Protein AF-0000000066668419 (afdb_homodimer)

Solvent-accessible surface area (backbone atoms only — not comparable to full-atom values): 29262 Å² total; per-residue (Å²): 113,67,66,58,48,52,51,46,48,52,50,45,53,45,45,54,55,46,44,52,52,48,49,50,48,50,51,35,48,46,68,66,45,45,28,53,54,46,25,57,26,37,16,22,29,55,75,81,58,77,84,60,86,58,62,66,53,94,64,64,30,70,60,24,57,58,47,34,58,73,75,37,68,49,71,57,14,45,52,40,36,50,50,40,21,48,52,20,24,54,31,21,50,52,40,9,43,51,47,4,40,43,73,49,70,52,88,56,91,61,48,68,58,53,50,52,56,45,46,49,54,59,44,51,43,59,77,46,31,47,59,38,43,49,52,51,31,50,74,72,64,28,56,59,41,71,58,57,65,26,57,77,52,19,57,35,47,38,61,47,20,49,53,31,17,51,53,51,58,49,50,65,67,62,62,54,53,51,33,49,74,73,63,46,49,66,59,48,35,44,65,69,54,50,46,67,75,37,45,30,56,51,48,51,46,35,51,54,42,30,44,50,50,62,50,51,46,65,64,52,64,73,41,46,79,54,73,89,73,28,38,50,56,54,48,54,52,50,43,48,71,74,41,73,66,40,58,18,31,53,23,24,46,30,52,59,62,35,50,62,32,53,52,54,39,72,75,43,52,63,40,69,63,51,32,52,55,52,53,33,52,63,27,108,114,68,66,59,49,51,51,46,48,53,50,46,53,46,47,54,55,45,44,52,53,48,50,51,49,49,51,35,48,45,67,66,44,46,28,53,53,47,24,57,26,38,16,23,29,54,75,81,59,76,83,60,84,57,62,68,54,94,65,64,30,71,59,24,57,58,48,33,60,73,75,36,68,49,69,57,14,45,51,39,36,50,48,40,23,49,52,19,24,54,31,21,50,52,39,9,42,52,49,5,42,43,72,48,70,52,88,57,91,62,49,68,59,53,50,52,55,46,46,49,56,59,44,52,44,60,77,46,32,47,60,40,44,47,52,52,31,48,73,71,66,27,55,58,40,72,57,57,67,27,56,80,52,19,56,35,46,41,61,46,19,50,53,34,17,52,53,51,58,50,50,64,66,61,60,56,53,52,34,48,73,72,65,44,50,67,62,47,36,44,64,70,54,50,46,69,75,38,47,32,57,50,47,51,45,34,50,55,42,31,46,51,52,62,50,49,46,66,63,54,64,74,41,45,79,54,74,88,74,27,38,49,55,54,49,54,53,51,43,47,70,76,40,74,65,41,59,17,33,52,23,22,46,31,52,60,62,34,51,61,30,53,52,52,39,72,75,42,52,62,38,69,64,51,33,53,54,52,51,33,52,67,30,109

Sequence (568 aa):
MAVTARYQRVIARRTVRGVLVYLALVVMAWCALLPILWALAGSLKPPGRITGTDLVPDDPQWSNYRLVFEFVPFERMFLNTVLYAGLVTAGQVFFCSLAGYAFARLPFKGRDVIFLAYLGTLMVPLTVTVIPQFILMRTFGWVDSPLAMIVPGLFGSAFGTYLMRQFFLTLPAELEEAAILDGCSLWQTYWRVLLPHTTPAVLVLAVLTWVTVWNDFLWPLIMIQRDSISTLNLGLVWMQGQYTANWPVFMAASMMMLAPMLVVYALTQRAFVHGIATAGLAGRMAVTARYQRVIARRTVRGVLVYLALVVMAWCALLPILWALAGSLKPPGRITGTDLVPDDPQWSNYRLVFEFVPFERMFLNTVLYAGLVTAGQVFFCSLAGYAFARLPFKGRDVIFLAYLGTLMVPLTVTVIPQFILMRTFGWVDSPLAMIVPGLFGSAFGTYLMRQFFLTLPAELEEAAILDGCSLWQTYWRVLLPHTTPAVLVLAVLTWVTVWNDFLWPLIMIQRDSISTLNLGLVWMQGQYTANWPVFMAASMMMLAPMLVVYALTQRAFVHGIATAGLAGR

Nearest PDB structures (foldseek):
  3puv-assembly1_G  TM=8.730E-01  e=5.908E-13  Escherichia coli K-12
  2r6g-assembly1_G  TM=8.785E-01  e=8.343E-12  Escherichia coli K-12
  8ja7-assembly1_B  TM=8.387E-01  e=4.874E-11  Mycobacterium tuberculosis H37Rv
  7cad-assembly1_B  TM=8.550E-01  e=1.708E-10  Mycolicibacterium smegmatis MC2 155
  8hpr-assembly1_B  TM=8.452E-01  e=4.842E-09  Mycolicibacterium smegmatis MC2 155

Foldseek 3Di:
DVVVVVVVVVVVVVVVVVVVVVVVVVVVVCVVCVVLLLLVQLLQDDFPPNPDPDSHDPGGHPCLLVCLVVLAVQVLQAVLLCVQLVQLLVLALVQLLVLLCCLQPNDDPCSVVVLVVQLCCVVPDPVVCQVVLLVVCVVVVCFQHVCLSHVVSRNHHSVSNVLNNLLLNLDDPVQVVVCVVVVHDPCCSSPPTRVVVQVLSSLVSSLVSSVVSLPDDVNQVSRHDDRSNHHLNVSLVSCCVVVVGGSSSSSSSVVVSVVVSVVSCVVRVVSVVPNVVVSVPVVD/DVVVVVVVVVVVVVVVVVVVVVVVVVVVVCVVCVVLLLLVQLLQDDFPPNPDPDSHDPGGHPCLLVCLVVLAVQVLQAVLLCVLLVQLLVLALVQLLVLLCCLQPNDDPCSVVVLVVQLCCVVPDPVVCQVVLLVVCVVVVCFQHVCLSHVVSRNHHSVSNVLNNLLLNLDDPVQLVVCVVVVHDPVCSSPPTRVVVQVLSSLVSSLVSSVVSLPDDPNQVSRHDDRSNHHLNVSLVSCCVVVVGGSSSSSSSVVVSVVVSVVSCVVRVVSVVPNVVVSPPVVD

pLDDT: mean 83.78, std 14.7, range [28.36, 98.25]

Secondary structure (DSSP, 8-state):
-HHHHHHHHHHHHHHHHHHHHHHHHHHHHHHHHHHHHHHHHHTTSPTT--S---SS-SS--THHHHHHHHHS-HHHHHHHHHHHHHHHHHHHHHHHHHHHHHHHH---TTHHHHHHHHHHGGGS-HHHHHHHHHHHHHHHT-TTSHHHHHHHHHT--HHHHHHHHHHHHHS-HHHHHHHHHTT--HHHIIIIIIGGGGHHHHHHHHHHHHHHHHH--HHHHHH--SGGG--HHHHHHHHHHH-TT-HHHHHHHHHHHHHHHHHHHHHHHHHHHHHHHHHHHTT-/-HHHHHHHHHHHHHHHHHHHHHHHHHHHHHHHHHHHHHHHHHTTSPTT--S---SS-SS--THHHHHHHHHS-HHHHHHHHHHHHHHHHHHHHHHHHHHHHHHHH---TTHHHHHHHHHHGGGS-HHHHHHHHHHHHHHHT-TTSHHHHHHHHHT--HHHHHHHHHHHHHS-HHHHHHHHHTT--HHHIIIIIIGGGGHHHHHHHHHHHHHHHHH--HHHHHH--SGGG--HHHHHHHHHHHTTT-HHHHHHHHHHHHHHHHHHHHHHHHHHHHHHHHHHHTT-

Organism: Nocardia brasiliensis (strain ATCC 700358 / HUJEG-1) (NCBI:txid1133849)

InterPro domains:
  IPR000515 ABC transporter type 1, transmembrane domain MetI-like [PF00528] (98-268)
  IPR000515 ABC transporter type 1, transmembrane domain MetI-like [PS50928] (78-268)
  IPR000515 ABC transporter type 1, transmembrane domain MetI-like [cd06261] (78-262)
  IPR035906 MetI-like superfamily [G3DSA:1.10.3720.10] (8-274)
  IPR035906 MetI-like superfamily [SSF161098] (13-279)

Radius of gyration: 25.5 Å; Cα contacts (8 Å, |Δi|>4): 716; chains: 2; bounding box: 88×67×54 Å

Structure (mmCIF, N/CA/C/O backbone):
data_AF-0000000066668419-model_v1
#
loop_
_entity.id
_entity.type
_entity.pdbx_description
1 polymer 'Sugar-transport integral membrane protein ABC transporter'
#
loop_
_atom_site.group_PDB
_atom_site.id
_atom_site.type_symbol
_atom_site.label_atom_id
_atom_site.label_alt_id
_atom_site.label_comp_id
_atom_site.label_asym_id
_atom_site.label_entity_id
_atom_site.label_seq_id
_atom_site.pdbx_PDB_ins_code
_atom_site.Cartn_x
_atom_site.Cartn_y
_atom_site.Cartn_z
_atom_site.occupancy
_atom_site.B_iso_or_equiv
_atom_site.auth_seq_id
_atom_site.auth_comp_id
_atom_site.auth_asym_id
_atom_site.auth_atom_id
_atom_site.pdbx_PDB_model_num
ATOM 1 N N . MET A 1 1 ? -48 23.562 14.539 1 50.88 1 MET A N 1
ATOM 2 C CA . MET A 1 1 ? -48.094 22.234 13.938 1 50.88 1 MET A CA 1
ATOM 3 C C . MET A 1 1 ? -47.125 22.109 12.758 1 50.88 1 MET A C 1
ATOM 5 O O . MET A 1 1 ? -46.594 21.031 12.508 1 50.88 1 MET A O 1
ATOM 9 N N . ALA A 1 2 ? -46.969 23.141 12.055 1 59.06 2 ALA A N 1
ATOM 10 C CA . ALA A 1 2 ? -46.094 23.172 10.891 1 59.06 2 ALA A CA 1
ATOM 11 C C . ALA A 1 2 ? -44.625 23.172 11.305 1 59.06 2 ALA A C 1
ATOM 13 O O . ALA A 1 2 ? -43.781 22.531 10.656 1 59.06 2 ALA A O 1
ATOM 14 N N . VAL A 1 3 ? -44.281 23.906 12.336 1 58.53 3 VAL A N 1
ATOM 15 C CA . VAL A 1 3 ? -42.906 24.016 12.812 1 58.53 3 VAL A CA 1
ATOM 16 C C . VAL A 1 3 ? -42.438 22.656 13.367 1 58.53 3 VAL A C 1
ATOM 18 O O . VAL A 1 3 ? -41.312 22.25 13.141 1 58.53 3 VAL A O 1
ATOM 21 N N . THR A 1 4 ? -43.344 22 14.07 1 55.94 4 THR A N 1
ATOM 22 C CA . THR A 1 4 ? -42.969 20.703 14.648 1 55.94 4 THR A CA 1
ATOM 23 C C . THR A 1 4 ? -42.75 19.672 13.555 1 55.94 4 THR A C 1
ATOM 25 O O . THR A 1 4 ? -41.875 18.781 13.703 1 55.94 4 THR A O 1
ATOM 28 N N . ALA A 1 5 ? -43.531 19.875 12.539 1 56.59 5 ALA A N 1
ATOM 29 C CA . ALA A 1 5 ? -43.375 18.922 11.43 1 56.59 5 ALA A CA 1
ATOM 30 C C . ALA A 1 5 ? -42.062 19.141 10.703 1 56.59 5 ALA A C 1
ATOM 32 O O . ALA A 1 5 ? -41.438 18.172 10.234 1 56.59 5 ALA A O 1
ATOM 33 N N . ARG A 1 6 ? -41.719 20.359 10.602 1 51.59 6 ARG A N 1
ATOM 34 C CA . ARG A 1 6 ? -40.469 20.656 9.953 1 51.59 6 ARG A CA 1
ATOM 35 C C . ARG A 1 6 ? -39.281 20.125 10.773 1 51.59 6 ARG A C 1
ATOM 37 O O . ARG A 1 6 ? -38.312 19.609 10.211 1 51.59 6 ARG A O 1
ATOM 44 N N . TYR A 1 7 ? -39.438 20.312 12.117 1 52.16 7 TYR A N 1
ATOM 45 C CA . TYR A 1 7 ? -38.406 19.812 13 1 52.16 7 TYR A CA 1
ATOM 46 C C . TYR A 1 7 ? -38.312 18.297 12.93 1 52.16 7 TYR A C 1
ATOM 48 O O . TYR A 1 7 ? -37.188 17.734 12.898 1 52.16 7 TYR A O 1
ATOM 56 N N . GLN A 1 8 ? -39.469 17.641 12.867 1 52.12 8 GLN A N 1
ATOM 57 C CA . GLN A 1 8 ? -39.469 16.172 12.836 1 52.12 8 GLN A CA 1
ATOM 58 C C . GLN A 1 8 ? -38.875 15.656 11.523 1 52.12 8 GLN A C 1
ATOM 60 O O . GLN A 1 8 ? -38.188 14.633 11.508 1 52.12 8 GLN A O 1
ATOM 65 N N . ARG A 1 9 ? -39.25 16.312 10.477 1 50.62 9 ARG A N 1
ATOM 66 C CA . ARG A 1 9 ? -38.688 15.914 9.188 1 50.62 9 ARG A CA 1
ATOM 67 C C . ARG A 1 9 ? -37.188 16.125 9.141 1 50.62 9 ARG A C 1
ATOM 69 O O . ARG A 1 9 ? -36.469 15.344 8.516 1 50.62 9 ARG A O 1
ATOM 76 N N . VAL A 1 10 ? -36.875 17.234 9.758 1 51.5 10 VAL A N 1
ATOM 77 C CA . VAL A 1 10 ? -35.438 17.5 9.852 1 51.5 10 VAL A CA 1
ATOM 78 C C . VAL A 1 10 ? -34.75 16.391 10.648 1 51.5 10 VAL A C 1
ATOM 80 O O . VAL A 1 10 ? -33.688 15.922 10.273 1 51.5 10 VAL A O 1
ATOM 83 N N . ILE A 1 11 ? -35.469 16.016 11.742 1 52 11 ILE A N 1
ATOM 84 C CA . ILE A 1 11 ? -34.906 14.961 12.586 1 52 11 ILE A CA 1
ATOM 85 C C . ILE A 1 11 ? -34.906 13.641 11.828 1 52 11 ILE A C 1
ATOM 87 O O . ILE A 1 11 ? -33.969 12.867 11.898 1 52 11 ILE A O 1
ATOM 91 N N . ALA A 1 12 ? -36.094 13.406 11.211 1 49.41 12 ALA A N 1
ATOM 92 C CA . ALA A 1 12 ? -36.281 12.141 10.508 1 49.41 12 ALA A CA 1
ATOM 93 C C . ALA A 1 12 ? -35.25 12 9.375 1 49.41 12 ALA A C 1
ATOM 95 O O . ALA A 1 12 ? -34.719 10.914 9.148 1 49.41 12 ALA A O 1
ATOM 96 N N . ARG A 1 13 ? -35.188 12.938 8.531 1 53.09 13 ARG A N 1
ATOM 97 C CA . ARG A 1 13 ? -34.219 12.961 7.426 1 53.09 13 ARG A CA 1
ATOM 98 C C . ARG A 1 13 ? -32.781 12.828 7.938 1 53.09 13 ARG A C 1
ATOM 100 O O . ARG A 1 13 ? -31.953 12.203 7.285 1 53.09 13 ARG A O 1
ATOM 107 N N . ARG A 1 14 ? -32.625 13.414 9.055 1 54.5 14 ARG A N 1
ATOM 108 C CA . ARG A 1 14 ? -31.359 13.234 9.75 1 54.5 14 ARG A CA 1
ATOM 109 C C . ARG A 1 14 ? -31.141 11.766 10.117 1 54.5 14 ARG A C 1
ATOM 111 O O . ARG A 1 14 ? -30.016 11.266 10.047 1 54.5 14 ARG A O 1
ATOM 118 N N . THR A 1 15 ? -32.312 11.125 10.336 1 56.38 15 THR A N 1
ATOM 119 C CA . THR A 1 15 ? -32.281 9.75 10.828 1 56.38 15 THR A CA 1
ATOM 120 C C . THR A 1 15 ? -32 8.781 9.68 1 56.38 15 THR A C 1
ATOM 122 O O . THR A 1 15 ? -31.172 7.867 9.82 1 56.38 15 THR A O 1
ATOM 125 N N . VAL A 1 16 ? -32.781 8.961 8.57 1 56.69 16 VAL A N 1
ATOM 126 C CA . VAL A 1 16 ? -32.656 8 7.477 1 56.69 16 VAL A CA 1
ATOM 127 C C . VAL A 1 16 ? -31.25 8.078 6.871 1 56.69 16 VAL A C 1
ATOM 129 O O . VAL A 1 16 ? -30.625 7.055 6.602 1 56.69 16 VAL A O 1
ATOM 132 N N . ARG A 1 17 ? -30.781 9.25 6.637 1 60.75 17 ARG A N 1
ATOM 133 C CA . ARG A 1 17 ? -29.469 9.438 6.004 1 60.75 17 ARG A CA 1
ATOM 134 C C . ARG A 1 17 ? -28.344 9.055 6.953 1 60.75 17 ARG A C 1
ATOM 136 O O . ARG A 1 17 ? -27.328 8.508 6.527 1 60.75 17 ARG A O 1
ATOM 143 N N . GLY A 1 18 ? -28.828 9.148 8.219 1 68.12 18 GLY A N 1
ATOM 144 C CA . GLY A 1 18 ? -27.969 8.516 9.211 1 68.12 18 GLY A CA 1
ATOM 145 C C . GLY A 1 18 ? -27.906 7.008 9.086 1 68.12 18 GLY A C 1
ATOM 146 O O . GLY A 1 18 ? -26.844 6.398 9.219 1 68.12 18 GLY A O 1
ATOM 147 N N . VAL A 1 19 ? -29.031 6.508 8.484 1 73.19 19 VAL A N 1
ATOM 148 C CA . VAL A 1 19 ? -29.156 5.062 8.336 1 73.19 19 VAL A CA 1
ATOM 149 C C . VAL A 1 19 ? -28.266 4.578 7.203 1 73.19 19 VAL A C 1
ATOM 151 O O . VAL A 1 19 ? -27.641 3.521 7.309 1 73.19 19 VAL A O 1
ATOM 154 N N . LEU A 1 20 ? -28.141 5.395 6.188 1 74.88 20 LEU A N 1
ATOM 155 C CA . LEU A 1 20 ? -27.297 5.008 5.055 1 74.88 20 LEU A CA 1
ATOM 156 C C . LEU A 1 20 ? -25.828 4.953 5.457 1 74.88 20 LEU A C 1
ATOM 158 O O . LEU A 1 20 ? -25.094 4.059 5.027 1 74.88 20 LEU A O 1
ATOM 162 N N . VAL A 1 21 ? -25.516 5.875 6.223 1 75.19 21 VAL A N 1
ATOM 163 C CA . VAL A 1 21 ? -24.141 5.902 6.699 1 75.19 21 VAL A CA 1
ATOM 164 C C . VAL A 1 21 ? -23.875 4.684 7.578 1 75.19 21 VAL A C 1
ATOM 166 O O . VAL A 1 21 ? -22.844 4.02 7.43 1 75.19 21 VAL A O 1
ATOM 169 N N . TYR A 1 22 ? -24.844 4.367 8.32 1 75.19 22 TYR A N 1
ATOM 170 C CA . TYR A 1 22 ? -24.688 3.203 9.188 1 75.19 22 TYR A CA 1
ATOM 171 C C . TYR A 1 22 ? -24.672 1.916 8.375 1 75.19 22 TYR A C 1
ATOM 173 O O . TYR A 1 22 ? -23.906 0.999 8.672 1 75.19 22 TYR A O 1
ATOM 181 N N . LEU A 1 23 ? -25.453 1.882 7.434 1 81.25 23 LEU A N 1
ATOM 182 C CA . LEU A 1 23 ? -25.469 0.714 6.559 1 81.25 23 LEU A CA 1
ATOM 183 C C . LEU A 1 23 ? -24.141 0.546 5.84 1 81.25 23 LEU A C 1
ATOM 185 O O . LEU A 1 23 ? -23.625 -0.568 5.73 1 81.25 23 LEU A O 1
ATOM 189 N N . ALA A 1 24 ? -23.656 1.662 5.434 1 80.25 24 ALA A N 1
ATOM 190 C CA . ALA A 1 24 ? -22.359 1.619 4.754 1 80.25 24 ALA A CA 1
ATOM 191 C C . ALA A 1 24 ? -21.266 1.123 5.691 1 80.25 24 ALA A C 1
ATOM 193 O O . ALA A 1 24 ? -20.422 0.311 5.301 1 80.25 24 ALA A O 1
ATOM 194 N N . LEU A 1 25 ? -21.375 1.52 6.871 1 80.81 25 LEU A N 1
ATOM 195 C CA . LEU A 1 25 ? -20.391 1.11 7.867 1 80.81 25 LEU A CA 1
ATOM 196 C C . LEU A 1 25 ? -20.5 -0.379 8.172 1 80.81 25 LEU A C 1
ATOM 198 O O . LEU A 1 25 ? -19.5 -1.069 8.336 1 80.81 25 LEU A O 1
ATOM 202 N N . VAL A 1 26 ? -21.688 -0.819 8.211 1 82.5 26 VAL A N 1
ATOM 203 C CA . VAL A 1 26 ? -21.938 -2.227 8.492 1 82.5 26 VAL A CA 1
ATOM 204 C C . VAL A 1 26 ? -21.422 -3.088 7.344 1 82.5 26 VAL A C 1
ATOM 206 O O . VAL A 1 26 ? -20.766 -4.109 7.566 1 82.5 26 VAL A O 1
ATOM 209 N N . VAL A 1 27 ? -21.688 -2.662 6.215 1 84.75 27 VAL A N 1
ATOM 210 C CA . VAL A 1 27 ? -21.25 -3.4 5.031 1 84.75 27 VAL A CA 1
ATOM 211 C C . VAL A 1 27 ? -19.734 -3.439 4.98 1 84.75 27 VAL A C 1
ATOM 213 O O . VAL A 1 27 ? -19.141 -4.496 4.742 1 84.75 27 VAL A O 1
ATOM 216 N N . MET A 1 28 ? -19.125 -2.318 5.27 1 84.75 28 MET A N 1
ATOM 217 C CA . MET A 1 28 ? -17.672 -2.23 5.27 1 84.75 28 MET A CA 1
ATOM 218 C C . MET A 1 28 ? -17.062 -3.139 6.336 1 84.75 28 MET A C 1
ATOM 220 O O . MET A 1 28 ? -16.109 -3.857 6.074 1 84.75 28 MET A O 1
ATOM 224 N N . ALA A 1 29 ? -17.719 -3.117 7.449 1 80.12 29 ALA A N 1
ATOM 225 C CA . ALA A 1 29 ? -17.234 -3.938 8.555 1 80.12 29 ALA A CA 1
ATOM 226 C C . ALA A 1 29 ? -17.359 -5.422 8.242 1 80.12 29 ALA A C 1
ATOM 228 O O . ALA A 1 29 ? -16.438 -6.203 8.5 1 80.12 29 ALA A O 1
ATOM 229 N N . TRP A 1 30 ? -18.422 -5.762 7.691 1 81.69 30 TRP A N 1
ATOM 230 C CA . TRP A 1 30 ? -18.688 -7.16 7.363 1 81.69 30 TRP A CA 1
ATOM 231 C C . TRP A 1 30 ? -17.734 -7.648 6.277 1 81.69 30 TRP A C 1
ATOM 233 O O . TRP A 1 30 ? -17.219 -8.766 6.352 1 81.69 30 TRP A O 1
ATOM 243 N N . CYS A 1 31 ? -17.5 -6.879 5.34 1 81.5 31 CYS A N 1
ATOM 244 C CA . CYS A 1 31 ? -16.594 -7.254 4.25 1 81.5 31 CYS A CA 1
ATOM 245 C C . CYS A 1 31 ? -15.172 -7.438 4.75 1 81.5 31 CYS A C 1
ATOM 247 O O . CYS A 1 31 ? -14.445 -8.305 4.266 1 81.5 31 CYS A O 1
ATOM 249 N N . ALA A 1 32 ? -14.852 -6.656 5.73 1 80.5 32 ALA A N 1
ATOM 250 C CA . ALA A 1 32 ? -13.492 -6.711 6.266 1 80.5 32 ALA A CA 1
ATOM 251 C C . ALA A 1 32 ? -13.336 -7.891 7.223 1 80.5 32 ALA A C 1
ATOM 253 O O . ALA A 1 32 ? -12.305 -8.57 7.219 1 80.5 32 ALA A O 1
ATOM 254 N N . LEU A 1 33 ? -14.383 -8.266 7.984 1 84.38 33 LEU A N 1
ATOM 255 C CA . LEU A 1 33 ? -14.242 -9.203 9.094 1 84.38 33 LEU A CA 1
ATOM 256 C C . LEU A 1 33 ? -14.656 -10.609 8.672 1 84.38 33 LEU A C 1
ATOM 258 O O . LEU A 1 33 ? -14.203 -11.594 9.258 1 84.38 33 LEU A O 1
ATOM 262 N N . LEU A 1 34 ? -15.445 -10.711 7.719 1 84.56 34 LEU A N 1
ATOM 263 C CA . LEU A 1 34 ? -16.031 -11.992 7.352 1 84.56 34 LEU A CA 1
ATOM 264 C C . LEU A 1 34 ? -14.953 -12.992 6.949 1 84.56 34 LEU A C 1
ATOM 266 O O . LEU A 1 34 ? -14.945 -14.133 7.422 1 84.56 34 LEU A O 1
ATOM 270 N N . PRO A 1 35 ? -14.047 -12.578 6.109 1 84.38 35 PRO A N 1
ATOM 271 C CA . PRO A 1 35 ? -13.008 -13.539 5.727 1 84.38 35 PRO A CA 1
ATOM 272 C C . PRO A 1 35 ? -12.164 -14 6.918 1 84.38 35 PRO A C 1
ATOM 274 O O . PRO A 1 35 ? -11.719 -15.148 6.953 1 84.38 35 PRO A O 1
ATOM 277 N N . ILE A 1 36 ? -11.977 -13.141 7.816 1 88 36 ILE A N 1
ATOM 278 C CA . ILE A 1 36 ? -11.195 -13.477 9 1 88 36 ILE A CA 1
ATOM 279 C C . ILE A 1 36 ? -11.961 -14.484 9.859 1 88 36 ILE A C 1
ATOM 281 O O . ILE A 1 36 ? -11.383 -15.469 10.328 1 88 36 ILE A O 1
ATOM 285 N N . LEU A 1 37 ? -13.227 -14.219 10.016 1 87.44 37 LEU A N 1
ATOM 286 C CA . LEU A 1 37 ? -14.07 -15.109 10.797 1 87.44 37 LEU A CA 1
ATOM 287 C C . LEU A 1 37 ? -14.172 -16.484 10.141 1 87.44 37 LEU A C 1
ATOM 289 O O . LEU A 1 37 ? -14.18 -17.516 10.82 1 87.44 37 LEU A O 1
ATOM 293 N N . TRP A 1 38 ? -14.188 -16.438 8.883 1 84.25 38 TRP A N 1
ATOM 294 C CA . TRP A 1 38 ? -14.234 -17.688 8.125 1 84.25 38 TRP A CA 1
ATOM 295 C C . TRP A 1 38 ? -12.938 -18.484 8.312 1 84.25 38 TRP A C 1
ATOM 297 O O . TRP A 1 38 ? -12.969 -19.703 8.469 1 84.25 38 TRP A O 1
ATOM 307 N N . ALA A 1 39 ? -11.883 -17.797 8.227 1 87.94 39 ALA A N 1
ATOM 308 C CA . ALA A 1 39 ? -10.586 -18.438 8.422 1 87.94 39 ALA A CA 1
ATOM 309 C C . ALA A 1 39 ? -10.453 -19 9.828 1 87.94 39 ALA A C 1
ATOM 311 O O . ALA A 1 39 ? -9.914 -20.094 10.023 1 87.94 39 ALA A O 1
ATOM 312 N N . LEU A 1 40 ? -10.945 -18.281 10.742 1 90.81 40 LEU A N 1
ATOM 313 C CA . LEU A 1 40 ? -10.906 -18.734 12.125 1 90.81 40 LEU A CA 1
ATOM 314 C C . LEU A 1 40 ? -11.742 -20 12.312 1 90.81 40 LEU A C 1
ATOM 316 O O . LEU A 1 40 ? -11.289 -20.969 12.922 1 90.81 40 LEU A O 1
ATOM 320 N N . ALA A 1 41 ? -12.906 -20 11.766 1 88.88 41 ALA A N 1
ATOM 321 C CA . ALA A 1 41 ? -13.781 -21.156 11.836 1 88.88 41 ALA A CA 1
ATOM 322 C C . ALA A 1 41 ? -13.18 -22.344 11.086 1 88.88 41 ALA A C 1
ATOM 324 O O . ALA A 1 41 ? -13.203 -23.484 11.578 1 88.88 41 ALA A O 1
ATOM 325 N N . GLY A 1 42 ? -12.641 -22.078 9.969 1 87.56 42 GLY A N 1
ATOM 326 C CA . GLY A 1 42 ? -12.047 -23.109 9.141 1 87.56 42 GLY A CA 1
ATOM 327 C C . GLY A 1 42 ? -10.828 -23.75 9.766 1 87.56 42 GLY A C 1
ATOM 328 O O . GLY A 1 42 ? -10.547 -24.938 9.523 1 87.56 42 GLY A O 1
ATOM 329 N N . SER A 1 43 ? -10.125 -22.984 10.562 1 91.25 43 SER A N 1
ATOM 330 C CA . SER A 1 43 ? -8.883 -23.469 11.156 1 91.25 43 SER A CA 1
ATOM 331 C C . SER A 1 43 ? -9.141 -24.562 12.18 1 91.25 43 SER A C 1
ATOM 333 O O . SER A 1 43 ? -8.227 -25.281 12.57 1 91.25 43 SER A O 1
ATOM 335 N N . LEU A 1 44 ? -10.438 -24.734 12.586 1 92.88 44 LEU A N 1
ATOM 336 C CA . LEU A 1 44 ? -10.766 -25.703 13.625 1 92.88 44 LEU A CA 1
ATOM 337 C C . LEU A 1 44 ? -11.586 -26.844 13.055 1 92.88 44 LEU A C 1
ATOM 339 O O . LEU A 1 44 ? -12.039 -27.719 13.797 1 92.88 44 LEU A O 1
ATOM 343 N N . LYS A 1 45 ? -11.703 -26.875 11.797 1 89 45 LYS A N 1
ATOM 344 C CA . LYS A 1 45 ? -12.516 -27.922 11.156 1 89 45 LYS A CA 1
ATOM 345 C C . LYS A 1 45 ? -11.672 -29.141 10.805 1 89 45 LYS A C 1
ATOM 347 O O . LYS A 1 45 ? -10.445 -29.047 10.727 1 89 45 LYS A O 1
ATOM 352 N N . PRO A 1 46 ? -12.352 -30.25 10.688 1 86.75 46 PRO A N 1
ATOM 353 C CA . PRO A 1 46 ? -11.625 -31.438 10.227 1 86.75 46 PRO A CA 1
ATOM 354 C C . PRO A 1 46 ? -11.281 -31.375 8.734 1 86.75 46 PRO A C 1
ATOM 356 O O . PRO A 1 46 ? -11.867 -30.578 8 1 86.75 46 PRO A O 1
ATOM 359 N N . PRO A 1 47 ? -10.344 -32.188 8.43 1 80.75 47 PRO A N 1
ATOM 360 C CA . PRO A 1 47 ? -9.984 -32.188 7.012 1 80.75 47 PRO A CA 1
ATOM 361 C C . PRO A 1 47 ? -11.156 -32.562 6.105 1 80.75 47 PRO A C 1
ATOM 363 O O . PRO A 1 47 ? -11.984 -33.406 6.473 1 80.75 47 PRO A O 1
ATOM 366 N N . GLY A 1 48 ? -11.266 -31.953 4.949 1 68.5 48 GLY A N 1
ATOM 367 C CA . GLY A 1 48 ? -12.281 -32.281 3.961 1 68.5 48 GLY A CA 1
ATOM 368 C C . GLY A 1 48 ? -13.555 -31.469 4.129 1 68.5 48 GLY A C 1
ATOM 369 O O . GLY A 1 48 ? -14.391 -31.422 3.225 1 68.5 48 GLY A O 1
ATOM 370 N N . ARG A 1 49 ? -13.828 -31 5.324 1 60.62 49 ARG A N 1
ATOM 371 C CA . ARG A 1 49 ? -15.055 -30.234 5.531 1 60.62 49 ARG A CA 1
ATOM 372 C C . ARG A 1 49 ? -14.82 -28.75 5.277 1 60.62 49 ARG A C 1
ATOM 374 O O . ARG A 1 49 ? -14.359 -28.031 6.168 1 60.62 49 ARG A O 1
ATOM 381 N N . ILE A 1 50 ? -14.648 -28.234 4.078 1 58.12 50 ILE A N 1
ATOM 382 C CA . ILE A 1 50 ? -14.352 -26.828 3.785 1 58.12 50 ILE A CA 1
ATOM 383 C C . ILE A 1 50 ? -15.633 -26 3.865 1 58.12 50 ILE A C 1
ATOM 385 O O . ILE A 1 50 ? -15.633 -24.891 4.406 1 58.12 50 ILE A O 1
ATOM 389 N N . THR A 1 51 ? -16.719 -26.547 3.195 1 56.28 51 THR A N 1
ATOM 390 C CA . THR A 1 51 ? -17.891 -25.75 2.844 1 56.28 51 THR A CA 1
ATOM 391 C C . THR A 1 51 ? -18.984 -25.891 3.893 1 56.28 51 THR A C 1
ATOM 393 O O . THR A 1 51 ? -20.062 -25.328 3.746 1 56.28 51 THR A O 1
ATOM 396 N N . GLY A 1 52 ? -18.562 -26.141 5.098 1 55.81 52 GLY A N 1
ATOM 397 C CA . GLY A 1 52 ? -19.719 -26.234 5.98 1 55.81 52 GLY A CA 1
ATOM 398 C C . GLY A 1 52 ? -20.078 -24.922 6.621 1 55.81 52 GLY A C 1
ATOM 399 O O . GLY A 1 52 ? -19.234 -24.016 6.738 1 55.81 52 GLY A O 1
ATOM 400 N N . THR A 1 53 ? -21.312 -24.484 6.445 1 55.91 53 THR A N 1
ATOM 401 C CA . THR A 1 53 ? -21.938 -23.25 6.91 1 55.91 53 THR A CA 1
ATOM 402 C C . THR A 1 53 ? -21.75 -23.078 8.414 1 55.91 53 THR A C 1
ATOM 404 O O . THR A 1 53 ? -22.078 -22.031 8.977 1 55.91 53 THR A O 1
ATOM 407 N N . ASP A 1 54 ? -21.141 -24.016 8.953 1 63.53 54 ASP A N 1
ATOM 408 C CA . ASP A 1 54 ? -21.094 -23.859 10.406 1 63.53 54 ASP A CA 1
ATOM 409 C C . ASP A 1 54 ? -19.906 -23 10.828 1 63.53 54 ASP A C 1
ATOM 411 O O . ASP A 1 54 ? -18.766 -23.25 10.406 1 63.53 54 ASP A O 1
ATOM 415 N N . LEU A 1 55 ? -20.109 -21.984 11.359 1 68.44 55 LEU A N 1
ATOM 416 C CA . LEU A 1 55 ? -19.109 -21.047 11.859 1 68.44 55 LEU A CA 1
ATOM 417 C C . LEU A 1 55 ? -18.219 -21.703 12.906 1 68.44 55 LEU A C 1
ATOM 419 O O . LEU A 1 55 ? -17.016 -21.484 12.922 1 68.44 55 LEU A O 1
ATOM 423 N N . VAL A 1 56 ? -18.797 -22.547 13.75 1 72.5 56 VAL A N 1
ATOM 424 C CA . VAL A 1 56 ? -18.016 -23.25 14.773 1 72.5 56 VAL A CA 1
ATOM 425 C C . VAL A 1 56 ? -18.297 -24.75 14.703 1 72.5 56 VAL A C 1
ATOM 427 O O . VAL A 1 56 ? -19.438 -25.188 14.836 1 72.5 56 VAL A O 1
ATOM 430 N N . PRO A 1 57 ? -17.203 -25.438 14.438 1 76.5 57 PRO A N 1
ATOM 431 C CA . PRO A 1 57 ? -17.438 -26.891 14.359 1 76.5 57 PRO A CA 1
ATOM 432 C C . PRO A 1 57 ? -17.75 -27.5 15.719 1 76.5 57 PRO A C 1
ATOM 434 O O . PRO A 1 57 ? -17.328 -26.969 16.75 1 76.5 57 PRO A O 1
ATOM 437 N N . ASP A 1 58 ? -18.484 -28.5 15.773 1 78.94 58 ASP A N 1
ATOM 438 C CA . ASP A 1 58 ? -18.859 -29.234 16.984 1 78.94 58 ASP A CA 1
ATOM 439 C C . ASP A 1 58 ? -17.625 -29.844 17.656 1 78.94 58 ASP A C 1
ATOM 441 O O . ASP A 1 58 ? -17.531 -29.891 18.875 1 78.94 58 ASP A O 1
ATOM 445 N N . ASP A 1 59 ? -16.625 -30.25 16.875 1 86.69 59 ASP A N 1
ATOM 446 C CA . ASP A 1 59 ? -15.383 -30.828 17.375 1 86.69 59 ASP A CA 1
ATOM 447 C C . ASP A 1 59 ? -14.164 -30.047 16.891 1 86.69 59 ASP A C 1
ATOM 449 O O . ASP A 1 59 ? -13.547 -30.406 15.891 1 86.69 59 ASP A O 1
ATOM 453 N N . PRO A 1 60 ? -13.898 -29.016 17.594 1 90.38 60 PRO A N 1
ATOM 454 C CA . PRO A 1 60 ? -12.766 -28.188 17.172 1 90.38 60 PRO A CA 1
ATOM 455 C C . PRO A 1 60 ? -11.453 -28.969 17.125 1 90.38 60 PRO A C 1
ATOM 457 O O . PRO A 1 60 ? -11.094 -29.641 18.094 1 90.38 60 PRO A O 1
ATOM 460 N N . GLN A 1 61 ? -10.781 -28.906 15.992 1 92.81 61 GLN A N 1
ATOM 461 C CA . GLN A 1 61 ? -9.523 -29.609 15.766 1 92.81 61 GLN A CA 1
ATOM 462 C C . GLN A 1 61 ? -8.328 -28.688 16.047 1 92.81 61 GLN A C 1
ATOM 464 O O . GLN A 1 61 ? -7.703 -28.188 15.109 1 92.81 61 GLN A O 1
ATOM 469 N N . TRP A 1 62 ? -7.906 -28.672 17.328 1 94.12 62 TRP A N 1
ATOM 470 C CA . TRP A 1 62 ? -6.758 -27.859 17.703 1 94.12 62 TRP A CA 1
ATOM 471 C C . TRP A 1 62 ? -5.465 -28.422 17.125 1 94.12 62 TRP A C 1
ATOM 473 O O . TRP A 1 62 ? -4.445 -27.734 17.078 1 94.12 62 TRP A O 1
ATOM 483 N N . SER A 1 63 ? -5.57 -29.641 16.688 1 95 63 SER A N 1
ATOM 484 C CA . SER A 1 63 ? -4.398 -30.297 16.125 1 95 63 SER A CA 1
ATOM 485 C C . SER A 1 63 ? -3.945 -29.609 14.836 1 95 63 SER A C 1
ATOM 487 O O . SER A 1 63 ? -2.787 -29.75 14.43 1 95 63 SER A O 1
ATOM 489 N N . ASN A 1 64 ? -4.887 -28.859 14.172 1 93.5 64 ASN A N 1
ATOM 490 C CA . ASN A 1 64 ? -4.535 -28.141 12.953 1 93.5 64 ASN A CA 1
ATOM 491 C C . ASN A 1 64 ? -3.402 -27.156 13.195 1 93.5 64 ASN A C 1
ATOM 493 O O . ASN A 1 64 ? -2.564 -26.938 12.312 1 93.5 64 ASN A O 1
ATOM 497 N N . TYR A 1 65 ? -3.355 -26.625 14.383 1 95.62 65 TYR A N 1
ATOM 498 C CA . TYR A 1 65 ? -2.32 -25.656 14.703 1 95.62 65 TYR A CA 1
ATOM 499 C C . TYR A 1 65 ? -0.971 -26.344 14.898 1 95.62 65 TYR A C 1
ATOM 501 O O . TYR A 1 65 ? 0.069 -25.781 14.539 1 95.62 65 TYR A O 1
ATOM 509 N N . ARG A 1 66 ? -0.988 -27.484 15.359 1 95.38 66 ARG A N 1
ATOM 510 C CA . ARG A 1 66 ? 0.245 -28.25 15.508 1 95.38 66 ARG A CA 1
ATOM 511 C C . ARG A 1 66 ? 0.755 -28.734 14.156 1 95.38 66 ARG A C 1
ATOM 513 O O . ARG A 1 66 ? 1.964 -28.766 13.914 1 95.38 66 ARG A O 1
ATOM 520 N N . LEU A 1 67 ? -0.136 -29.094 13.312 1 92.81 67 LEU A N 1
ATOM 521 C CA . LEU A 1 67 ? 0.2 -29.641 12.008 1 92.81 67 LEU A CA 1
ATOM 522 C C . LEU A 1 67 ? 0.884 -28.594 11.133 1 92.81 67 LEU A C 1
ATOM 524 O O . LEU A 1 67 ? 1.646 -28.938 10.227 1 92.81 67 LEU A O 1
ATOM 528 N N . VAL A 1 68 ? 0.622 -27.344 11.414 1 92.62 68 VAL A N 1
ATOM 529 C CA . VAL A 1 68 ? 1.272 -26.281 10.656 1 92.62 68 VAL A CA 1
ATOM 530 C C . VAL A 1 68 ? 2.789 -26.438 10.734 1 92.62 68 VAL A C 1
ATOM 532 O O . VAL A 1 68 ? 3.482 -26.328 9.719 1 92.62 68 VAL A O 1
ATOM 535 N N . PHE A 1 69 ? 3.314 -26.828 11.93 1 93.69 69 PHE A N 1
ATOM 536 C CA . PHE A 1 69 ? 4.754 -26.906 12.156 1 93.69 69 PHE A CA 1
ATOM 537 C C . PHE A 1 69 ? 5.332 -28.156 11.492 1 93.69 69 PHE A C 1
ATOM 539 O O . PHE A 1 69 ? 6.551 -28.266 11.328 1 93.69 69 PHE A O 1
ATOM 546 N N . GLU A 1 70 ? 4.469 -29.047 11.102 1 90.69 70 GLU A N 1
ATOM 547 C CA . GLU A 1 70 ? 4.906 -30.25 10.406 1 90.69 70 GLU A CA 1
ATOM 548 C C . GLU A 1 70 ? 4.973 -30.016 8.898 1 90.69 70 GLU A C 1
ATOM 550 O O . GLU A 1 70 ? 5.773 -30.641 8.203 1 90.69 70 GLU A O 1
ATOM 555 N N . PHE A 1 71 ? 4.164 -29.125 8.477 1 87.94 71 PHE A N 1
ATOM 556 C CA . PHE A 1 71 ? 4.07 -28.891 7.035 1 87.94 71 PHE A CA 1
ATOM 557 C C . PHE A 1 71 ? 5.152 -27.922 6.57 1 87.94 71 PHE A C 1
ATOM 559 O O . PHE A 1 71 ? 5.664 -28.047 5.457 1 87.94 71 PHE A O 1
ATOM 566 N N . VAL A 1 72 ? 5.43 -26.969 7.383 1 89.5 72 VAL A N 1
ATOM 567 C CA . VAL A 1 72 ? 6.434 -25.969 7.016 1 89.5 72 VAL A CA 1
ATOM 568 C C . VAL A 1 72 ? 7.258 -25.594 8.242 1 89.5 72 VAL A C 1
ATOM 570 O O . VAL A 1 72 ? 6.789 -25.734 9.375 1 89.5 72 VAL A O 1
ATOM 573 N N . PRO A 1 73 ? 8.484 -25.188 8.031 1 93.62 73 PRO A N 1
ATOM 574 C CA . PRO A 1 73 ? 9.25 -24.641 9.156 1 93.62 73 PRO A CA 1
ATOM 575 C C . PRO A 1 73 ? 8.766 -23.266 9.594 1 93.62 73 PRO A C 1
ATOM 577 O O . PRO A 1 73 ? 9.484 -22.266 9.438 1 93.62 73 PRO A O 1
ATOM 580 N N . PHE A 1 74 ? 7.676 -23.203 10.219 1 94.81 74 PHE A N 1
ATOM 581 C CA . PHE A 1 74 ? 6.93 -21.984 10.5 1 94.81 74 PHE A CA 1
ATOM 582 C C . PHE A 1 74 ? 7.746 -21.047 11.367 1 94.81 74 PHE A C 1
ATOM 584 O O . PHE A 1 74 ? 7.777 -19.828 11.117 1 94.81 74 PHE A O 1
ATOM 591 N N . GLU A 1 75 ? 8.445 -21.562 12.391 1 95.12 75 GLU A N 1
ATOM 592 C CA . GLU A 1 75 ? 9.195 -20.734 13.32 1 95.12 75 GLU A CA 1
ATOM 593 C C . GLU A 1 75 ? 10.305 -19.969 12.602 1 95.12 75 GLU A C 1
ATOM 595 O O . GLU A 1 75 ? 10.469 -18.766 12.805 1 95.12 75 GLU A O 1
ATOM 600 N N . ARG A 1 76 ? 11 -20.688 11.805 1 96.31 76 ARG A N 1
ATOM 601 C CA . ARG A 1 76 ? 12.086 -20.062 11.055 1 96.31 76 ARG A CA 1
ATOM 602 C C . ARG A 1 76 ? 11.547 -19.031 10.062 1 96.31 76 ARG A C 1
ATOM 604 O O . ARG A 1 76 ? 12.094 -17.938 9.938 1 96.31 76 ARG A O 1
ATOM 611 N N . MET A 1 77 ? 10.531 -19.391 9.391 1 96.12 77 MET A N 1
ATOM 612 C CA . MET A 1 77 ? 9.93 -18.484 8.414 1 96.12 77 MET A CA 1
ATOM 613 C C . MET A 1 77 ? 9.398 -17.219 9.094 1 96.12 77 MET A C 1
ATOM 615 O O . MET A 1 77 ? 9.5 -16.125 8.555 1 96.12 77 MET A O 1
ATOM 619 N N . PHE A 1 78 ? 8.852 -17.453 10.242 1 96.69 78 PHE A N 1
ATOM 620 C CA . PHE A 1 78 ? 8.359 -16.328 11.031 1 96.69 78 PHE A CA 1
ATOM 621 C C . PHE A 1 78 ? 9.5 -15.391 11.398 1 96.69 78 PHE A C 1
ATOM 623 O O . PHE A 1 78 ? 9.398 -14.172 11.211 1 96.69 78 PHE A O 1
ATOM 630 N N . LEU A 1 79 ? 10.562 -15.898 11.875 1 97.44 79 LEU A N 1
ATOM 631 C CA . LEU A 1 79 ? 11.703 -15.086 12.289 1 97.44 79 LEU A CA 1
ATOM 632 C C . LEU A 1 79 ? 12.312 -14.359 11.094 1 97.44 79 LEU A C 1
ATOM 634 O O . LEU A 1 79 ? 12.695 -13.195 11.203 1 97.44 79 LEU A O 1
ATOM 638 N N . ASN A 1 80 ? 12.414 -15.039 9.977 1 97.88 80 ASN A N 1
ATOM 639 C CA . ASN A 1 80 ? 12.883 -14.391 8.758 1 97.88 80 ASN A CA 1
ATOM 640 C C . ASN A 1 80 ? 12.008 -13.203 8.383 1 97.88 80 ASN A C 1
ATOM 642 O O . ASN A 1 80 ? 12.516 -12.117 8.078 1 97.88 80 ASN A O 1
ATOM 646 N N . THR A 1 81 ? 10.703 -13.43 8.453 1 97.25 81 THR A N 1
ATOM 647 C CA . THR A 1 81 ? 9.758 -12.391 8.07 1 97.25 81 THR A CA 1
ATOM 648 C C . THR A 1 81 ? 9.867 -11.188 9.008 1 97.25 81 THR A C 1
ATOM 650 O O . THR A 1 81 ? 9.883 -10.047 8.555 1 97.25 81 THR A O 1
ATOM 653 N N . VAL A 1 82 ? 9.992 -11.469 10.281 1 97.19 82 VAL A N 1
ATOM 654 C CA . VAL A 1 82 ? 10.125 -10.398 11.273 1 97.19 82 VAL A CA 1
ATOM 655 C C . VAL A 1 82 ? 11.43 -9.641 11.031 1 97.19 82 VAL A C 1
ATOM 657 O O . VAL A 1 82 ? 11.453 -8.406 11.102 1 97.19 82 VAL A O 1
ATOM 660 N N . LEU A 1 83 ? 12.43 -10.359 10.742 1 97.94 83 LEU A N 1
ATOM 661 C CA . LEU A 1 83 ? 13.727 -9.742 10.516 1 97.94 83 LEU A CA 1
ATOM 662 C C . LEU A 1 83 ? 13.695 -8.836 9.281 1 97.94 83 LEU A C 1
ATOM 664 O O . LEU A 1 83 ? 14.125 -7.688 9.344 1 97.94 83 LEU A O 1
ATOM 668 N N . TYR A 1 84 ? 13.18 -9.352 8.172 1 97.88 84 TYR A N 1
ATOM 669 C CA . TYR A 1 84 ? 13.102 -8.562 6.945 1 97.88 84 TYR A CA 1
ATOM 670 C C . TYR A 1 84 ? 12.227 -7.336 7.145 1 97.88 84 TYR A C 1
ATOM 672 O O . TYR A 1 84 ? 12.617 -6.219 6.797 1 97.88 84 TYR A O 1
ATOM 680 N N . ALA A 1 85 ? 11.039 -7.566 7.727 1 97.19 85 ALA A N 1
ATOM 681 C CA . ALA A 1 85 ? 10.102 -6.465 7.953 1 97.19 85 ALA A CA 1
ATOM 682 C C . ALA A 1 85 ? 10.711 -5.418 8.883 1 97.19 85 ALA A C 1
ATOM 684 O O . ALA A 1 85 ? 10.547 -4.215 8.664 1 97.19 85 ALA A O 1
ATOM 685 N N . GLY A 1 86 ? 11.375 -5.91 9.898 1 97.56 86 GLY A N 1
ATOM 686 C CA . GLY A 1 86 ? 12 -5.008 10.852 1 97.56 86 GLY A CA 1
ATOM 687 C C . GLY A 1 86 ? 13.102 -4.16 10.242 1 97.56 86 GLY A C 1
ATOM 688 O O . GLY A 1 86 ? 13.117 -2.939 10.414 1 97.56 86 GLY A O 1
ATOM 689 N N . LEU A 1 87 ? 13.977 -4.766 9.531 1 98.19 87 LEU A N 1
ATOM 690 C CA . LEU A 1 87 ? 15.117 -4.062 8.969 1 98.19 87 LEU A CA 1
ATOM 691 C C . LEU A 1 87 ? 14.68 -3.111 7.859 1 98.19 87 LEU A C 1
ATOM 693 O O . LEU A 1 87 ? 15.156 -1.977 7.785 1 98.19 87 LEU A O 1
ATOM 697 N N . VAL A 1 88 ? 13.773 -3.533 7.047 1 97.62 88 VAL A N 1
ATOM 698 C CA . VAL A 1 88 ? 13.281 -2.672 5.977 1 97.62 88 VAL A CA 1
ATOM 699 C C . VAL A 1 88 ? 12.523 -1.488 6.574 1 97.62 88 VAL A C 1
ATOM 701 O O . VAL A 1 88 ? 12.688 -0.35 6.125 1 97.62 88 VAL A O 1
ATOM 704 N N . THR A 1 89 ? 11.703 -1.763 7.57 1 97.56 89 THR A N 1
ATOM 705 C CA . THR A 1 89 ? 10.953 -0.693 8.227 1 97.56 89 THR A CA 1
ATOM 706 C C . THR A 1 89 ? 11.906 0.323 8.852 1 97.56 89 THR A C 1
ATOM 708 O O . THR A 1 89 ? 11.734 1.532 8.68 1 97.56 89 THR A O 1
ATOM 711 N N . ALA A 1 90 ? 12.93 -0.143 9.562 1 97.69 90 ALA A N 1
ATOM 712 C CA . ALA A 1 90 ? 13.906 0.747 10.18 1 97.69 90 ALA A CA 1
ATOM 713 C C . ALA A 1 90 ? 14.609 1.6 9.133 1 97.69 90 ALA A C 1
ATOM 715 O O . ALA A 1 90 ? 14.773 2.809 9.312 1 97.69 90 ALA A O 1
ATOM 716 N N . GLY A 1 91 ? 15 0.98 8.086 1 96.56 91 GLY A N 1
ATOM 717 C CA . GLY A 1 91 ? 15.656 1.707 7.008 1 96.56 91 GLY A CA 1
ATOM 718 C C . GLY A 1 91 ? 14.75 2.736 6.352 1 96.56 91 GLY A C 1
ATOM 719 O O . GLY A 1 91 ? 15.164 3.873 6.117 1 96.56 91 GLY A O 1
ATOM 720 N N . GLN A 1 92 ? 13.531 2.338 6.07 1 96.19 92 GLN A N 1
ATOM 721 C CA . GLN A 1 92 ? 12.586 3.24 5.422 1 96.19 92 GLN A CA 1
ATOM 722 C C . GLN A 1 92 ? 12.25 4.43 6.32 1 96.19 92 GLN A C 1
ATOM 724 O O . GLN A 1 92 ? 12.164 5.566 5.848 1 96.19 92 GLN A O 1
ATOM 729 N N . VAL A 1 93 ? 12.031 4.148 7.578 1 96.5 93 VAL A N 1
ATOM 730 C CA . VAL A 1 93 ? 11.742 5.242 8.5 1 96.5 93 VAL A CA 1
ATOM 731 C C . VAL A 1 93 ? 12.914 6.219 8.531 1 96.5 93 VAL A C 1
ATOM 733 O O . VAL A 1 93 ? 12.711 7.434 8.484 1 96.5 93 VAL A O 1
ATOM 736 N N . PHE A 1 94 ? 14.086 5.703 8.57 1 95.25 94 PHE A N 1
ATOM 737 C CA . PHE A 1 94 ? 15.281 6.539 8.625 1 95.25 94 PHE A CA 1
ATOM 738 C C . PHE A 1 94 ? 15.43 7.355 7.348 1 95.25 94 PHE A C 1
ATOM 740 O O . PHE A 1 94 ? 15.516 8.586 7.395 1 95.25 94 PHE A O 1
ATOM 747 N N . PHE A 1 95 ? 15.367 6.73 6.207 1 94.56 95 PHE A N 1
ATOM 748 C CA . PHE A 1 95 ? 15.664 7.402 4.949 1 94.56 95 PHE A CA 1
ATOM 749 C C . PHE A 1 95 ? 14.5 8.289 4.52 1 94.56 95 PHE A C 1
ATOM 751 O O . PHE A 1 95 ? 14.711 9.391 4.008 1 94.56 95 PHE A O 1
ATOM 758 N N . CYS A 1 96 ? 13.266 7.82 4.715 1 95.19 96 CYS A N 1
ATOM 759 C CA . CYS A 1 96 ? 12.125 8.641 4.336 1 95.19 96 CYS A CA 1
ATOM 760 C C . CYS A 1 96 ? 12.023 9.875 5.215 1 95.19 96 CYS A C 1
ATOM 762 O O . CYS A 1 96 ? 11.672 10.961 4.738 1 95.19 96 CYS A O 1
ATOM 764 N N . SER A 1 97 ? 12.273 9.711 6.523 1 95.38 97 SER A N 1
ATOM 765 C CA . SER A 1 97 ? 12.227 10.875 7.398 1 95.38 97 SER A CA 1
ATOM 766 C C . SER A 1 97 ? 13.336 11.867 7.059 1 95.38 97 SER A C 1
ATOM 768 O O . SER A 1 97 ? 13.117 13.078 7.098 1 95.38 97 SER A O 1
ATOM 770 N N . LEU A 1 98 ? 14.508 11.344 6.758 1 92.69 98 LEU A N 1
ATOM 771 C CA . LEU A 1 98 ? 15.609 12.211 6.355 1 92.69 98 LEU A CA 1
ATOM 772 C C . LEU A 1 98 ? 15.258 12.969 5.074 1 92.69 98 LEU A C 1
ATOM 774 O O . LEU A 1 98 ? 15.445 14.188 4.996 1 92.69 98 LEU A O 1
ATOM 778 N N . ALA A 1 99 ? 14.812 12.234 4.109 1 93.06 99 ALA A N 1
ATOM 779 C CA . ALA A 1 99 ? 14.438 12.852 2.838 1 93.06 99 ALA A CA 1
ATOM 780 C C . ALA A 1 99 ? 13.266 13.812 3.021 1 93.06 99 ALA A C 1
ATOM 782 O O . ALA A 1 99 ? 13.258 14.898 2.432 1 93.06 99 ALA A O 1
ATOM 783 N N . GLY A 1 100 ? 12.305 13.375 3.811 1 93.5 100 GLY A N 1
ATOM 784 C CA . GLY A 1 100 ? 11.188 14.266 4.109 1 93.5 100 GLY A CA 1
ATOM 785 C C . GLY A 1 100 ? 11.625 15.578 4.734 1 93.5 100 GLY A C 1
ATOM 786 O O . GLY A 1 100 ? 11.125 16.641 4.363 1 93.5 100 GLY A O 1
ATOM 787 N N . TYR A 1 101 ? 12.539 15.5 5.648 1 93.06 101 TYR A N 1
ATOM 788 C CA . TYR A 1 101 ? 13.102 16.688 6.273 1 93.06 101 TYR A CA 1
ATOM 789 C C . TYR A 1 101 ? 13.789 17.578 5.246 1 93.06 101 TYR A C 1
ATOM 791 O O . TYR A 1 101 ? 13.57 18.797 5.223 1 93.06 101 TYR A O 1
ATOM 799 N N . ALA A 1 102 ? 14.562 16.969 4.438 1 91.44 102 ALA A N 1
ATOM 800 C CA . ALA A 1 102 ? 15.297 17.719 3.422 1 91.44 102 ALA A CA 1
ATOM 801 C C . ALA A 1 102 ? 14.344 18.438 2.473 1 91.44 102 ALA A C 1
ATOM 803 O O . ALA A 1 102 ? 14.508 19.625 2.203 1 91.44 102 ALA A O 1
ATOM 804 N N . PHE A 1 103 ? 13.336 17.797 2.066 1 91.44 103 PHE A N 1
ATOM 805 C CA . PHE A 1 103 ? 12.422 18.359 1.083 1 91.44 103 PHE A CA 1
ATOM 806 C C . PHE A 1 103 ? 11.484 19.375 1.734 1 91.44 103 PHE A C 1
ATOM 808 O O . PHE A 1 103 ? 10.898 20.219 1.05 1 91.44 103 PHE A O 1
ATOM 815 N N . ALA A 1 104 ? 11.398 19.297 3.016 1 91.38 104 ALA A N 1
ATOM 816 C CA . ALA A 1 104 ? 10.492 20.203 3.721 1 91.38 104 ALA A CA 1
ATOM 817 C C . ALA A 1 104 ? 11.227 21.469 4.168 1 91.38 104 ALA A C 1
ATOM 819 O O . ALA A 1 104 ? 10.664 22.578 4.125 1 91.38 104 ALA A O 1
ATOM 820 N N . ARG A 1 105 ? 12.484 21.281 4.582 1 89.25 105 ARG A N 1
ATOM 821 C CA . ARG A 1 105 ? 13.062 22.359 5.371 1 89.25 105 ARG A CA 1
ATOM 822 C C . ARG A 1 105 ? 14.344 22.891 4.73 1 89.25 105 ARG A C 1
ATOM 824 O O . ARG A 1 105 ? 14.773 24 5.023 1 89.25 105 ARG A O 1
ATOM 831 N N . LEU A 1 106 ? 14.961 22.141 3.936 1 87.81 106 LEU A N 1
ATOM 832 C CA . LEU A 1 106 ? 16.234 22.562 3.373 1 87.81 106 LEU A CA 1
ATOM 833 C C . LEU A 1 106 ? 16.031 23.25 2.023 1 87.81 106 LEU A C 1
ATOM 835 O O . LEU A 1 106 ? 15.352 22.703 1.146 1 87.81 106 LEU A O 1
ATOM 839 N N . PRO A 1 107 ? 16.641 24.391 1.996 1 84.5 107 PRO A N 1
ATOM 840 C CA . PRO A 1 107 ? 16.547 25.094 0.711 1 84.5 107 PRO A CA 1
ATOM 841 C C . PRO A 1 107 ? 17.625 24.656 -0.278 1 84.5 107 PRO A C 1
ATOM 843 O O . PRO A 1 107 ? 18.812 24.625 0.068 1 84.5 107 PRO A O 1
ATOM 846 N N . PHE A 1 108 ? 17.328 24 -1.374 1 82.69 108 PHE A N 1
ATOM 847 C CA . PHE A 1 108 ? 18.297 23.688 -2.414 1 82.69 108 PHE A CA 1
ATOM 848 C C . PHE A 1 108 ? 17.672 23.781 -3.797 1 82.69 108 PHE A C 1
ATOM 850 O O . PHE A 1 108 ? 16.438 23.734 -3.926 1 82.69 108 PHE A O 1
ATOM 857 N N . LYS A 1 109 ? 18.516 24.078 -4.766 1 84.19 109 LYS A N 1
ATOM 858 C CA . LYS A 1 109 ? 18.047 24.312 -6.129 1 84.19 109 LYS A CA 1
ATOM 859 C C . LYS A 1 109 ? 17.344 23.078 -6.691 1 84.19 109 LYS A C 1
ATOM 861 O O . LYS A 1 109 ? 17.859 21.969 -6.598 1 84.19 109 LYS A O 1
ATOM 866 N N . GLY A 1 110 ? 16.141 23.266 -7.238 1 86.5 110 GLY A N 1
ATOM 867 C CA . GLY A 1 110 ? 15.383 22.203 -7.891 1 86.5 110 GLY A CA 1
ATOM 868 C C . GLY A 1 110 ? 14.664 21.297 -6.91 1 86.5 110 GLY A C 1
ATOM 869 O O . GLY A 1 110 ? 14.234 20.203 -7.273 1 86.5 110 GLY A O 1
ATOM 870 N N . ARG A 1 111 ? 14.547 21.641 -5.715 1 87.56 111 ARG A N 1
ATOM 871 C CA . ARG A 1 111 ? 13.977 20.844 -4.633 1 87.56 111 ARG A CA 1
ATOM 872 C C . ARG A 1 111 ? 12.586 20.344 -5 1 87.56 111 ARG A C 1
ATOM 874 O O . ARG A 1 111 ? 12.336 19.141 -4.965 1 87.56 111 ARG A O 1
ATOM 881 N N . ASP A 1 112 ? 11.742 21.234 -5.488 1 86.25 112 ASP A N 1
ATOM 882 C CA . ASP A 1 112 ? 10.352 20.875 -5.762 1 86.25 112 ASP A CA 1
ATOM 883 C C . ASP A 1 112 ? 10.25 19.984 -7 1 86.25 112 ASP A C 1
ATOM 885 O O . ASP A 1 112 ? 9.438 19.047 -7.035 1 86.25 112 ASP A O 1
ATOM 889 N N . VAL A 1 113 ? 11.102 20.234 -7.91 1 85.69 113 VAL A N 1
ATOM 890 C CA . VAL A 1 113 ? 11.102 19.422 -9.125 1 85.69 113 VAL A CA 1
ATOM 891 C C . VAL A 1 113 ? 11.586 18.016 -8.812 1 85.69 113 VAL A C 1
ATOM 893 O O . VAL A 1 113 ? 11.008 17.031 -9.281 1 85.69 113 VAL A O 1
ATOM 896 N N . ILE A 1 114 ? 12.625 17.922 -8.008 1 86.94 114 ILE A N 1
ATOM 897 C CA . ILE A 1 114 ? 13.164 16.625 -7.625 1 86.94 114 ILE A CA 1
ATOM 898 C C . ILE A 1 114 ? 12.141 15.867 -6.793 1 86.94 114 ILE A C 1
ATOM 900 O O . ILE A 1 114 ? 11.953 14.664 -6.973 1 86.94 114 ILE A O 1
ATOM 904 N N . PHE A 1 115 ? 11.5 16.562 -5.926 1 88.81 115 PHE A N 1
ATOM 905 C CA . PHE A 1 115 ? 10.484 15.938 -5.094 1 88.81 115 PHE A CA 1
ATOM 906 C C . PHE A 1 115 ? 9.344 15.398 -5.945 1 88.81 115 PHE A C 1
ATOM 908 O O . PHE A 1 115 ? 8.906 14.266 -5.758 1 88.81 115 PHE A O 1
ATOM 915 N N . LEU A 1 116 ? 8.914 16.188 -6.902 1 86.5 116 LEU A N 1
ATOM 916 C CA . LEU A 1 116 ? 7.809 15.773 -7.766 1 86.5 116 LEU A CA 1
ATOM 917 C C . LEU A 1 116 ? 8.211 14.586 -8.633 1 86.5 116 LEU A C 1
ATOM 919 O O . LEU A 1 116 ? 7.41 13.664 -8.844 1 86.5 116 LEU A O 1
ATOM 923 N N . ALA A 1 117 ? 9.406 14.609 -9.086 1 86.31 117 ALA A N 1
ATOM 924 C CA . ALA A 1 117 ? 9.906 13.477 -9.859 1 86.31 117 ALA A CA 1
ATOM 925 C C . ALA A 1 117 ? 9.945 12.203 -9.016 1 86.31 117 ALA A C 1
ATOM 927 O O . ALA A 1 117 ? 9.555 11.133 -9.477 1 86.31 117 ALA A O 1
ATOM 928 N N . TYR A 1 118 ? 10.383 12.398 -7.828 1 88.31 118 TYR A N 1
ATOM 929 C CA . TYR A 1 118 ? 10.445 11.273 -6.906 1 88.31 118 TYR A CA 1
ATOM 930 C C . TYR A 1 118 ? 9.047 10.758 -6.586 1 88.31 118 TYR A C 1
ATOM 932 O O . TYR A 1 118 ? 8.836 9.547 -6.512 1 88.31 118 TYR A O 1
ATOM 940 N N . LEU A 1 119 ? 8.141 11.633 -6.418 1 88.06 119 LEU A N 1
ATOM 941 C CA . LEU A 1 119 ? 6.758 11.266 -6.121 1 88.06 119 LEU A CA 1
ATOM 942 C C . LEU A 1 119 ? 6.145 10.484 -7.277 1 88.06 119 LEU A C 1
ATOM 944 O O . LEU A 1 119 ? 5.316 9.594 -7.066 1 88.06 119 LEU A O 1
ATOM 948 N N . GLY A 1 120 ? 6.609 10.789 -8.477 1 88.38 120 GLY A N 1
ATOM 949 C CA . GLY A 1 120 ? 6.129 10.086 -9.656 1 88.38 120 GLY A CA 1
ATOM 950 C C . GLY A 1 120 ? 6.414 8.594 -9.617 1 88.38 120 GLY A C 1
ATOM 951 O O . GLY A 1 120 ? 5.711 7.809 -10.258 1 88.38 120 GLY A O 1
ATOM 952 N N . THR A 1 121 ? 7.398 8.195 -8.852 1 88.25 121 THR A N 1
ATOM 953 C CA . THR A 1 121 ? 7.754 6.781 -8.789 1 88.25 121 THR A CA 1
ATOM 954 C C . THR A 1 121 ? 6.668 5.977 -8.086 1 88.25 121 THR A C 1
ATOM 956 O O . THR A 1 121 ? 6.641 4.75 -8.164 1 88.25 121 THR A O 1
ATOM 959 N N . LEU A 1 122 ? 5.77 6.656 -7.359 1 86.81 122 LEU A N 1
ATOM 960 C CA . LEU A 1 122 ? 4.621 6.004 -6.742 1 86.81 122 LEU A CA 1
ATOM 961 C C . LEU A 1 122 ? 3.742 5.34 -7.797 1 86.81 122 LEU A C 1
ATOM 963 O O . LEU A 1 122 ? 3.076 4.34 -7.516 1 86.81 122 LEU A O 1
ATOM 967 N N . MET A 1 123 ? 3.82 5.91 -9 1 86.62 123 MET A N 1
ATOM 968 C CA . MET A 1 123 ? 2.936 5.449 -10.062 1 86.62 123 MET A CA 1
ATOM 969 C C . MET A 1 123 ? 3.562 4.285 -10.828 1 86.62 123 MET A C 1
ATOM 971 O O . MET A 1 123 ? 2.906 3.66 -11.664 1 86.62 123 MET A O 1
ATOM 975 N N . VAL A 1 124 ? 4.824 4.012 -10.578 1 87.19 124 VAL A N 1
ATOM 976 C CA . VAL A 1 124 ? 5.504 2.93 -11.281 1 87.19 124 VAL A CA 1
ATOM 977 C C . VAL A 1 124 ? 5.035 1.584 -10.734 1 87.19 124 VAL A C 1
ATOM 979 O O . VAL A 1 124 ? 5.223 1.284 -9.555 1 87.19 124 VAL A O 1
ATOM 982 N N . PRO A 1 125 ? 4.48 0.783 -11.555 1 86.25 125 PRO A N 1
ATOM 983 C CA . PRO A 1 125 ? 4 -0.519 -11.086 1 86.25 125 PRO A CA 1
ATOM 984 C C . PRO A 1 125 ? 5.133 -1.439 -10.641 1 86.25 125 PRO A C 1
ATOM 986 O O . PRO A 1 125 ? 6.207 -1.447 -11.242 1 86.25 125 PRO A O 1
ATOM 989 N N . LEU A 1 126 ? 4.836 -2.178 -9.68 1 82.75 126 LEU A N 1
ATOM 990 C CA . LEU A 1 126 ? 5.812 -3.123 -9.148 1 82.75 126 LEU A CA 1
ATOM 991 C C . LEU A 1 126 ? 6.188 -4.164 -10.195 1 82.75 126 LEU A C 1
ATOM 993 O O . LEU A 1 126 ? 7.352 -4.562 -10.297 1 82.75 126 LEU A O 1
ATOM 997 N N . THR A 1 127 ? 5.266 -4.59 -10.992 1 79.25 127 THR A N 1
ATOM 998 C CA . THR A 1 127 ? 5.488 -5.633 -11.984 1 79.25 127 THR A CA 1
ATOM 999 C C . THR A 1 127 ? 6.469 -5.16 -13.055 1 79.25 127 THR A C 1
ATOM 1001 O O . THR A 1 127 ? 7.199 -5.965 -13.641 1 79.25 127 THR A O 1
ATOM 1004 N N . VAL A 1 128 ? 6.5 -3.873 -13.242 1 80.62 128 VAL A N 1
ATOM 1005 C CA . VAL A 1 128 ? 7.395 -3.285 -14.234 1 80.62 128 VAL A CA 1
ATOM 1006 C C . VAL A 1 128 ? 8.836 -3.379 -13.75 1 80.62 128 VAL A C 1
ATOM 1008 O O . VAL A 1 128 ? 9.758 -3.588 -14.547 1 80.62 128 VAL A O 1
ATOM 1011 N N . THR A 1 129 ? 8.992 -3.295 -12.453 1 86 129 THR A N 1
ATOM 1012 C CA . THR A 1 129 ? 10.352 -3.18 -11.938 1 86 129 THR A CA 1
ATOM 1013 C C . THR A 1 129 ? 10.852 -4.523 -11.414 1 86 129 THR A C 1
ATOM 1015 O O . THR A 1 129 ? 12.047 -4.699 -11.172 1 86 129 THR A O 1
ATOM 1018 N N . VAL A 1 130 ? 10 -5.434 -11.312 1 83.69 130 VAL A N 1
ATOM 1019 C CA . VAL A 1 130 ? 10.344 -6.676 -10.633 1 83.69 130 VAL A CA 1
ATOM 1020 C C . VAL A 1 130 ? 1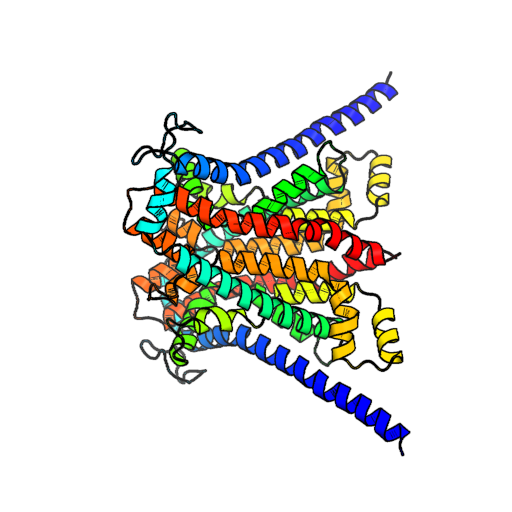1.43 -7.41 -11.414 1 83.69 130 VAL A C 1
ATOM 1022 O O . VAL A 1 130 ? 12.43 -7.855 -10.844 1 83.69 130 VAL A O 1
ATOM 1025 N N . ILE A 1 131 ? 11.312 -7.566 -12.695 1 79.25 131 ILE A N 1
ATOM 1026 C CA . ILE A 1 131 ? 12.266 -8.328 -13.5 1 79.25 131 ILE A CA 1
ATOM 1027 C C . ILE A 1 131 ? 13.594 -7.586 -13.57 1 79.25 131 ILE A C 1
ATOM 1029 O O . ILE A 1 131 ? 14.656 -8.164 -13.305 1 79.25 131 ILE A O 1
ATOM 1033 N N . PRO A 1 132 ? 13.516 -6.273 -13.875 1 82.19 132 PRO A N 1
ATOM 1034 C CA . PRO A 1 132 ? 14.773 -5.527 -13.852 1 82.19 132 PRO A CA 1
ATOM 1035 C C . PRO A 1 132 ? 15.484 -5.609 -12.508 1 82.19 132 PRO A C 1
ATOM 1037 O O . PRO A 1 132 ? 16.719 -5.707 -12.453 1 82.19 132 PRO A O 1
ATOM 1040 N N . GLN A 1 133 ? 14.773 -5.582 -11.516 1 86.25 133 GLN A N 1
ATOM 1041 C CA . GLN A 1 133 ? 15.367 -5.688 -10.188 1 86.25 133 GLN A CA 1
ATOM 1042 C C . GLN A 1 133 ? 15.961 -7.074 -9.953 1 86.25 133 GLN A C 1
ATOM 1044 O O . GLN A 1 133 ? 17 -7.215 -9.297 1 86.25 133 GLN A O 1
ATOM 1049 N N . PHE A 1 134 ? 15.289 -8.07 -10.453 1 87.06 134 PHE A N 1
ATOM 1050 C CA . PHE A 1 134 ? 15.812 -9.422 -10.344 1 87.06 134 PHE A CA 1
ATOM 1051 C C . PHE A 1 134 ? 17.156 -9.539 -11.055 1 87.06 134 PHE A C 1
ATOM 1053 O O . PHE A 1 134 ? 18.109 -10.117 -10.516 1 87.06 134 PHE A O 1
ATOM 1060 N N . ILE A 1 135 ? 17.156 -9 -12.211 1 81 135 ILE A N 1
ATOM 1061 C CA . ILE A 1 135 ? 18.391 -9.062 -13 1 81 135 ILE A CA 1
ATOM 1062 C C . ILE A 1 135 ? 19.5 -8.32 -12.273 1 81 135 ILE A C 1
ATOM 1064 O O . ILE A 1 135 ? 20.641 -8.781 -12.227 1 81 135 ILE A O 1
ATOM 1068 N N . LEU A 1 136 ? 19.141 -7.211 -11.711 1 83.81 136 LEU A N 1
ATOM 1069 C CA . LEU A 1 136 ? 20.125 -6.449 -10.953 1 83.81 136 LEU A CA 1
ATOM 1070 C C . LEU A 1 136 ? 20.625 -7.254 -9.758 1 83.81 136 LEU A C 1
ATOM 1072 O O . LEU A 1 136 ? 21.828 -7.297 -9.484 1 83.81 136 LEU A O 1
ATOM 1076 N N . MET A 1 137 ? 19.734 -7.902 -9.062 1 90.88 137 MET A N 1
ATOM 1077 C CA . MET A 1 137 ? 20.109 -8.727 -7.914 1 90.88 137 MET A CA 1
ATOM 1078 C C . MET A 1 137 ? 20.984 -9.898 -8.352 1 90.88 137 MET A C 1
ATOM 1080 O O . MET A 1 137 ? 21.906 -10.297 -7.641 1 90.88 137 MET A O 1
ATOM 1084 N N . ARG A 1 138 ? 20.625 -10.438 -9.43 1 89.5 138 ARG A N 1
ATOM 1085 C CA . ARG A 1 138 ? 21.422 -11.539 -9.977 1 89.5 138 ARG A CA 1
ATOM 1086 C C . ARG A 1 138 ? 22.828 -11.07 -10.336 1 89.5 138 ARG A C 1
ATOM 1088 O O . ARG A 1 138 ? 23.797 -11.766 -10.062 1 89.5 138 ARG A O 1
ATOM 1095 N N . THR A 1 139 ? 22.891 -9.891 -10.898 1 84.69 139 THR A N 1
ATOM 1096 C CA . THR A 1 139 ? 24.172 -9.328 -11.273 1 84.69 139 THR A CA 1
ATOM 1097 C C . THR A 1 139 ? 25.047 -9.102 -10.039 1 84.69 139 THR A C 1
ATOM 1099 O O . THR A 1 139 ? 26.266 -9.312 -10.086 1 84.69 139 THR A O 1
ATOM 1102 N N . PHE A 1 140 ? 24.422 -8.75 -8.945 1 91.25 140 PHE A N 1
ATOM 1103 C CA . PHE A 1 140 ? 25.156 -8.5 -7.703 1 91.25 140 PHE A CA 1
ATOM 1104 C C . PHE A 1 140 ? 25.438 -9.805 -6.973 1 91.25 140 PHE A C 1
ATOM 1106 O O . PHE A 1 140 ? 26.188 -9.828 -5.992 1 91.25 140 PHE A O 1
ATOM 1113 N N . GLY A 1 141 ? 24.859 -10.875 -7.41 1 94.5 141 GLY A N 1
ATOM 1114 C CA . GLY A 1 141 ? 24.984 -12.156 -6.73 1 94.5 141 GLY A CA 1
ATOM 1115 C C . GLY A 1 141 ? 24.172 -12.25 -5.457 1 94.5 141 GLY A C 1
ATOM 1116 O O . GLY A 1 141 ? 24.531 -12.984 -4.535 1 94.5 141 GLY A O 1
ATOM 1117 N N . TRP A 1 142 ? 23.078 -11.484 -5.406 1 96.12 142 TRP A N 1
ATOM 1118 C CA . TRP A 1 142 ? 22.312 -11.398 -4.168 1 96.12 142 TRP A CA 1
ATOM 1119 C C . TRP A 1 142 ? 21.078 -12.281 -4.227 1 96.12 142 TRP A C 1
ATOM 1121 O O . TRP A 1 142 ? 20.359 -12.414 -3.236 1 96.12 142 TRP A O 1
ATOM 1131 N N . VAL A 1 143 ? 20.891 -12.945 -5.344 1 95.06 143 VAL A N 1
ATOM 1132 C CA . VAL A 1 143 ? 19.719 -13.82 -5.441 1 95.06 143 VAL A CA 1
ATOM 1133 C C . VAL A 1 143 ? 19.844 -14.945 -4.41 1 95.06 143 VAL A C 1
ATOM 1135 O O . VAL A 1 143 ? 20.922 -15.477 -4.176 1 95.06 143 VAL A O 1
ATOM 1138 N N . ASP A 1 144 ? 18.734 -15.234 -3.795 1 96.31 144 ASP A N 1
ATOM 1139 C CA . ASP A 1 144 ? 18.625 -16.281 -2.775 1 96.31 144 ASP A CA 1
ATOM 1140 C C . ASP A 1 144 ? 19.484 -15.938 -1.56 1 96.31 144 ASP A C 1
ATOM 1142 O O . ASP A 1 144 ? 20.266 -16.781 -1.088 1 96.31 144 ASP A O 1
ATOM 1146 N N . SER A 1 145 ? 19.406 -14.68 -1.253 1 96.56 145 SER A N 1
ATOM 1147 C CA . SER A 1 145 ? 20.078 -14.203 -0.052 1 96.56 145 SER A CA 1
ATOM 1148 C C . SER A 1 145 ? 19.25 -13.156 0.676 1 96.56 145 SER A C 1
ATOM 1150 O O . SER A 1 145 ? 18.375 -12.516 0.073 1 96.56 145 SER A O 1
ATOM 1152 N N . PRO A 1 146 ? 19.547 -12.984 2.014 1 96.44 146 PRO A N 1
ATOM 1153 C CA . PRO A 1 146 ? 18.828 -11.953 2.77 1 96.44 146 PRO A CA 1
ATOM 1154 C C . PRO A 1 146 ? 19.078 -10.547 2.23 1 96.44 146 PRO A C 1
ATOM 1156 O O . PRO A 1 146 ? 18.266 -9.648 2.428 1 96.44 146 PRO A O 1
ATOM 1159 N N . LEU A 1 147 ? 20.141 -10.359 1.536 1 96.31 147 LEU A N 1
ATOM 1160 C CA . LEU A 1 147 ? 20.453 -9.047 0.989 1 96.31 147 LEU A CA 1
ATOM 1161 C C . LEU A 1 147 ? 19.406 -8.617 -0.036 1 96.31 147 LEU A C 1
ATOM 1163 O O . LEU A 1 147 ? 19.016 -7.449 -0.079 1 96.31 147 LEU A O 1
ATOM 1167 N N . ALA A 1 148 ? 18.984 -9.57 -0.817 1 95.25 148 ALA A N 1
ATOM 1168 C CA . ALA A 1 148 ? 17.969 -9.266 -1.829 1 95.25 148 ALA A CA 1
ATOM 1169 C C . ALA A 1 148 ? 16.625 -8.914 -1.184 1 95.25 148 ALA A C 1
ATOM 1171 O O . ALA A 1 148 ? 15.828 -8.172 -1.763 1 95.25 148 ALA A O 1
ATOM 1172 N N . MET A 1 149 ? 16.438 -9.383 0.055 1 95.56 149 MET A N 1
ATOM 1173 C CA . MET A 1 149 ? 15.164 -9.18 0.743 1 95.56 149 MET A CA 1
ATOM 1174 C C . MET A 1 149 ? 15.164 -7.863 1.506 1 95.56 149 MET A C 1
ATOM 1176 O O . MET A 1 149 ? 14.102 -7.312 1.804 1 95.56 149 MET A O 1
ATOM 1180 N N . ILE A 1 150 ? 16.328 -7.301 1.773 1 96.5 150 ILE A N 1
ATOM 1181 C CA . ILE A 1 150 ? 16.406 -6.168 2.689 1 96.5 150 ILE A CA 1
ATOM 1182 C C . ILE A 1 150 ? 16.828 -4.914 1.926 1 96.5 150 ILE A C 1
ATOM 1184 O O . ILE A 1 150 ? 16.125 -3.9 1.951 1 96.5 150 ILE A O 1
ATOM 1188 N N . VAL A 1 151 ? 17.797 -5.004 1.125 1 93.06 151 VAL A N 1
ATOM 1189 C CA . VAL A 1 151 ? 18.5 -3.838 0.624 1 93.06 151 VAL A CA 1
ATOM 1190 C C . VAL A 1 151 ? 17.625 -3.062 -0.347 1 93.06 151 VAL A C 1
ATOM 1192 O O . VAL A 1 151 ? 17.516 -1.836 -0.263 1 93.06 151 VAL A O 1
ATOM 1195 N N . PRO A 1 152 ? 16.891 -3.701 -1.231 1 89.44 152 PRO A N 1
ATOM 1196 C CA . PRO A 1 152 ? 16.094 -2.934 -2.189 1 89.44 152 PRO A CA 1
ATOM 1197 C C . PRO A 1 152 ? 15 -2.104 -1.52 1 89.44 152 PRO A C 1
ATOM 1199 O O . PRO A 1 152 ? 14.648 -1.028 -2.01 1 89.44 152 PRO A O 1
ATOM 1202 N N . GLY A 1 153 ? 14.5 -2.586 -0.419 1 90.31 153 GLY A N 1
ATOM 1203 C CA . GLY A 1 153 ? 13.414 -1.885 0.248 1 90.31 153 GLY A CA 1
ATOM 1204 C C . GLY A 1 153 ? 13.891 -0.981 1.371 1 90.31 153 GLY A C 1
ATOM 1205 O O . GLY A 1 153 ? 13.078 -0.296 2.004 1 90.31 153 GLY A O 1
ATOM 1206 N N . LEU A 1 154 ? 15.133 -0.868 1.486 1 92.62 154 LEU A N 1
ATOM 1207 C CA . LEU A 1 154 ? 15.711 -0.221 2.66 1 92.62 154 LEU A CA 1
ATOM 1208 C C . LEU A 1 154 ? 15.688 1.296 2.512 1 92.62 154 LEU A C 1
ATOM 1210 O O . LEU A 1 154 ? 15.469 2.016 3.488 1 92.62 154 LEU A O 1
ATOM 1214 N N . PHE A 1 155 ? 15.836 1.8 1.316 1 87.75 155 PHE A N 1
ATOM 1215 C CA . PHE A 1 155 ? 16.203 3.197 1.111 1 87.75 155 PHE A CA 1
ATOM 1216 C C . PHE A 1 155 ? 14.953 4.055 0.903 1 87.75 155 PHE A C 1
ATOM 1218 O O . PHE A 1 155 ? 15.047 5.191 0.436 1 87.75 155 PHE A O 1
ATOM 1225 N N . GLY A 1 156 ? 13.875 3.559 1.181 1 84.5 156 GLY A N 1
ATOM 1226 C CA . GLY A 1 156 ? 12.727 4.449 1.267 1 84.5 156 GLY A CA 1
ATOM 1227 C C . GLY A 1 156 ? 11.727 4.246 0.147 1 84.5 156 GLY A C 1
ATOM 1228 O O . GLY A 1 156 ? 11.922 3.391 -0.721 1 84.5 156 GLY A O 1
ATOM 1229 N N . SER A 1 157 ? 10.664 5 0.236 1 89.19 157 SER A N 1
ATOM 1230 C CA . SER A 1 157 ? 9.555 5.008 -0.713 1 89.19 157 SER A CA 1
ATOM 1231 C C . SER A 1 157 ? 9.039 6.422 -0.947 1 89.19 157 SER A C 1
ATOM 1233 O O . SER A 1 157 ? 9.234 7.309 -0.112 1 89.19 157 SER A O 1
ATOM 1235 N N . ALA A 1 158 ? 8.5 6.57 -2.104 1 89.75 158 ALA A N 1
ATOM 1236 C CA . ALA A 1 158 ? 7.961 7.879 -2.447 1 89.75 158 ALA A CA 1
ATOM 1237 C C . ALA A 1 158 ? 6.848 8.281 -1.484 1 89.75 158 ALA A C 1
ATOM 1239 O O . ALA A 1 158 ? 6.805 9.422 -1.016 1 89.75 158 ALA A O 1
ATOM 1240 N N . PHE A 1 159 ? 6.059 7.398 -1.18 1 88.81 159 PHE A N 1
ATOM 1241 C CA . PHE A 1 159 ? 4.961 7.723 -0.278 1 88.81 159 PHE A CA 1
ATOM 1242 C C . PHE A 1 159 ? 5.48 8.062 1.113 1 88.81 159 PHE A C 1
ATOM 1244 O O . PHE A 1 159 ? 5.008 9.008 1.747 1 88.81 159 PHE A O 1
ATOM 1251 N N . GLY A 1 160 ? 6.359 7.215 1.585 1 92.5 160 GLY A N 1
ATOM 1252 C CA . GLY A 1 160 ? 6.922 7.504 2.895 1 92.5 160 GLY A CA 1
ATOM 1253 C C . GLY A 1 160 ? 7.586 8.867 2.969 1 92.5 160 GLY A C 1
ATOM 1254 O O . GLY A 1 160 ? 7.418 9.594 3.953 1 92.5 160 GLY A O 1
ATOM 1255 N N . THR A 1 161 ? 8.289 9.188 1.957 1 92.81 161 THR A N 1
ATOM 1256 C CA . THR A 1 161 ? 8.953 10.492 1.898 1 92.81 161 THR A CA 1
ATOM 1257 C C . THR A 1 161 ? 7.922 11.617 1.857 1 92.81 161 THR A C 1
ATOM 1259 O O . THR A 1 161 ? 8.07 12.625 2.553 1 92.81 161 THR A O 1
ATOM 1262 N N . TYR A 1 162 ? 6.949 11.375 1.061 1 90.19 162 TYR A N 1
ATOM 1263 C CA . TYR A 1 162 ? 5.863 12.344 0.975 1 90.19 162 TYR A CA 1
ATOM 1264 C C . TYR A 1 162 ? 5.203 12.547 2.334 1 90.19 162 TYR A C 1
ATOM 1266 O O . TYR A 1 162 ? 4.973 13.68 2.76 1 90.19 162 TYR A O 1
ATOM 1274 N N . LEU A 1 163 ? 4.852 11.492 2.969 1 88.62 163 LEU A N 1
ATOM 1275 C CA . LEU A 1 163 ? 4.195 11.547 4.27 1 88.62 163 LEU A CA 1
ATOM 1276 C C . LEU A 1 163 ? 5.039 12.32 5.273 1 88.62 163 LEU A C 1
ATOM 1278 O O . LEU A 1 163 ? 4.539 13.227 5.945 1 88.62 163 LEU A O 1
ATOM 1282 N N . MET A 1 164 ? 6.312 12.039 5.34 1 93.25 164 MET A N 1
ATOM 1283 C CA . MET A 1 164 ? 7.199 12.695 6.293 1 93.25 164 MET A CA 1
ATOM 1284 C C . MET A 1 164 ? 7.371 14.172 5.945 1 93.25 164 MET A C 1
ATOM 1286 O O . MET A 1 164 ? 7.383 15.023 6.836 1 93.25 164 MET A O 1
ATOM 1290 N N . ARG A 1 165 ? 7.555 14.414 4.691 1 92.38 165 ARG A N 1
ATOM 1291 C CA . ARG A 1 165 ? 7.68 15.805 4.262 1 92.38 165 ARG A CA 1
ATOM 1292 C C . ARG A 1 165 ? 6.477 16.625 4.707 1 92.38 165 ARG A C 1
ATOM 1294 O O . ARG A 1 165 ? 6.633 17.734 5.246 1 92.38 165 ARG A O 1
ATOM 1301 N N . GLN A 1 166 ? 5.352 16.062 4.422 1 86.06 166 GLN A N 1
ATOM 1302 C CA . GLN A 1 166 ? 4.117 16.766 4.766 1 86.06 166 GLN A CA 1
ATOM 1303 C C . GLN A 1 166 ? 4.043 17.047 6.266 1 86.06 166 GLN A C 1
ATOM 1305 O O . GLN A 1 166 ? 3.613 18.125 6.684 1 86.06 166 GLN A O 1
ATOM 1310 N N . PHE A 1 167 ? 4.441 16.141 7.051 1 88.5 167 PHE A N 1
ATOM 1311 C CA . PHE A 1 167 ? 4.402 16.328 8.5 1 88.5 167 PHE A CA 1
ATOM 1312 C C . PHE A 1 167 ? 5.43 17.359 8.938 1 88.5 167 PHE A C 1
ATOM 1314 O O . PHE A 1 167 ? 5.145 18.219 9.781 1 88.5 167 PHE A O 1
ATOM 1321 N N . PHE A 1 168 ? 6.602 17.344 8.43 1 92.38 168 PHE A N 1
ATOM 1322 C CA . PHE A 1 168 ? 7.629 18.312 8.773 1 92.38 168 PHE A CA 1
ATOM 1323 C C . PHE A 1 168 ? 7.172 19.734 8.43 1 92.38 168 PHE A C 1
ATOM 1325 O O . PHE A 1 168 ? 7.512 20.688 9.125 1 92.38 168 PHE A O 1
ATOM 1332 N N . LEU A 1 169 ? 6.441 19.844 7.402 1 89.5 169 LEU A N 1
ATOM 1333 C CA . LEU A 1 169 ? 5.973 21.156 6.957 1 89.5 169 LEU A CA 1
ATOM 1334 C C . LEU A 1 169 ? 4.965 21.734 7.945 1 89.5 169 LEU A C 1
ATOM 1336 O O . LEU A 1 169 ? 4.781 22.953 8 1 89.5 169 LEU A O 1
ATOM 1340 N N . THR A 1 170 ? 4.359 20.859 8.641 1 84.38 170 THR A N 1
ATOM 1341 C CA . THR A 1 170 ? 3.359 21.344 9.578 1 84.38 170 THR A CA 1
ATOM 1342 C C . THR A 1 170 ? 4.023 21.891 10.844 1 84.38 170 THR A C 1
ATOM 1344 O O . THR A 1 170 ? 3.385 22.578 11.641 1 84.38 170 THR A O 1
ATOM 1347 N N . LEU A 1 171 ? 5.242 21.578 11.062 1 90 171 LEU A N 1
ATOM 1348 C CA . LEU A 1 171 ? 5.93 22.031 12.266 1 90 171 LEU A CA 1
ATOM 1349 C C . LEU A 1 171 ? 6.27 23.516 12.172 1 90 171 LEU A C 1
ATOM 1351 O O . LEU A 1 171 ? 6.656 24 11.109 1 90 171 LEU A O 1
ATOM 1355 N N . PRO A 1 172 ? 6.098 24.203 13.281 1 91.62 172 PRO A N 1
ATOM 1356 C CA . PRO A 1 172 ? 6.441 25.625 13.273 1 91.62 172 PRO A CA 1
ATOM 1357 C C . PRO A 1 172 ? 7.91 25.875 12.953 1 91.62 172 PRO A C 1
ATOM 1359 O O . PRO A 1 172 ? 8.781 25.141 13.422 1 91.62 172 PRO A O 1
ATOM 1362 N N . ALA A 1 173 ? 8.086 26.891 12.234 1 89.31 173 ALA A N 1
ATOM 1363 C CA . ALA A 1 173 ? 9.438 27.266 11.852 1 89.31 173 ALA A CA 1
ATOM 1364 C C . ALA A 1 173 ? 10.258 27.688 13.07 1 89.31 173 ALA A C 1
ATOM 1366 O O . ALA A 1 173 ? 11.484 27.547 13.078 1 89.31 173 ALA A O 1
ATOM 1367 N N . GLU A 1 174 ? 9.562 28.062 14.055 1 91.62 174 GLU A N 1
ATOM 1368 C CA . GLU A 1 174 ? 10.203 28.547 15.273 1 91.62 174 GLU A CA 1
ATOM 1369 C C . GLU A 1 174 ? 11.039 27.469 15.938 1 91.62 174 GLU A C 1
ATOM 1371 O O . GLU A 1 174 ? 12.047 27.75 16.578 1 91.62 174 GLU A O 1
ATOM 1376 N N . LEU A 1 175 ? 10.625 26.281 15.781 1 91.88 175 LEU A N 1
ATOM 1377 C CA . LEU A 1 175 ? 11.367 25.156 16.359 1 91.88 175 LEU A CA 1
ATOM 1378 C C . LEU A 1 175 ? 12.773 25.078 15.758 1 91.88 175 LEU A C 1
ATOM 1380 O O . LEU A 1 175 ? 13.75 24.922 16.484 1 91.88 175 LEU A O 1
ATOM 1384 N N . GLU A 1 176 ? 12.82 25.234 14.578 1 89.5 176 GLU A N 1
ATOM 1385 C CA . GLU A 1 176 ? 14.102 25.156 13.875 1 89.5 176 GLU A CA 1
ATOM 1386 C C . GLU A 1 176 ? 14.945 26.406 14.148 1 89.5 176 GLU A C 1
ATOM 1388 O O . GLU A 1 176 ? 16.172 26.297 14.305 1 89.5 176 GLU A O 1
ATOM 1393 N N . GLU A 1 177 ? 14.328 27.5 14.133 1 90.19 177 GLU A N 1
ATOM 1394 C CA . GLU A 1 177 ? 15.031 28.75 14.422 1 90.19 177 GLU A CA 1
ATOM 1395 C C . GLU A 1 177 ? 15.656 28.719 15.812 1 90.19 177 GLU A C 1
ATOM 1397 O O . GLU A 1 177 ? 16.797 29.156 16 1 90.19 177 GLU A O 1
ATOM 1402 N N . ALA A 1 178 ? 14.898 28.203 16.734 1 93.44 178 ALA A N 1
ATOM 1403 C CA . ALA A 1 178 ? 15.406 28.094 18.094 1 93.44 178 ALA A CA 1
ATOM 1404 C C . ALA A 1 178 ? 16.594 27.141 18.156 1 93.44 178 ALA A C 1
ATOM 1406 O O . ALA A 1 178 ? 17.562 27.406 18.875 1 93.44 178 ALA A O 1
ATOM 1407 N N . ALA A 1 179 ? 16.547 26.109 17.453 1 91.69 179 ALA A N 1
ATOM 1408 C CA . ALA A 1 179 ? 17.656 25.156 17.422 1 91.69 179 ALA A CA 1
ATOM 1409 C C . ALA A 1 179 ? 18.906 25.766 16.828 1 91.69 179 ALA A C 1
ATOM 1411 O O . ALA A 1 179 ? 20.016 25.531 17.312 1 91.69 179 ALA A O 1
ATOM 1412 N N . ILE A 1 180 ? 18.688 26.516 15.82 1 86.56 180 ILE A N 1
ATOM 1413 C CA . ILE A 1 180 ? 19.797 27.203 15.172 1 86.56 180 ILE A CA 1
ATOM 1414 C C . ILE A 1 180 ? 20.422 28.203 16.156 1 86.56 180 ILE A C 1
ATOM 1416 O O . ILE A 1 180 ? 21.656 28.281 16.266 1 86.56 180 ILE A O 1
ATOM 1420 N N . LEU A 1 181 ? 19.594 28.859 16.812 1 91.69 181 LEU A N 1
ATOM 1421 C CA . LEU A 1 181 ? 20.078 29.828 17.797 1 91.69 181 LEU A CA 1
ATOM 1422 C C . LEU A 1 181 ? 20.844 29.125 18.906 1 91.69 181 LEU A C 1
ATOM 1424 O O . LEU A 1 181 ? 21.797 29.688 19.453 1 91.69 181 LEU A O 1
ATOM 1428 N N . ASP A 1 182 ? 20.5 27.891 19.266 1 93.44 182 ASP A N 1
ATOM 1429 C CA . ASP A 1 182 ? 21.172 27.094 20.281 1 93.44 182 ASP A CA 1
ATOM 1430 C C . ASP A 1 182 ? 22.453 26.469 19.734 1 93.44 182 ASP A C 1
ATOM 1432 O O . ASP A 1 182 ? 23.172 25.766 20.453 1 93.44 182 ASP A O 1
ATOM 1436 N N . GLY A 1 183 ? 22.688 26.656 18.453 1 90.94 183 GLY A N 1
ATOM 1437 C CA . GLY A 1 183 ? 23.922 26.188 17.844 1 90.94 183 GLY A CA 1
ATOM 1438 C C . GLY A 1 183 ? 23.844 24.766 17.328 1 90.94 183 GLY A C 1
ATOM 1439 O O . GLY A 1 183 ? 24.859 24.125 17.094 1 90.94 183 GLY A O 1
ATOM 1440 N N . CYS A 1 184 ? 22.672 24.266 17.234 1 90 184 CYS A N 1
ATOM 1441 C CA . CYS A 1 184 ? 22.5 22.891 16.75 1 90 184 CYS A CA 1
ATOM 1442 C C . CYS A 1 184 ? 22.891 22.797 15.273 1 90 184 CYS A C 1
ATOM 1444 O O . CYS A 1 184 ? 22.641 23.719 14.5 1 90 184 CYS A O 1
ATOM 1446 N N . SER A 1 185 ? 23.516 21.688 14.961 1 88.06 185 SER A N 1
ATOM 1447 C CA . SER A 1 185 ? 23.766 21.375 13.562 1 88.06 185 SER A CA 1
ATOM 1448 C C . SER A 1 185 ? 22.5 20.906 12.859 1 88.06 185 SER A C 1
ATOM 1450 O O . SER A 1 185 ? 21.469 20.719 13.5 1 88.06 185 SER A O 1
ATOM 1452 N N . LEU A 1 186 ? 22.562 20.75 11.523 1 85.25 186 LEU A N 1
ATOM 1453 C CA . LEU A 1 186 ? 21.438 20.281 10.727 1 85.25 186 LEU A CA 1
ATOM 1454 C C . LEU A 1 186 ? 21 18.891 11.188 1 85.25 186 LEU A C 1
ATOM 1456 O O . LEU A 1 186 ? 19.797 18.625 11.312 1 85.25 186 LEU A O 1
ATOM 1460 N N . TRP A 1 187 ? 21.969 18.109 11.453 1 86.38 187 TRP A N 1
ATOM 1461 C CA . TRP A 1 187 ? 21.688 16.75 11.906 1 86.38 187 TRP A CA 1
ATOM 1462 C C . TRP A 1 187 ? 21.047 16.75 13.289 1 86.38 187 TRP A C 1
ATOM 1464 O O . TRP A 1 187 ? 20.094 16.016 13.547 1 86.38 187 TRP A O 1
ATOM 1474 N N . GLN A 1 188 ? 21.594 17.578 14.172 1 90 188 GLN A N 1
ATOM 1475 C CA . GLN A 1 188 ? 21.047 17.672 15.523 1 90 188 GLN A CA 1
ATOM 1476 C C . GLN A 1 188 ? 19.625 18.219 15.508 1 90 188 GLN A C 1
ATOM 1478 O O . GLN A 1 188 ? 18.766 17.766 16.266 1 90 188 GLN A O 1
ATOM 1483 N N . THR A 1 189 ? 19.469 19.234 14.617 1 91.56 189 THR A N 1
ATOM 1484 C CA . THR A 1 189 ? 18.125 19.797 14.477 1 91.56 189 THR A CA 1
ATOM 1485 C C . THR A 1 189 ? 17.141 18.75 13.977 1 91.56 189 THR A C 1
ATOM 1487 O O . THR A 1 189 ? 16.047 18.609 14.531 1 91.56 189 THR A O 1
ATOM 1490 N N . TYR A 1 190 ? 17.562 17.984 12.961 1 92.31 190 TYR A N 1
ATOM 1491 C CA . TYR A 1 190 ? 16.734 16.922 12.422 1 92.31 190 TYR A CA 1
ATOM 1492 C C . TYR A 1 190 ? 16.469 15.844 13.469 1 92.31 190 TYR A C 1
ATOM 1494 O O . TYR A 1 190 ? 15.32 15.539 13.781 1 92.31 190 TYR A O 1
ATOM 1502 N N . TRP A 1 191 ? 17.516 15.336 14.078 1 92.69 191 TRP A N 1
ATOM 1503 C CA . TRP A 1 191 ? 17.469 14.133 14.906 1 92.69 191 TRP A CA 1
ATOM 1504 C C . TRP A 1 191 ? 16.906 14.438 16.297 1 92.69 191 TRP A C 1
ATOM 1506 O O . TRP A 1 191 ? 16.125 13.664 16.844 1 92.69 191 TRP A O 1
ATOM 1516 N N . ARG A 1 192 ? 17.188 15.586 16.906 1 93.5 192 ARG A N 1
ATOM 1517 C CA . ARG A 1 192 ? 16.875 15.852 18.312 1 93.5 192 ARG A CA 1
ATOM 1518 C C . ARG A 1 192 ? 15.688 16.781 18.438 1 93.5 192 ARG A C 1
ATOM 1520 O O . ARG A 1 192 ? 15 16.797 19.453 1 93.5 192 ARG A O 1
ATOM 1527 N N . VAL A 1 193 ? 15.422 17.562 17.438 1 94.12 193 VAL A N 1
ATOM 1528 C CA . VAL A 1 193 ? 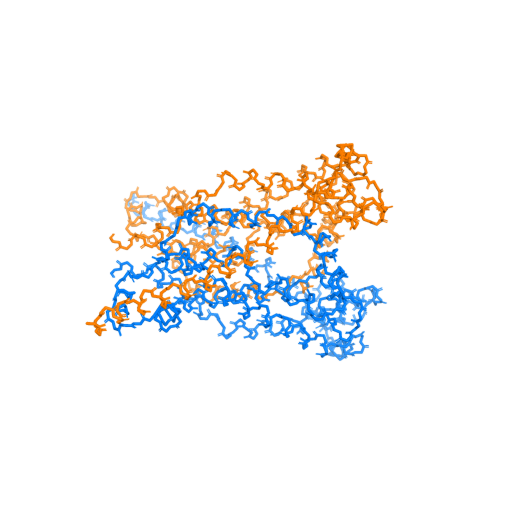14.422 18.625 17.609 1 94.12 193 VAL A CA 1
ATOM 1529 C C . VAL A 1 193 ? 13.188 18.297 16.766 1 94.12 193 VAL A C 1
ATOM 1531 O O . VAL A 1 193 ? 12.086 18.156 17.312 1 94.12 193 VAL A O 1
ATOM 1534 N N . LEU A 1 194 ? 13.375 18.125 15.477 1 94.5 194 LEU A N 1
ATOM 1535 C CA . LEU A 1 194 ? 12.219 18.031 14.594 1 94.5 194 LEU A CA 1
ATOM 1536 C C . LEU A 1 194 ? 11.648 16.625 14.586 1 94.5 194 LEU A C 1
ATOM 1538 O O . LEU A 1 194 ? 10.438 16.438 14.68 1 94.5 194 LEU A O 1
ATOM 1542 N N . LEU A 1 195 ? 12.484 15.609 14.516 1 94.62 195 LEU A N 1
ATOM 1543 C CA . LEU A 1 195 ? 12.055 14.227 14.375 1 94.62 195 LEU A CA 1
ATOM 1544 C C . LEU A 1 195 ? 11.18 13.805 15.555 1 94.62 195 LEU A C 1
ATOM 1546 O O . LEU A 1 195 ? 10.133 13.18 15.359 1 94.62 195 LEU A O 1
ATOM 1550 N N . PRO A 1 196 ? 11.516 14.164 16.75 1 94.12 196 PRO A N 1
ATOM 1551 C CA . PRO A 1 196 ? 10.672 13.781 17.875 1 94.12 196 PRO A CA 1
ATOM 1552 C C . PRO A 1 196 ? 9.266 14.359 17.781 1 94.12 196 PRO A C 1
ATOM 1554 O O . PRO A 1 196 ? 8.32 13.789 18.344 1 94.12 196 PRO A O 1
ATOM 1557 N N . HIS A 1 197 ? 9.102 15.453 17.062 1 91.81 197 HIS A N 1
ATOM 1558 C CA . HIS A 1 197 ? 7.797 16.078 16.922 1 91.81 197 HIS A CA 1
ATOM 1559 C C . HIS A 1 197 ? 7 15.43 15.797 1 91.81 197 HIS A C 1
ATOM 1561 O O . HIS A 1 197 ? 5.844 15.789 15.562 1 91.81 197 HIS A O 1
ATOM 1567 N N . THR A 1 198 ? 7.594 14.461 15.133 1 91.12 198 THR A N 1
ATOM 1568 C CA . THR A 1 198 ? 6.922 13.797 14.016 1 91.12 198 THR A CA 1
ATOM 1569 C C . THR A 1 198 ? 6.625 12.336 14.352 1 91.12 198 THR A C 1
ATOM 1571 O O . THR A 1 198 ? 6.426 11.516 13.453 1 91.12 198 THR A O 1
ATOM 1574 N N . THR A 1 199 ? 6.602 12.016 15.555 1 90 199 THR A N 1
ATOM 1575 C CA . THR A 1 199 ? 6.445 10.641 16.016 1 90 199 THR A CA 1
ATOM 1576 C C . THR A 1 199 ? 5.176 10.016 15.445 1 90 199 THR A C 1
ATOM 1578 O O . THR A 1 199 ? 5.195 8.875 14.984 1 90 199 THR A O 1
ATOM 1581 N N . PRO A 1 200 ? 4.086 10.695 15.375 1 85.06 200 PRO A N 1
ATOM 1582 C CA . PRO A 1 200 ? 2.887 10.094 14.789 1 85.06 200 PRO A CA 1
ATOM 1583 C C . PRO A 1 200 ? 3.084 9.68 13.328 1 85.06 200 PRO A C 1
ATOM 1585 O O . PRO A 1 200 ? 2.67 8.594 12.93 1 85.06 200 PRO A O 1
ATOM 1588 N N . ALA A 1 201 ? 3.711 10.633 12.625 1 88.88 201 ALA A N 1
ATOM 1589 C CA . ALA A 1 201 ? 3.975 10.32 11.227 1 88.88 201 ALA A CA 1
ATOM 1590 C C . ALA A 1 201 ? 4.949 9.148 11.094 1 88.88 201 ALA A C 1
ATOM 1592 O O . ALA A 1 201 ? 4.789 8.297 10.219 1 88.88 201 ALA A O 1
ATOM 1593 N N . VAL A 1 202 ? 5.945 9.109 11.969 1 93.69 202 VAL A N 1
ATOM 1594 C CA . VAL A 1 202 ? 6.934 8.039 11.977 1 93.69 202 VAL A CA 1
ATOM 1595 C C . VAL A 1 202 ? 6.246 6.703 12.258 1 93.69 202 VAL A C 1
ATOM 1597 O O . VAL A 1 202 ? 6.531 5.695 11.609 1 93.69 202 VAL A O 1
ATOM 1600 N N . LEU A 1 203 ? 5.336 6.691 13.172 1 90.69 203 LEU A N 1
ATOM 1601 C CA . LEU A 1 203 ? 4.637 5.465 13.539 1 90.69 203 LEU A CA 1
ATOM 1602 C C . LEU A 1 203 ? 3.732 4.996 12.398 1 90.69 203 LEU A C 1
ATOM 1604 O O . LEU A 1 203 ? 3.66 3.801 12.109 1 90.69 203 LEU A O 1
ATOM 1608 N N . VAL A 1 204 ? 3.049 5.941 11.797 1 87.06 204 VAL A N 1
ATOM 1609 C CA . VAL A 1 204 ? 2.201 5.602 10.656 1 87.06 204 VAL A CA 1
ATOM 1610 C C . VAL A 1 204 ? 3.049 4.984 9.547 1 87.06 204 VAL A C 1
ATOM 1612 O O . VAL A 1 204 ? 2.701 3.936 9 1 87.06 204 VAL A O 1
ATOM 1615 N N . LEU A 1 205 ? 4.176 5.676 9.266 1 92.81 205 LEU A N 1
ATOM 1616 C CA . LEU A 1 205 ? 5.086 5.172 8.242 1 92.81 205 LEU A CA 1
ATOM 1617 C C . LEU A 1 205 ? 5.59 3.777 8.602 1 92.81 205 LEU A C 1
ATOM 1619 O O . LEU A 1 205 ? 5.621 2.885 7.75 1 92.81 205 LEU A O 1
ATOM 1623 N N . ALA A 1 206 ? 5.961 3.633 9.828 1 94.44 206 ALA A N 1
ATOM 1624 C CA . ALA A 1 206 ? 6.484 2.352 10.289 1 94.44 206 ALA A CA 1
ATOM 1625 C C . ALA A 1 206 ? 5.449 1.244 10.125 1 94.44 206 ALA A C 1
ATOM 1627 O O . ALA A 1 206 ? 5.762 0.157 9.633 1 94.44 206 ALA A O 1
ATOM 1628 N N . VAL A 1 207 ? 4.27 1.486 10.5 1 91.12 207 VAL A N 1
ATOM 1629 C CA . VAL A 1 207 ? 3.215 0.479 10.461 1 91.12 207 VAL A CA 1
ATOM 1630 C C . VAL A 1 207 ? 2.893 0.133 9.008 1 91.12 207 VAL A C 1
ATOM 1632 O O . VAL A 1 207 ? 2.803 -1.044 8.648 1 91.12 207 VAL A O 1
ATOM 1635 N N . LEU A 1 208 ? 2.719 1.147 8.234 1 89.94 208 LEU A N 1
ATOM 1636 C CA . LEU A 1 208 ? 2.387 0.904 6.836 1 89.94 208 LEU A CA 1
ATOM 1637 C C . LEU A 1 208 ? 3.504 0.133 6.141 1 89.94 208 LEU A C 1
ATOM 1639 O O . LEU A 1 208 ? 3.236 -0.759 5.332 1 89.94 208 LEU A O 1
ATOM 1643 N N . THR A 1 209 ? 4.742 0.488 6.434 1 94.81 209 THR A N 1
ATOM 1644 C CA . THR A 1 209 ? 5.875 -0.224 5.852 1 94.81 209 THR A CA 1
ATOM 1645 C C . THR A 1 209 ? 5.914 -1.67 6.34 1 94.81 209 THR A C 1
ATOM 1647 O O . THR A 1 209 ? 6.105 -2.594 5.547 1 94.81 209 THR A O 1
ATOM 1650 N N . TRP A 1 210 ? 5.727 -1.828 7.617 1 94.81 210 TRP A N 1
ATOM 1651 C CA . TRP A 1 210 ? 5.703 -3.164 8.203 1 94.81 210 TRP A CA 1
ATOM 1652 C C . TRP A 1 210 ? 4.656 -4.039 7.523 1 94.81 210 TRP A C 1
ATOM 1654 O O . TRP A 1 210 ? 4.945 -5.168 7.125 1 94.81 210 TRP A O 1
ATOM 1664 N N . VAL A 1 211 ? 3.502 -3.539 7.383 1 92.25 211 VAL A N 1
ATOM 1665 C CA . VAL A 1 211 ? 2.4 -4.277 6.773 1 92.25 211 VAL A CA 1
ATOM 1666 C C . VAL A 1 211 ? 2.756 -4.637 5.332 1 92.25 211 VAL A C 1
ATOM 1668 O O . VAL A 1 211 ? 2.51 -5.758 4.883 1 92.25 211 VAL A O 1
ATOM 1671 N N . THR A 1 212 ? 3.342 -3.68 4.656 1 91.31 212 THR A N 1
ATOM 1672 C CA . THR A 1 212 ? 3.699 -3.895 3.26 1 91.31 212 THR A CA 1
ATOM 1673 C C . THR A 1 212 ? 4.719 -5.023 3.129 1 91.31 212 THR A C 1
ATOM 1675 O O . THR A 1 212 ? 4.555 -5.922 2.303 1 91.31 212 THR A O 1
ATOM 1678 N N . VAL A 1 213 ? 5.723 -5.039 3.924 1 93.94 213 VAL A N 1
ATOM 1679 C CA . VAL A 1 213 ? 6.773 -6.051 3.859 1 93.94 213 VAL A CA 1
ATOM 1680 C C . VAL A 1 213 ? 6.23 -7.395 4.336 1 93.94 213 VAL A C 1
ATOM 1682 O O . VAL A 1 213 ? 6.531 -8.438 3.75 1 93.94 213 VAL A O 1
ATOM 1685 N N . TRP A 1 214 ? 5.438 -7.348 5.34 1 94.19 214 TRP A N 1
ATOM 1686 C CA . TRP A 1 214 ? 4.832 -8.562 5.875 1 94.19 214 TRP A CA 1
ATOM 1687 C C . TRP A 1 214 ? 3.979 -9.258 4.82 1 94.19 214 TRP A C 1
ATOM 1689 O O . TRP A 1 214 ? 3.914 -10.484 4.773 1 94.19 214 TRP A O 1
ATOM 1699 N N . ASN A 1 215 ? 3.391 -8.516 3.938 1 90.19 215 ASN A N 1
ATOM 1700 C CA . ASN A 1 215 ? 2.428 -9.031 2.969 1 90.19 215 ASN A CA 1
ATOM 1701 C C . ASN A 1 215 ? 3.1 -9.383 1.645 1 90.19 215 ASN A C 1
ATOM 1703 O O . ASN A 1 215 ? 2.463 -9.945 0.752 1 90.19 215 ASN A O 1
ATOM 1707 N N . ASP A 1 216 ? 4.277 -9.039 1.55 1 89.12 216 ASP A N 1
ATOM 1708 C CA . ASP A 1 216 ? 4.941 -9.203 0.262 1 89.12 216 ASP A CA 1
ATOM 1709 C C . ASP A 1 216 ? 5.078 -10.68 -0.097 1 89.12 216 ASP A C 1
ATOM 1711 O O . ASP A 1 216 ? 5.613 -11.469 0.684 1 89.12 216 ASP A O 1
ATOM 1715 N N . PHE A 1 217 ? 4.609 -11 -1.276 1 85.31 217 PHE A N 1
ATOM 1716 C CA . PHE A 1 217 ? 4.637 -12.383 -1.746 1 85.31 217 PHE A CA 1
ATOM 1717 C C . PHE A 1 217 ? 5.453 -12.5 -3.027 1 85.31 217 PHE A C 1
ATOM 1719 O O . PHE A 1 217 ? 6.238 -13.438 -3.184 1 85.31 217 PHE A O 1
ATOM 1726 N N . LEU A 1 218 ? 5.32 -11.617 -3.879 1 82.75 218 LEU A N 1
ATOM 1727 C CA . LEU A 1 218 ? 5.887 -11.727 -5.219 1 82.75 218 LEU A CA 1
ATOM 1728 C C . LEU A 1 218 ? 7.41 -11.648 -5.172 1 82.75 218 LEU A C 1
ATOM 1730 O O . LEU A 1 218 ? 8.094 -12.477 -5.777 1 82.75 218 LEU A O 1
ATOM 1734 N N . TRP A 1 219 ? 7.914 -10.742 -4.391 1 89.56 219 TRP A N 1
ATOM 1735 C CA . TRP A 1 219 ? 9.359 -10.555 -4.371 1 89.56 219 TRP A CA 1
ATOM 1736 C C . TRP A 1 219 ? 10.062 -11.773 -3.787 1 89.56 219 TRP A C 1
ATOM 1738 O O . TRP A 1 219 ? 10.977 -12.32 -4.402 1 89.56 219 TRP A O 1
ATOM 1748 N N . PRO A 1 220 ? 9.609 -12.273 -2.664 1 91.94 220 PRO A N 1
ATOM 1749 C CA . PRO A 1 220 ? 10.234 -13.492 -2.156 1 91.94 220 PRO A CA 1
ATOM 1750 C C . PRO A 1 220 ? 10.07 -14.68 -3.109 1 91.94 220 PRO A C 1
ATOM 1752 O O . PRO A 1 220 ? 10.961 -15.523 -3.199 1 91.94 220 PRO A O 1
ATOM 1755 N N . LEU A 1 221 ? 8.984 -14.773 -3.754 1 86.25 221 LEU A N 1
ATOM 1756 C CA . LEU A 1 221 ? 8.742 -15.867 -4.691 1 86.25 221 LEU A CA 1
ATOM 1757 C C . LEU A 1 221 ? 9.812 -15.883 -5.785 1 86.25 221 LEU A C 1
ATOM 1759 O O . LEU A 1 221 ? 10.25 -16.953 -6.207 1 86.25 221 LEU A O 1
ATOM 1763 N N . ILE A 1 222 ? 10.25 -14.742 -6.16 1 85.44 222 ILE A N 1
ATOM 1764 C CA . ILE A 1 222 ? 11.18 -14.633 -7.277 1 85.44 222 ILE A CA 1
ATOM 1765 C C . ILE A 1 222 ? 12.617 -14.688 -6.758 1 85.44 222 ILE A C 1
ATOM 1767 O O . ILE A 1 222 ? 13.508 -15.219 -7.43 1 85.44 222 ILE A O 1
ATOM 1771 N N . MET A 1 223 ? 12.859 -14.289 -5.582 1 92.81 223 MET A N 1
ATOM 1772 C CA . MET A 1 223 ? 14.227 -14.055 -5.113 1 92.81 223 MET A CA 1
ATOM 1773 C C . MET A 1 223 ? 14.719 -15.227 -4.27 1 92.81 223 MET A C 1
ATOM 1775 O O . MET A 1 223 ? 15.93 -15.438 -4.133 1 92.81 223 MET A O 1
ATOM 1779 N N . ILE A 1 224 ? 13.797 -15.969 -3.664 1 94.19 224 ILE A N 1
ATOM 1780 C CA . ILE A 1 224 ? 14.203 -16.938 -2.658 1 94.19 224 ILE A CA 1
ATOM 1781 C C . ILE A 1 224 ? 13.945 -18.359 -3.178 1 94.19 224 ILE A C 1
ATOM 1783 O O . ILE A 1 224 ? 12.883 -18.641 -3.732 1 94.19 224 ILE A O 1
ATOM 1787 N N . GLN A 1 225 ? 14.922 -19.219 -2.924 1 88.5 225 GLN A N 1
ATOM 1788 C CA . GLN A 1 225 ? 14.797 -20.609 -3.361 1 88.5 225 GLN A CA 1
ATOM 1789 C C . GLN A 1 225 ? 14.992 -21.578 -2.193 1 88.5 225 GLN A C 1
ATOM 1791 O O . GLN A 1 225 ? 14.414 -22.672 -2.18 1 88.5 225 GLN A O 1
ATOM 1796 N N . ARG A 1 226 ? 15.719 -21.141 -1.265 1 90.75 226 ARG A N 1
ATOM 1797 C CA . ARG A 1 226 ? 16 -22.078 -0.184 1 90.75 226 ARG A CA 1
ATOM 1798 C C . ARG A 1 226 ? 15.039 -21.875 0.982 1 90.75 226 ARG A C 1
ATOM 1800 O O . ARG A 1 226 ? 14.602 -20.75 1.243 1 90.75 226 ARG A O 1
ATOM 1807 N N . ASP A 1 227 ? 14.859 -22.812 1.738 1 88.62 227 ASP A N 1
ATOM 1808 C CA . ASP A 1 227 ? 13.891 -22.859 2.826 1 88.62 227 ASP A CA 1
ATOM 1809 C C . ASP A 1 227 ? 14.383 -22.078 4.035 1 88.62 227 ASP A C 1
ATOM 1811 O O . ASP A 1 227 ? 13.602 -21.406 4.723 1 88.62 227 ASP A O 1
ATOM 1815 N N . SER A 1 228 ? 15.625 -22.062 4.27 1 94.69 228 SER A N 1
ATOM 1816 C CA . SER A 1 228 ? 16.203 -21.531 5.504 1 94.69 228 SER A CA 1
ATOM 1817 C C . SER A 1 228 ? 16.016 -20.016 5.594 1 94.69 228 SER A C 1
ATOM 1819 O O . SER A 1 228 ? 16.078 -19.453 6.684 1 94.69 228 SER A O 1
ATOM 1821 N N . ILE A 1 229 ? 15.727 -19.359 4.418 1 96.75 229 ILE A N 1
ATOM 1822 C CA . ILE A 1 229 ? 15.609 -17.906 4.461 1 96.75 229 ILE A CA 1
ATOM 1823 C C . ILE A 1 229 ? 14.258 -17.469 3.898 1 96.75 229 ILE A C 1
ATOM 1825 O O . ILE A 1 229 ? 14.07 -16.297 3.553 1 96.75 229 ILE A O 1
ATOM 1829 N N . SER A 1 230 ? 13.352 -18.422 3.828 1 95.62 230 SER A N 1
ATOM 1830 C CA . SER A 1 230 ? 12.055 -18.141 3.227 1 95.62 230 SER A CA 1
ATOM 1831 C C . SER A 1 230 ? 11.141 -17.406 4.195 1 95.62 230 SER A C 1
ATOM 1833 O O . SER A 1 230 ? 11.375 -17.406 5.406 1 95.62 230 SER A O 1
ATOM 1835 N N . THR A 1 231 ? 10.109 -16.766 3.609 1 95.62 231 THR A N 1
ATOM 1836 C CA . THR A 1 231 ? 9.164 -15.977 4.395 1 95.62 231 THR A CA 1
ATOM 1837 C C . THR A 1 231 ? 7.891 -16.781 4.656 1 95.62 231 THR A C 1
ATOM 1839 O O . THR A 1 231 ? 7.656 -17.812 4.02 1 95.62 231 THR A O 1
ATOM 1842 N N . LEU A 1 232 ? 7.086 -16.297 5.543 1 93.88 232 LEU A N 1
ATOM 1843 C CA . LEU A 1 232 ? 5.816 -16.922 5.914 1 93.88 232 LEU A CA 1
ATOM 1844 C C . LEU A 1 232 ? 4.883 -17.016 4.711 1 93.88 232 LEU A C 1
ATOM 1846 O O . LEU A 1 232 ? 4.25 -18.047 4.484 1 93.88 232 LEU A O 1
ATOM 1850 N N . ASN A 1 233 ? 4.82 -15.977 3.928 1 90.19 233 ASN A N 1
ATOM 1851 C CA . ASN A 1 233 ? 3.912 -15.961 2.785 1 90.19 233 ASN A CA 1
ATOM 1852 C C . ASN A 1 233 ? 4.293 -17.016 1.751 1 90.19 233 ASN A C 1
ATOM 1854 O O . ASN A 1 233 ? 3.418 -17.641 1.153 1 90.19 233 ASN A O 1
ATOM 1858 N N . LEU A 1 234 ? 5.559 -17.219 1.556 1 87.06 234 LEU A N 1
ATOM 1859 C CA . LEU A 1 234 ? 6.008 -18.281 0.664 1 87.06 234 LEU A CA 1
ATOM 1860 C C . LEU A 1 234 ? 5.637 -19.656 1.221 1 87.06 234 LEU A C 1
ATOM 1862 O O . LEU A 1 234 ? 5.227 -20.547 0.471 1 87.06 234 LEU A O 1
ATOM 1866 N N . GLY A 1 235 ? 5.844 -19.781 2.496 1 85.06 235 GLY A N 1
ATOM 1867 C CA . GLY A 1 235 ? 5.469 -21.031 3.137 1 85.06 235 GLY A CA 1
ATOM 1868 C C . GLY A 1 235 ? 4.004 -21.375 2.953 1 85.06 235 GLY A C 1
ATOM 1869 O O . GLY A 1 235 ? 3.662 -22.531 2.715 1 85.06 235 GLY A O 1
ATOM 1870 N N . LEU A 1 236 ? 3.156 -20.453 3.057 1 82.69 236 LEU A N 1
ATOM 1871 C CA . LEU A 1 236 ? 1.727 -20.672 2.873 1 82.69 236 LEU A CA 1
ATOM 1872 C C . LEU A 1 236 ? 1.427 -21.125 1.449 1 82.69 236 LEU A C 1
ATOM 1874 O O . LEU A 1 236 ? 0.614 -22.031 1.244 1 82.69 236 LEU A O 1
ATOM 1878 N N . VAL A 1 237 ? 2.078 -20.609 0.496 1 73.75 237 VAL A N 1
ATOM 1879 C CA . VAL A 1 237 ? 1.855 -20.969 -0.901 1 73.75 237 VAL A CA 1
ATOM 1880 C C . VAL A 1 237 ? 2.367 -22.375 -1.158 1 73.75 237 VAL A C 1
ATOM 1882 O O . VAL A 1 237 ? 1.747 -23.156 -1.897 1 73.75 237 VAL A O 1
ATOM 1885 N N . TRP A 1 238 ? 3.463 -22.656 -0.513 1 75.69 238 TRP A N 1
ATOM 1886 C CA . TRP A 1 238 ? 4.008 -24 -0.651 1 75.69 238 TRP A CA 1
ATOM 1887 C C . TRP A 1 238 ? 3.045 -25.031 -0.085 1 75.69 238 TRP A C 1
ATOM 1889 O O . TRP A 1 238 ? 2.918 -26.141 -0.628 1 75.69 238 TRP A O 1
ATOM 1899 N N . MET A 1 239 ? 2.385 -24.641 0.928 1 76.56 239 MET A N 1
ATOM 1900 C CA . MET A 1 239 ? 1.419 -25.531 1.548 1 76.56 239 MET A CA 1
ATOM 1901 C C . MET A 1 239 ? 0.239 -25.797 0.616 1 76.56 239 MET A C 1
ATOM 1903 O O . MET A 1 239 ? -0.295 -26.906 0.577 1 76.56 239 MET A O 1
ATOM 1907 N N . GLN A 1 240 ? -0.17 -24.844 -0.073 1 67.56 240 GLN A N 1
ATOM 1908 C CA . GLN A 1 240 ? -1.287 -25 -0.999 1 67.56 240 GLN A CA 1
ATOM 1909 C C . GLN A 1 240 ? -0.93 -25.953 -2.139 1 67.56 240 GLN A C 1
ATOM 1911 O O . GLN A 1 240 ? -1.762 -26.75 -2.57 1 67.56 240 GLN A O 1
ATOM 1916 N N . GLY A 1 241 ? 0.185 -25.859 -2.645 1 59 241 GLY A N 1
ATOM 1917 C CA . GLY A 1 241 ? 0.602 -26.734 -3.729 1 59 241 GLY A CA 1
ATOM 1918 C C . GLY A 1 241 ? 0.775 -28.172 -3.295 1 59 241 GLY A C 1
ATOM 1919 O O . GLY A 1 241 ? 0.354 -29.094 -4 1 59 241 GLY A O 1
ATOM 1920 N N . GLN A 1 242 ? 1.364 -28.297 -2.223 1 54.47 242 GLN A N 1
ATOM 1921 C CA . GLN A 1 242 ? 1.729 -29.641 -1.816 1 54.47 242 GLN A CA 1
ATOM 1922 C C . GLN A 1 242 ? 0.562 -30.344 -1.125 1 54.47 242 GLN A C 1
ATOM 1924 O O . GLN A 1 242 ? 0.417 -31.562 -1.224 1 54.47 242 GLN A O 1
ATOM 1929 N N . TYR A 1 243 ? -0.183 -29.484 -0.355 1 51.44 243 TYR A N 1
ATOM 1930 C CA . TYR A 1 243 ? -1.197 -30.141 0.463 1 51.44 243 TYR A CA 1
ATOM 1931 C C . TYR A 1 243 ? -2.594 -29.656 0.091 1 51.44 243 TYR A C 1
ATOM 1933 O O . TYR A 1 243 ? -3.244 -28.953 0.871 1 51.44 243 TYR A O 1
ATOM 1941 N N . THR A 1 244 ? -2.918 -29.531 -1.235 1 54.97 244 THR A N 1
ATOM 1942 C CA . THR A 1 244 ? -4.164 -29.062 -1.831 1 54.97 244 THR A CA 1
ATOM 1943 C C . THR A 1 244 ? -5.359 -29.453 -0.972 1 54.97 244 THR A C 1
ATOM 1945 O O . THR A 1 244 ? -6.352 -28.734 -0.901 1 54.97 244 THR A O 1
ATOM 1948 N N . ALA A 1 245 ? -4.996 -30.484 -0.05 1 58.16 245 ALA A N 1
ATOM 1949 C CA . ALA A 1 245 ? -6.176 -31.109 0.541 1 58.16 245 ALA A CA 1
ATOM 1950 C C . ALA A 1 245 ? -6.363 -30.672 1.989 1 58.16 245 ALA A C 1
ATOM 1952 O O . ALA A 1 245 ? -7.402 -30.938 2.598 1 58.16 245 ALA A O 1
ATOM 1953 N N . ASN A 1 246 ? -5.41 -29.828 2.508 1 79.25 246 ASN A N 1
ATOM 1954 C CA . ASN A 1 246 ? -5.668 -29.609 3.928 1 79.25 246 ASN A CA 1
ATOM 1955 C C . ASN A 1 246 ? -5.953 -28.141 4.219 1 79.25 246 ASN A C 1
ATOM 1957 O O . ASN A 1 246 ? -5.16 -27.469 4.883 1 79.25 246 ASN A O 1
ATOM 1961 N N . TRP A 1 247 ? -7.098 -27.734 3.92 1 80.81 247 TRP A N 1
ATOM 1962 C CA . TRP A 1 247 ? -7.547 -26.359 4.016 1 80.81 247 TRP A CA 1
ATOM 1963 C C . TRP A 1 247 ? -7.582 -25.891 5.469 1 80.81 247 TRP A C 1
ATOM 1965 O O . TRP A 1 247 ? -7.195 -24.75 5.773 1 80.81 247 TRP A O 1
ATOM 1975 N N . PRO A 1 248 ? -7.945 -26.75 6.332 1 87.38 248 PRO A N 1
ATOM 1976 C CA . PRO A 1 248 ? -7.988 -26.297 7.727 1 87.38 248 PRO A CA 1
ATOM 1977 C C . PRO A 1 248 ? -6.609 -25.938 8.273 1 87.38 248 PRO A C 1
ATOM 1979 O O . PRO A 1 248 ? -6.469 -24.969 9.031 1 87.38 248 PRO A O 1
ATOM 1982 N N . VAL A 1 249 ? -5.598 -26.719 7.816 1 89.19 249 VAL A N 1
ATOM 1983 C CA . VAL A 1 249 ? -4.246 -26.438 8.281 1 89.19 249 VAL A CA 1
ATOM 1984 C C . VAL A 1 249 ? -3.758 -25.125 7.68 1 89.19 249 VAL A C 1
ATOM 1986 O O . VAL A 1 249 ? -3.068 -24.344 8.344 1 89.19 249 VAL A O 1
ATOM 1989 N N . PHE A 1 250 ? -4.18 -24.891 6.488 1 87.12 250 PHE A N 1
ATOM 1990 C CA . PHE A 1 250 ? -3.875 -23.609 5.855 1 87.12 250 PHE A CA 1
ATOM 1991 C C . PHE A 1 250 ? -4.512 -22.469 6.625 1 87.12 250 PHE A C 1
ATOM 1993 O O . PHE A 1 250 ? -3.871 -21.438 6.859 1 87.12 250 PHE A O 1
ATOM 2000 N N . MET A 1 251 ? -5.762 -22.641 7.043 1 87.88 251 MET A N 1
ATOM 2001 C CA . MET A 1 251 ? -6.473 -21.609 7.793 1 87.88 251 MET A CA 1
ATOM 2002 C C . MET A 1 251 ? -5.836 -21.391 9.164 1 87.88 251 MET A C 1
ATOM 2004 O O . MET A 1 251 ? -5.762 -20.266 9.648 1 87.88 251 MET A O 1
ATOM 2008 N N . ALA A 1 252 ? -5.402 -22.453 9.695 1 92.5 252 ALA A N 1
ATOM 2009 C CA . ALA A 1 252 ? -4.703 -22.344 10.977 1 92.5 252 ALA A CA 1
ATOM 2010 C C . ALA A 1 252 ? -3.41 -21.562 10.82 1 92.5 252 ALA A C 1
ATOM 2012 O O . ALA A 1 252 ? -3.107 -20.688 11.648 1 92.5 252 ALA A O 1
ATOM 2013 N N . ALA A 1 253 ? -2.645 -21.875 9.789 1 92.19 253 ALA A N 1
ATOM 2014 C CA . ALA A 1 253 ? -1.417 -21.125 9.516 1 92.19 253 ALA A CA 1
ATOM 2015 C C . ALA A 1 253 ? -1.707 -19.641 9.312 1 92.19 253 ALA A C 1
ATOM 2017 O O . ALA A 1 253 ? -0.972 -18.781 9.805 1 92.19 253 ALA A O 1
ATOM 2018 N N . SER A 1 254 ? -2.771 -19.328 8.648 1 90.94 254 SER A N 1
ATOM 2019 C CA . SER A 1 254 ? -3.186 -17.953 8.398 1 90.94 254 SER A CA 1
ATOM 2020 C C . SER A 1 254 ? -3.492 -17.234 9.703 1 90.94 254 SER A C 1
ATOM 2022 O O . SER A 1 254 ? -3.117 -16.062 9.875 1 90.94 254 SER A O 1
ATOM 2024 N N . MET A 1 255 ? -4.133 -17.906 10.609 1 93.38 255 MET A N 1
ATOM 2025 C CA . MET A 1 255 ? -4.441 -17.312 11.906 1 93.38 255 MET A CA 1
ATOM 2026 C C . MET A 1 255 ? -3.17 -17.047 12.703 1 93.38 255 MET A C 1
ATOM 2028 O O . MET A 1 255 ? -3.061 -16.031 13.391 1 93.38 255 MET A O 1
ATOM 2032 N N . MET A 1 256 ? -2.264 -17.969 12.562 1 95.31 256 MET A N 1
ATOM 2033 C CA . MET A 1 256 ? -0.996 -17.797 13.266 1 95.31 256 MET A CA 1
ATOM 2034 C C . MET A 1 256 ? -0.212 -16.609 12.695 1 95.31 256 MET A C 1
ATOM 2036 O O . MET A 1 256 ? 0.521 -15.938 13.422 1 95.31 256 MET A O 1
ATOM 2040 N N . MET A 1 257 ? -0.37 -16.375 11.453 1 93.56 257 MET A N 1
ATOM 2041 C CA . MET A 1 257 ? 0.299 -15.258 10.797 1 93.56 257 MET A CA 1
ATOM 2042 C C . MET A 1 257 ? -0.363 -13.938 11.18 1 93.56 257 MET A C 1
ATOM 2044 O O . MET A 1 257 ? 0.28 -12.883 11.148 1 93.56 257 MET A O 1
ATOM 2048 N N . LEU A 1 258 ? -1.597 -13.969 11.477 1 93.56 258 LEU A N 1
ATOM 2049 C CA . LEU A 1 258 ? -2.375 -12.789 11.828 1 93.56 258 LEU A CA 1
ATOM 2050 C C . LEU A 1 258 ? -2.057 -12.328 13.25 1 93.56 258 LEU A C 1
ATOM 2052 O O . LEU A 1 258 ? -2.012 -11.133 13.531 1 93.56 258 LEU A O 1
ATOM 2056 N N . ALA A 1 259 ? -1.729 -13.219 14.148 1 93.81 259 ALA A N 1
ATOM 2057 C CA . ALA A 1 259 ? -1.572 -12.938 15.57 1 93.81 259 ALA A CA 1
ATOM 2058 C C . ALA A 1 259 ? -0.481 -11.898 15.812 1 93.81 259 ALA A C 1
ATOM 2060 O O . ALA A 1 259 ? -0.711 -10.891 16.484 1 93.81 259 ALA A O 1
ATOM 2061 N N . PRO A 1 260 ? 0.683 -12.023 15.203 1 93.75 260 PRO A N 1
ATOM 2062 C CA . PRO A 1 260 ? 1.722 -11.016 15.43 1 93.75 260 PRO A CA 1
ATOM 2063 C C . PRO A 1 260 ? 1.33 -9.633 14.906 1 93.75 260 PRO A C 1
ATOM 2065 O O . PRO A 1 260 ? 1.717 -8.617 15.484 1 93.75 260 PRO A O 1
ATOM 2068 N N . MET A 1 261 ? 0.562 -9.625 13.914 1 94.38 261 MET A N 1
ATOM 2069 C CA . MET A 1 261 ? 0.127 -8.352 13.344 1 94.38 261 MET A CA 1
ATOM 2070 C C . MET A 1 261 ? -0.854 -7.648 14.273 1 94.38 261 MET A C 1
ATOM 2072 O O . MET A 1 261 ? -0.824 -6.422 14.398 1 94.38 261 MET A O 1
ATOM 2076 N N . LEU A 1 262 ? -1.669 -8.414 14.938 1 92.38 262 LEU A N 1
ATOM 2077 C CA . LEU A 1 262 ? -2.604 -7.84 15.898 1 92.38 262 LEU A CA 1
ATOM 2078 C C . LEU A 1 262 ? -1.861 -7.285 17.109 1 92.38 262 LEU A C 1
ATOM 2080 O O . LEU A 1 262 ? -2.279 -6.281 17.688 1 92.38 262 LEU A O 1
ATOM 2084 N N . VAL A 1 263 ? -0.779 -7.918 17.453 1 92.25 263 VAL A N 1
ATOM 2085 C CA . VAL A 1 263 ? 0.042 -7.426 18.547 1 92.25 263 VAL A CA 1
ATOM 2086 C C . VAL A 1 263 ? 0.675 -6.09 18.156 1 92.25 263 VAL A C 1
ATOM 2088 O O . VAL A 1 263 ? 0.635 -5.133 18.938 1 92.25 263 VAL A O 1
ATOM 2091 N N . VAL A 1 264 ? 1.197 -6.043 16.969 1 91.38 264 VAL A N 1
ATOM 2092 C CA . VAL A 1 264 ? 1.771 -4.793 16.484 1 91.38 264 VAL A CA 1
ATOM 2093 C C . VAL A 1 264 ? 0.705 -3.701 16.484 1 91.38 264 VAL A C 1
ATOM 2095 O O . VAL A 1 264 ? 0.963 -2.57 16.906 1 91.38 264 VAL A O 1
ATOM 2098 N N . TYR A 1 265 ? -0.42 -4.023 16.078 1 90.31 265 TYR A N 1
ATOM 2099 C CA . TYR A 1 265 ? -1.521 -3.066 16.047 1 90.31 265 TYR A CA 1
ATOM 2100 C C . TYR A 1 265 ? -1.852 -2.566 17.453 1 90.31 265 TYR A C 1
ATOM 2102 O O . TYR A 1 265 ? -2.018 -1.364 17.672 1 90.31 265 TYR A O 1
ATOM 2110 N N . ALA A 1 266 ? -1.968 -3.482 18.391 1 90.31 266 ALA A N 1
ATOM 2111 C CA . ALA A 1 266 ? -2.322 -3.131 19.766 1 90.31 266 ALA A CA 1
ATOM 2112 C C . ALA A 1 266 ? -1.301 -2.17 20.375 1 90.31 266 ALA A C 1
ATOM 2114 O O . ALA A 1 266 ? -1.656 -1.282 21.141 1 90.31 266 ALA A O 1
ATOM 2115 N N . LEU A 1 267 ? -0.104 -2.271 19.906 1 88.69 267 LEU A N 1
ATOM 2116 C CA . LEU A 1 267 ? 0.971 -1.456 20.469 1 88.69 267 LEU A CA 1
ATOM 2117 C C . LEU A 1 267 ? 1.032 -0.097 19.766 1 88.69 267 LEU A C 1
ATOM 2119 O O . LEU A 1 267 ? 1.605 0.852 20.312 1 88.69 267 LEU A O 1
ATOM 2123 N N . THR A 1 268 ? 0.408 -0.016 18.594 1 86.56 268 THR A N 1
ATOM 2124 C CA . THR A 1 268 ? 0.656 1.187 17.797 1 86.56 268 THR A CA 1
ATOM 2125 C C . THR A 1 268 ? -0.641 1.956 17.562 1 86.56 268 THR A C 1
ATOM 2127 O O . THR A 1 268 ? -0.619 3.078 17.047 1 86.56 268 THR A O 1
ATOM 2130 N N . GLN A 1 269 ? -1.726 1.406 17.875 1 84.38 269 GLN A N 1
ATOM 2131 C CA . GLN A 1 269 ? -3.018 1.961 17.484 1 84.38 269 GLN A CA 1
ATOM 2132 C C . GLN A 1 269 ? -3.195 3.373 18.031 1 84.38 269 GLN A C 1
ATOM 2134 O O . GLN A 1 269 ? -3.902 4.191 17.438 1 84.38 269 GLN A O 1
ATOM 2139 N N . ARG A 1 270 ? -2.586 3.727 19.141 1 78.5 270 ARG A N 1
ATOM 2140 C CA . ARG A 1 270 ? -2.729 5.062 19.719 1 78.5 270 ARG A CA 1
ATOM 2141 C C . ARG A 1 270 ? -2.084 6.113 18.812 1 78.5 270 ARG A C 1
ATOM 2143 O O . ARG A 1 270 ? -2.49 7.277 18.828 1 78.5 270 ARG A O 1
ATOM 2150 N N . ALA A 1 271 ? -1.098 5.656 18.125 1 71.44 271 ALA A N 1
ATOM 2151 C CA . A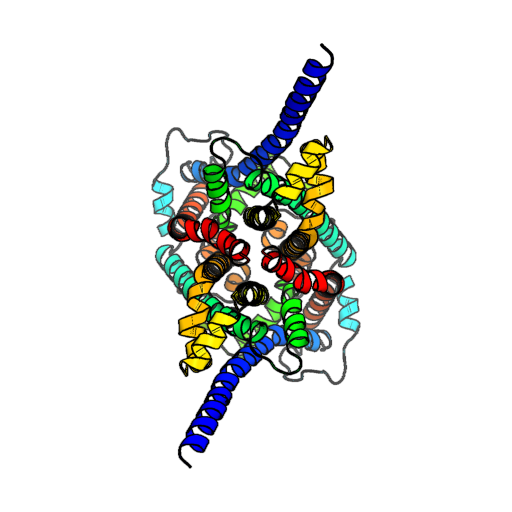LA A 1 271 ? -0.414 6.578 17.219 1 71.44 271 ALA A CA 1
ATOM 2152 C C . ALA A 1 271 ? -1.352 7.066 16.125 1 71.44 271 ALA A C 1
ATOM 2154 O O . ALA A 1 271 ? -1.215 8.188 15.625 1 71.44 271 ALA A O 1
ATOM 2155 N N . PHE A 1 272 ? -2.332 6.207 15.766 1 72.12 272 PHE A N 1
ATOM 2156 C CA . PHE A 1 272 ? -3.271 6.551 14.703 1 72.12 272 PHE A CA 1
ATOM 2157 C C . PHE A 1 272 ? -4.344 7.504 15.219 1 72.12 272 PHE A C 1
ATOM 2159 O O . PHE A 1 272 ? -4.965 8.227 14.438 1 72.12 272 PHE A O 1
ATOM 2166 N N . VAL A 1 273 ? -4.559 7.473 16.469 1 67.12 273 VAL A N 1
ATOM 2167 C CA . VAL A 1 273 ? -5.582 8.344 17.047 1 67.12 273 VAL A CA 1
ATOM 2168 C C . VAL A 1 273 ? -4.984 9.711 17.344 1 67.12 273 VAL A C 1
ATOM 2170 O O . VAL A 1 273 ? -5.629 10.742 17.125 1 67.12 273 VAL A O 1
ATOM 2173 N N . HIS A 1 274 ? -3.793 9.742 17.891 1 57.53 274 HIS A N 1
ATOM 2174 C CA . HIS A 1 274 ? -3.203 11.008 18.312 1 57.53 274 HIS A CA 1
ATOM 2175 C C . HIS A 1 274 ? -2.494 11.695 17.156 1 57.53 274 HIS A C 1
ATOM 2177 O O . HIS A 1 274 ? -2.324 12.914 17.172 1 57.53 274 HIS A O 1
ATOM 2183 N N . GLY A 1 275 ? -1.952 10.992 16.375 1 50.34 275 GLY A N 1
ATOM 2184 C CA . GLY A 1 275 ? -1.05 11.578 15.406 1 50.34 275 GLY A CA 1
ATOM 2185 C C . GLY A 1 275 ? -1.709 12.648 14.555 1 50.34 275 GLY A C 1
ATOM 2186 O O . GLY A 1 275 ? -1.09 13.664 14.234 1 50.34 275 GLY A O 1
ATOM 2187 N N . ILE A 1 276 ? -2.961 12.406 14.055 1 44.78 276 ILE A N 1
ATOM 2188 C CA . ILE A 1 276 ? -3.537 13.375 13.125 1 44.78 276 ILE A CA 1
ATOM 2189 C C . ILE A 1 276 ? -4.035 14.594 13.898 1 44.78 276 ILE A C 1
ATOM 2191 O O . ILE A 1 276 ? -4.074 15.703 13.359 1 44.78 276 ILE A O 1
ATOM 2195 N N . ALA A 1 277 ? -4.43 14.414 15.094 1 43.56 277 ALA A N 1
ATOM 2196 C CA . ALA A 1 277 ? -4.914 15.578 15.836 1 43.56 277 ALA A CA 1
ATOM 2197 C C . ALA A 1 277 ? -3.877 16.703 15.836 1 43.56 277 ALA A C 1
ATOM 2199 O O . ALA A 1 277 ? -4.227 17.875 15.758 1 43.56 277 ALA A O 1
ATOM 2200 N N . THR A 1 278 ? -2.701 16.359 16.062 1 40.97 278 THR A N 1
ATOM 2201 C CA . THR A 1 278 ? -1.689 17.406 16.156 1 40.97 278 THR A CA 1
ATOM 2202 C C . THR A 1 278 ? -1.375 17.984 14.781 1 40.97 278 THR A C 1
ATOM 2204 O O . THR A 1 278 ? -0.963 19.141 14.664 1 40.97 278 THR A O 1
ATOM 2207 N N . ALA A 1 279 ? -1.361 17.203 13.828 1 39.69 279 ALA A N 1
ATOM 2208 C CA . ALA A 1 279 ? -1.09 17.812 12.531 1 39.69 279 ALA A CA 1
ATOM 2209 C C . ALA A 1 279 ? -2.123 18.891 12.203 1 39.69 279 ALA A C 1
ATOM 2211 O O . ALA A 1 279 ? -1.812 19.891 11.539 1 39.69 279 ALA A O 1
ATOM 2212 N N . GLY A 1 280 ? -3.361 18.781 12.492 1 36.78 280 GLY A N 1
ATOM 2213 C CA . GLY A 1 280 ? -4.391 19.797 12.375 1 36.78 280 GLY A CA 1
ATOM 2214 C C . GLY A 1 280 ? -4.25 20.906 13.398 1 36.78 280 GLY A C 1
ATOM 2215 O O . GLY A 1 280 ? -4.664 22.047 13.156 1 36.78 280 GLY A O 1
ATOM 2216 N N . LEU A 1 281 ? -4.023 20.641 14.688 1 34.88 281 LEU A N 1
ATOM 2217 C CA . LEU A 1 281 ? -4.125 21.641 15.734 1 34.88 281 LEU A CA 1
ATOM 2218 C C . LEU A 1 281 ? -2.904 22.562 15.734 1 34.88 281 LEU A C 1
ATOM 2220 O O . LEU A 1 281 ? -2.855 23.531 16.484 1 34.88 281 LEU A O 1
ATOM 2224 N N . ALA A 1 282 ? -1.809 22.266 15.156 1 35.09 282 ALA A N 1
ATOM 2225 C CA . ALA A 1 282 ? -0.721 23.203 15.43 1 35.09 282 ALA A CA 1
ATOM 2226 C C . ALA A 1 282 ? -0.985 24.562 14.781 1 35.09 282 ALA A C 1
ATOM 2228 O O . ALA A 1 282 ? -0.133 25.453 14.82 1 35.09 282 ALA A O 1
ATOM 2229 N N . GLY A 1 283 ? -2.059 24.641 14.07 1 29.42 283 GLY A N 1
ATOM 2230 C CA . GLY A 1 283 ? -2.287 26.016 13.633 1 29.42 283 GLY A CA 1
ATOM 2231 C C . GLY A 1 283 ? -2.814 26.906 14.742 1 29.42 283 GLY A C 1
ATOM 2232 O O . GLY A 1 283 ? -3.201 28.047 14.492 1 29.42 283 GLY A O 1
ATOM 2233 N N . ARG A 1 284 ? -3.215 26.469 15.898 1 28.36 284 ARG A N 1
ATOM 2234 C CA . ARG A 1 284 ? -3.514 27.625 16.75 1 28.36 284 ARG A CA 1
ATOM 2235 C C . ARG A 1 284 ? -2.238 28.203 17.344 1 28.36 284 ARG A C 1
ATOM 2237 O O . ARG A 1 284 ? -1.292 27.484 17.641 1 28.36 284 ARG A O 1
ATOM 2244 N N . MET B 1 1 ? 39.344 36.312 14.375 1 51.09 1 MET B N 1
ATOM 2245 C CA . MET B 1 1 ? 39.812 35.094 13.742 1 51.09 1 MET B CA 1
ATOM 2246 C C . MET B 1 1 ? 39.031 33.906 14.281 1 51.09 1 MET B C 1
ATOM 2248 O O . MET B 1 1 ? 38.75 32.938 13.547 1 51.09 1 MET B O 1
ATOM 2252 N N . ALA B 1 2 ? 38.719 33.938 15.5 1 60.12 2 ALA B N 1
ATOM 2253 C CA . ALA B 1 2 ? 37.969 32.844 16.156 1 60.12 2 ALA B CA 1
ATOM 2254 C C . ALA B 1 2 ? 36.531 32.844 15.719 1 60.12 2 ALA B C 1
ATOM 2256 O O . ALA B 1 2 ? 35.938 31.766 15.531 1 60.12 2 ALA B O 1
ATOM 2257 N N . VAL B 1 3 ? 35.906 34 15.578 1 58.19 3 VAL B N 1
ATOM 2258 C CA . VAL B 1 3 ? 34.5 34.125 15.203 1 58.19 3 VAL B CA 1
ATOM 2259 C C . VAL B 1 3 ? 34.312 33.625 13.766 1 58.19 3 VAL B C 1
ATOM 2261 O O . VAL B 1 3 ? 33.312 32.969 13.453 1 58.19 3 VAL B O 1
ATOM 2264 N N . THR B 1 4 ? 35.281 33.969 12.922 1 55.72 4 THR B N 1
ATOM 2265 C CA . THR B 1 4 ? 35.156 33.562 11.531 1 55.72 4 THR B CA 1
ATOM 2266 C C . THR B 1 4 ? 35.281 32.031 11.398 1 55.72 4 THR B C 1
ATOM 2268 O O . THR B 1 4 ? 34.656 31.438 10.539 1 55.72 4 THR B O 1
ATOM 2271 N N . ALA B 1 5 ? 36.125 31.562 12.258 1 56.81 5 ALA B N 1
ATOM 2272 C CA . ALA B 1 5 ? 36.312 30.125 12.219 1 56.81 5 ALA B CA 1
ATOM 2273 C C . ALA B 1 5 ? 35.062 29.391 12.695 1 56.81 5 ALA B C 1
ATOM 2275 O O . ALA B 1 5 ? 34.75 28.312 12.188 1 56.81 5 ALA B O 1
ATOM 2276 N N . ARG B 1 6 ? 34.5 29.984 13.641 1 51.75 6 ARG B N 1
ATOM 2277 C CA . ARG B 1 6 ? 33.25 29.375 14.141 1 51.75 6 ARG B CA 1
ATOM 2278 C C . ARG B 1 6 ? 32.156 29.406 13.094 1 51.75 6 ARG B C 1
ATOM 2280 O O . ARG B 1 6 ? 31.406 28.453 12.938 1 51.75 6 ARG B O 1
ATOM 2287 N N . TYR B 1 7 ? 32.094 30.578 12.398 1 51.88 7 TYR B N 1
ATOM 2288 C CA . TYR B 1 7 ? 31.109 30.719 11.336 1 51.88 7 TYR B CA 1
ATOM 2289 C C . TYR B 1 7 ? 31.375 29.734 10.203 1 51.88 7 TYR B C 1
ATOM 2291 O O . TYR B 1 7 ? 30.438 29.125 9.672 1 51.88 7 TYR B O 1
ATOM 2299 N N . GLN B 1 8 ? 32.656 29.562 9.867 1 51.88 8 GLN B N 1
ATOM 2300 C CA . GLN B 1 8 ? 33 28.672 8.766 1 51.88 8 GLN B CA 1
ATOM 2301 C C . GLN B 1 8 ? 32.688 27.219 9.125 1 51.88 8 GLN B C 1
ATOM 2303 O O . GLN B 1 8 ? 32.25 26.438 8.273 1 51.88 8 GLN B O 1
ATOM 2308 N N . ARG B 1 9 ? 33 26.891 10.336 1 50.56 9 ARG B N 1
ATOM 2309 C CA . ARG B 1 9 ? 32.719 25.531 10.781 1 50.56 9 ARG B CA 1
ATOM 2310 C C . ARG B 1 9 ? 31.219 25.281 10.805 1 50.56 9 ARG B C 1
ATOM 2312 O O . ARG B 1 9 ? 30.766 24.172 10.508 1 50.56 9 ARG B O 1
ATOM 2319 N N . VAL B 1 10 ? 30.578 26.328 11.219 1 51.72 10 VAL B N 1
ATOM 2320 C CA . VAL B 1 10 ? 29.109 26.234 11.211 1 51.72 10 VAL B CA 1
ATOM 2321 C C . VAL B 1 10 ? 28.625 26.031 9.781 1 51.72 10 VAL B C 1
ATOM 2323 O O . VAL B 1 10 ? 27.734 25.203 9.531 1 51.72 10 VAL B O 1
ATOM 2326 N N . ILE B 1 11 ? 29.281 26.812 8.891 1 52.12 11 ILE B N 1
ATOM 2327 C CA . ILE B 1 11 ? 28.891 26.703 7.484 1 52.12 11 ILE B CA 1
ATOM 2328 C C . ILE B 1 11 ? 29.297 25.328 6.941 1 52.12 11 ILE B C 1
ATOM 2330 O O . ILE B 1 11 ? 28.531 24.703 6.203 1 52.12 11 ILE B O 1
ATOM 2334 N N . ALA B 1 12 ? 30.578 25 7.281 1 49.44 12 ALA B N 1
ATOM 2335 C CA . ALA B 1 12 ? 31.109 23.75 6.762 1 49.44 12 ALA B CA 1
ATOM 2336 C C . ALA B 1 12 ? 30.297 22.562 7.258 1 49.44 12 ALA B C 1
ATOM 2338 O O . ALA B 1 12 ? 30.047 21.609 6.504 1 49.44 12 ALA B O 1
ATOM 2339 N N . ARG B 1 13 ? 30.094 22.453 8.508 1 53.09 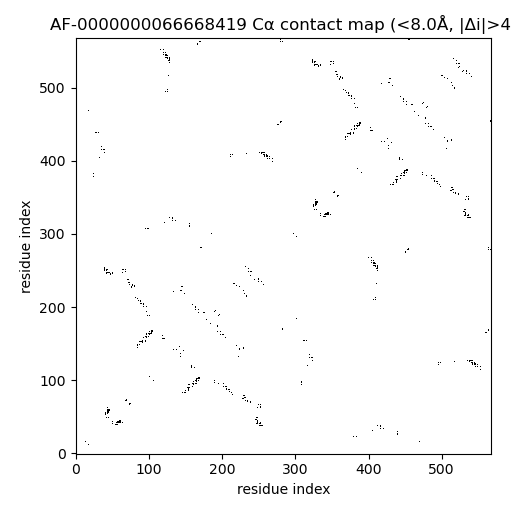13 ARG B N 1
ATOM 2340 C CA . ARG B 1 13 ? 29.297 21.391 9.117 1 53.09 13 ARG B CA 1
ATOM 2341 C C . ARG B 1 13 ? 27.891 21.375 8.539 1 53.09 13 ARG B C 1
ATOM 2343 O O . ARG B 1 13 ? 27.297 20.297 8.375 1 53.09 13 ARG B O 1
ATOM 2350 N N . ARG B 1 14 ? 27.469 22.547 8.266 1 54.38 14 ARG B N 1
ATOM 2351 C CA . ARG B 1 14 ? 26.188 22.672 7.559 1 54.38 14 ARG B CA 1
ATOM 2352 C C . ARG B 1 14 ? 26.281 22.031 6.176 1 54.38 14 ARG B C 1
ATOM 2354 O O . ARG B 1 14 ? 25.312 21.422 5.711 1 54.38 14 ARG B O 1
ATOM 2361 N N . THR B 1 15 ? 27.562 22.094 5.672 1 55.97 15 THR B N 1
ATOM 2362 C CA . THR B 1 15 ? 27.766 21.656 4.301 1 55.97 15 THR B CA 1
ATOM 2363 C C . THR B 1 15 ? 27.859 20.125 4.238 1 55.97 15 THR B C 1
ATOM 2365 O O . THR B 1 15 ? 27.25 19.5 3.357 1 55.97 15 THR B O 1
ATOM 2368 N N . VAL B 1 16 ? 28.688 19.562 5.164 1 56.59 16 VAL B N 1
ATOM 2369 C CA . VAL B 1 16 ? 28.922 18.125 5.09 1 56.59 16 VAL B CA 1
ATOM 2370 C C . VAL B 1 16 ? 27.625 17.375 5.375 1 56.59 16 VAL B C 1
ATOM 2372 O O . VAL B 1 16 ? 27.297 16.406 4.688 1 56.59 16 VAL B O 1
ATOM 2375 N N . ARG B 1 17 ? 26.922 17.781 6.391 1 60.34 17 ARG B N 1
ATOM 2376 C CA . ARG B 1 17 ? 25.703 17.109 6.785 1 60.34 17 ARG B CA 1
ATOM 2377 C C . ARG B 1 17 ? 24.578 17.344 5.77 1 60.34 17 ARG B C 1
ATOM 2379 O O . ARG B 1 17 ? 23.781 16.453 5.504 1 60.34 17 ARG B O 1
ATOM 2386 N N . GLY B 1 18 ? 24.875 18.484 5.094 1 68.12 18 GLY B N 1
ATOM 2387 C CA . GLY B 1 18 ? 24.078 18.672 3.895 1 68.12 18 GLY B CA 1
ATOM 2388 C C . GLY B 1 18 ? 24.406 17.672 2.801 1 68.12 18 GLY B C 1
ATOM 2389 O O . GLY B 1 18 ? 23.5 17.172 2.129 1 68.12 18 GLY B O 1
ATOM 2390 N N . VAL B 1 19 ? 25.656 17.156 2.928 1 73.38 19 VAL B N 1
ATOM 2391 C CA . VAL B 1 19 ? 26.141 16.219 1.918 1 73.38 19 VAL B CA 1
ATOM 2392 C C . VAL B 1 19 ? 25.5 14.852 2.148 1 73.38 19 VAL B C 1
ATOM 2394 O O . VAL B 1 19 ? 25.125 14.164 1.195 1 73.38 19 VAL B O 1
ATOM 2397 N N . LEU B 1 20 ? 25.281 14.516 3.408 1 75 20 LEU B N 1
ATOM 2398 C CA . LEU B 1 20 ? 24.688 13.227 3.723 1 75 20 LEU B CA 1
ATOM 2399 C C . LEU B 1 20 ? 23.234 13.164 3.252 1 75 20 LEU B C 1
ATOM 2401 O O . LEU B 1 20 ? 22.781 12.141 2.742 1 75 20 LEU B O 1
ATOM 2405 N N . VAL B 1 21 ? 22.641 14.234 3.434 1 75.44 21 VAL B N 1
ATOM 2406 C CA . VAL B 1 21 ? 21.266 14.305 2.992 1 75.44 21 VAL B CA 1
ATOM 2407 C C . VAL B 1 21 ? 21.188 14.203 1.471 1 75.44 21 VAL B C 1
ATOM 2409 O O . VAL B 1 21 ? 20.375 13.461 0.929 1 75.44 21 VAL B O 1
ATOM 2412 N N . TYR B 1 22 ? 22.125 14.82 0.877 1 75.38 22 TYR B N 1
ATOM 2413 C CA . TYR B 1 22 ? 22.172 14.766 -0.58 1 75.38 22 TYR B CA 1
ATOM 2414 C C . TYR B 1 22 ? 22.531 13.367 -1.067 1 75.38 22 TYR B C 1
ATOM 2416 O O . TYR B 1 22 ? 21.969 12.883 -2.053 1 75.38 22 TYR B O 1
ATOM 2424 N N . LEU B 1 23 ? 23.391 12.797 -0.412 1 81.62 23 LEU B N 1
ATOM 2425 C CA . LEU B 1 23 ? 23.781 11.438 -0.764 1 81.62 23 LEU B CA 1
ATOM 2426 C C . LEU B 1 23 ? 22.609 10.477 -0.601 1 81.62 23 LEU B C 1
ATOM 2428 O O . LEU B 1 23 ? 22.375 9.617 -1.457 1 81.62 23 LEU B O 1
ATOM 2432 N N . ALA B 1 24 ? 21.922 10.703 0.459 1 80.62 24 ALA B N 1
ATOM 2433 C CA . ALA B 1 24 ? 20.75 9.859 0.699 1 80.62 24 ALA B CA 1
ATOM 2434 C C . ALA B 1 24 ? 19.703 10.039 -0.398 1 80.62 24 ALA B C 1
ATOM 2436 O O . ALA B 1 24 ? 19.125 9.062 -0.88 1 80.62 24 ALA B O 1
ATOM 2437 N N . LEU B 1 25 ? 19.578 11.219 -0.815 1 81 25 LEU B N 1
ATOM 2438 C CA . LEU B 1 25 ? 18.625 11.516 -1.866 1 81 25 LEU B CA 1
ATOM 2439 C C . LEU B 1 25 ? 19.047 10.906 -3.193 1 81 25 LEU B C 1
ATOM 2441 O O . LEU B 1 25 ? 18.219 10.391 -3.945 1 81 25 LEU B O 1
ATOM 2445 N N . VAL B 1 26 ? 20.297 10.953 -3.424 1 82.88 26 VAL B N 1
ATOM 2446 C CA . VAL B 1 26 ? 20.844 10.398 -4.66 1 82.88 26 VAL B CA 1
ATOM 2447 C C . VAL B 1 26 ? 20.672 8.883 -4.668 1 82.88 26 VAL B C 1
ATOM 2449 O O . VAL B 1 26 ? 20.25 8.305 -5.672 1 82.88 26 VAL B O 1
ATOM 2452 N N . VAL B 1 27 ? 20.953 8.312 -3.605 1 85.06 27 VAL B N 1
ATOM 2453 C CA . VAL B 1 27 ? 20.828 6.859 -3.492 1 85.06 27 VAL B CA 1
ATOM 2454 C C . VAL B 1 27 ? 19.375 6.445 -3.666 1 85.06 27 VAL B C 1
ATOM 2456 O O . VAL B 1 27 ? 19.078 5.504 -4.402 1 85.06 27 VAL B O 1
ATOM 2459 N N . MET B 1 28 ? 18.5 7.199 -3.059 1 84.94 28 MET B N 1
ATOM 2460 C CA . MET B 1 28 ? 17.078 6.914 -3.158 1 84.94 28 MET B CA 1
ATOM 2461 C C . MET B 1 28 ? 16.594 7.07 -4.594 1 84.94 28 MET B C 1
ATOM 2463 O O . MET B 1 28 ? 15.852 6.223 -5.102 1 84.94 28 MET B O 1
ATOM 2467 N N . ALA B 1 29 ? 17.078 8.086 -5.191 1 80.44 29 ALA B N 1
ATOM 2468 C CA . ALA B 1 29 ? 16.672 8.352 -6.574 1 80.44 29 ALA B CA 1
ATOM 2469 C C . ALA B 1 29 ? 17.188 7.258 -7.508 1 80.44 29 ALA B C 1
ATOM 2471 O O . ALA B 1 29 ? 16.453 6.789 -8.383 1 80.44 29 ALA B O 1
ATOM 2472 N N . TRP B 1 30 ? 18.344 6.879 -7.312 1 82 30 TRP B N 1
ATOM 2473 C CA . TRP B 1 30 ? 18.953 5.859 -8.156 1 82 30 TRP B CA 1
ATOM 2474 C C . TRP B 1 30 ? 18.266 4.512 -7.969 1 82 30 TRP B C 1
ATOM 2476 O O . TRP B 1 30 ? 18.016 3.791 -8.938 1 82 30 TRP B O 1
ATOM 2486 N N . CYS B 1 31 ? 17.969 4.184 -6.812 1 81.75 31 CYS B N 1
ATOM 2487 C CA . CYS B 1 31 ? 17.312 2.912 -6.523 1 81.75 31 CYS B CA 1
ATOM 2488 C C . CYS B 1 31 ? 15.922 2.865 -7.141 1 81.75 31 CYS B C 1
ATOM 2490 O O . CYS B 1 31 ? 15.477 1.809 -7.594 1 81.75 31 CYS B O 1
ATOM 2492 N N . ALA B 1 32 ? 15.32 4.012 -7.18 1 80.75 32 ALA B N 1
ATOM 2493 C CA . ALA B 1 32 ? 13.961 4.082 -7.715 1 80.75 32 ALA B CA 1
ATOM 2494 C C . ALA B 1 32 ? 13.977 4.094 -9.242 1 80.75 32 ALA B C 1
ATOM 2496 O O . ALA B 1 32 ? 13.133 3.455 -9.883 1 80.75 32 ALA B O 1
ATOM 2497 N N . LEU B 1 33 ? 14.984 4.707 -9.891 1 84.5 33 LEU B N 1
ATOM 2498 C CA . LEU B 1 33 ? 14.945 4.98 -11.32 1 84.5 33 LEU B CA 1
ATOM 2499 C C . LEU B 1 33 ? 15.719 3.918 -12.102 1 84.5 33 LEU B C 1
ATOM 2501 O O . LEU B 1 33 ? 15.438 3.684 -13.281 1 84.5 33 LEU B O 1
ATOM 2505 N N . LEU B 1 34 ? 16.609 3.303 -11.492 1 84.62 34 LEU B N 1
ATOM 2506 C CA . LEU B 1 34 ? 17.516 2.395 -12.195 1 84.62 34 LEU B CA 1
ATOM 2507 C C . LEU B 1 34 ? 16.75 1.246 -12.836 1 84.62 34 LEU B C 1
ATOM 2509 O O . LEU B 1 34 ? 16.953 0.932 -14.008 1 84.62 34 LEU B O 1
ATOM 2513 N N . PRO B 1 35 ? 15.867 0.627 -12.094 1 84.56 35 PRO B N 1
ATOM 2514 C CA . PRO B 1 35 ? 15.125 -0.474 -12.711 1 84.56 35 PRO B CA 1
ATOM 2515 C C . PRO B 1 35 ? 14.281 -0.021 -13.898 1 84.56 35 PRO B C 1
ATOM 2517 O O . PRO B 1 35 ? 14.109 -0.776 -14.859 1 84.56 35 PRO B O 1
ATOM 2520 N N . ILE B 1 36 ? 13.797 1.136 -13.828 1 88 36 ILE B N 1
ATOM 2521 C CA . ILE B 1 36 ? 12.977 1.675 -14.906 1 88 36 ILE B CA 1
ATOM 2522 C C . ILE B 1 36 ? 13.852 1.923 -16.141 1 88 36 ILE B C 1
ATOM 2524 O O . ILE B 1 36 ? 13.469 1.568 -17.25 1 88 36 ILE B O 1
ATOM 2528 N N . LEU B 1 37 ? 15.008 2.492 -15.891 1 87.44 37 LEU B N 1
ATOM 2529 C CA . LEU B 1 37 ? 15.938 2.77 -16.984 1 87.44 37 LEU B CA 1
ATOM 2530 C C . LEU B 1 37 ? 16.422 1.474 -17.609 1 87.44 37 LEU B C 1
ATOM 2532 O O . LEU B 1 37 ? 16.594 1.401 -18.828 1 87.44 37 LEU B O 1
ATOM 2536 N N . TRP B 1 38 ? 16.578 0.526 -16.797 1 84.31 38 TRP B N 1
ATOM 2537 C CA . TRP B 1 38 ? 17 -0.783 -17.297 1 84.31 38 TRP B CA 1
ATOM 2538 C C . TRP B 1 38 ? 15.906 -1.406 -18.172 1 84.31 38 TRP B C 1
ATOM 2540 O O . TRP B 1 38 ? 16.203 -2 -19.203 1 84.31 38 TRP B O 1
ATOM 2550 N N . ALA B 1 39 ? 14.734 -1.305 -17.703 1 88.06 39 ALA B N 1
ATOM 2551 C CA . ALA B 1 39 ? 13.609 -1.839 -18.469 1 88.06 39 ALA B CA 1
ATOM 2552 C C . ALA B 1 39 ? 13.453 -1.109 -19.797 1 88.06 39 ALA B C 1
ATOM 2554 O O . ALA B 1 39 ? 13.156 -1.73 -20.828 1 88.06 39 ALA B O 1
ATOM 2555 N N . LEU B 1 40 ? 13.656 0.127 -19.75 1 90.94 40 LEU B N 1
ATOM 2556 C CA . LEU B 1 40 ? 13.57 0.927 -20.969 1 90.94 40 LEU B CA 1
ATOM 2557 C C . LEU B 1 40 ? 14.648 0.519 -21.969 1 90.94 40 LEU B C 1
ATOM 2559 O O . LEU B 1 40 ? 14.359 0.318 -23.156 1 90.94 40 LEU B O 1
ATOM 2563 N N . ALA B 1 41 ? 15.836 0.378 -21.484 1 88.88 41 ALA B N 1
ATOM 2564 C CA . ALA B 1 41 ? 16.938 -0.052 -22.344 1 88.88 41 ALA B CA 1
ATOM 2565 C C . ALA B 1 41 ? 16.719 -1.471 -22.859 1 88.88 41 ALA B C 1
ATOM 2567 O O . ALA B 1 41 ? 16.938 -1.752 -24.031 1 88.88 41 ALA B O 1
ATOM 2568 N N . GLY B 1 42 ? 16.25 -2.305 -22.016 1 87.5 42 GLY B N 1
ATOM 2569 C CA . GLY B 1 42 ? 16.016 -3.697 -22.359 1 87.5 42 GLY B CA 1
ATOM 2570 C C . GLY B 1 42 ? 14.914 -3.875 -23.391 1 87.5 42 GLY B C 1
ATOM 2571 O O . GLY B 1 42 ? 14.945 -4.816 -24.188 1 87.5 42 GLY B O 1
ATOM 2572 N N . SER B 1 43 ? 13.969 -2.967 -23.375 1 91.25 43 SER B N 1
ATOM 2573 C CA . SER B 1 43 ? 12.805 -3.078 -24.25 1 91.25 43 SER B CA 1
ATOM 2574 C C . SER B 1 43 ? 13.195 -2.873 -25.703 1 91.25 43 SER B C 1
ATOM 2576 O O . SER B 1 43 ? 12.43 -3.211 -26.609 1 91.25 43 SER B O 1
ATOM 2578 N N . LEU B 1 44 ? 14.43 -2.359 -25.938 1 92.94 44 LEU B N 1
ATOM 2579 C CA . LEU B 1 44 ? 14.859 -2.049 -27.297 1 92.94 44 LEU B CA 1
ATOM 2580 C C . LEU B 1 44 ? 15.977 -2.982 -27.75 1 92.94 44 LEU B C 1
ATOM 2582 O O . LEU B 1 44 ? 16.531 -2.822 -28.844 1 92.94 44 LEU B O 1
ATOM 2586 N N . LYS B 1 45 ? 16.25 -3.943 -26.969 1 89 45 LYS B N 1
ATOM 2587 C CA . LYS B 1 45 ? 17.328 -4.863 -27.281 1 89 45 LYS B CA 1
ATOM 2588 C C . LYS B 1 45 ? 16.828 -6.051 -28.094 1 89 45 LYS B C 1
ATOM 2590 O O . LYS B 1 45 ? 15.641 -6.344 -28.109 1 89 45 LYS B O 1
ATOM 2595 N N . PRO B 1 46 ? 17.75 -6.645 -28.812 1 86.81 46 PRO B N 1
ATOM 2596 C CA . PRO B 1 46 ? 17.375 -7.871 -29.516 1 86.81 46 PRO B CA 1
ATOM 2597 C C . PRO B 1 46 ? 17.203 -9.062 -28.578 1 86.81 46 PRO B C 1
ATOM 2599 O O . PRO B 1 46 ? 17.656 -9.023 -27.438 1 86.81 46 PRO B O 1
ATOM 2602 N N . PRO B 1 47 ? 16.516 -10 -29.125 1 80.56 47 PRO B N 1
ATOM 2603 C CA . PRO B 1 47 ? 16.344 -11.188 -28.281 1 80.56 47 PRO B CA 1
ATOM 2604 C C . PRO B 1 47 ? 17.656 -11.828 -27.875 1 80.56 47 PRO B C 1
ATOM 2606 O O . PRO B 1 47 ? 18.609 -11.844 -28.656 1 80.56 47 PRO B O 1
ATOM 2609 N N . GLY B 1 48 ? 17.766 -12.344 -26.672 1 68.56 48 GLY B N 1
ATOM 2610 C CA . GLY B 1 48 ? 18.938 -13.055 -26.188 1 68.56 48 GLY B CA 1
ATOM 2611 C C . GLY B 1 48 ? 19.953 -12.141 -25.516 1 68.56 48 GLY B C 1
ATOM 2612 O O . GLY B 1 48 ? 20.859 -12.6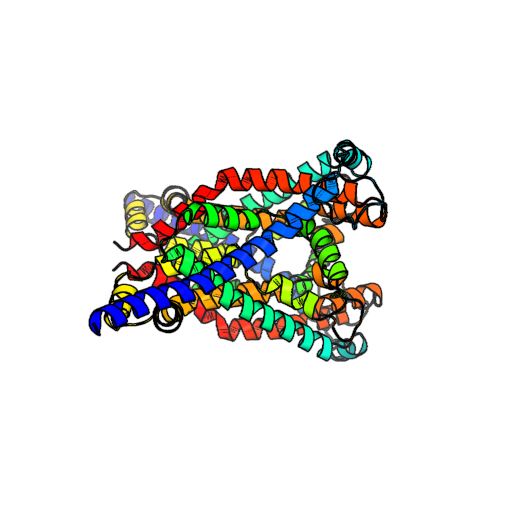09 -24.828 1 68.56 48 GLY B O 1
ATOM 2613 N N . ARG B 1 49 ? 19.984 -10.875 -25.875 1 60.59 49 ARG B N 1
ATOM 2614 C CA . ARG B 1 49 ? 20.969 -9.977 -25.281 1 60.59 49 ARG B CA 1
ATOM 2615 C C . ARG B 1 49 ? 20.422 -9.297 -24.031 1 60.59 49 ARG B C 1
ATOM 2617 O O . ARG B 1 49 ? 19.734 -8.281 -24.125 1 60.59 49 ARG B O 1
ATOM 2624 N N . ILE B 1 50 ? 20.219 -9.906 -22.891 1 58.19 50 ILE B N 1
ATOM 2625 C CA . ILE B 1 50 ? 19.641 -9.289 -21.703 1 58.19 50 ILE B CA 1
ATOM 2626 C C . ILE B 1 50 ? 20.734 -8.531 -20.938 1 58.19 50 ILE B C 1
ATOM 2628 O O . ILE B 1 50 ? 20.484 -7.441 -20.422 1 58.19 50 ILE B O 1
ATOM 2632 N N . THR B 1 51 ? 21.938 -9.18 -20.828 1 56.22 51 THR B N 1
ATOM 2633 C CA . THR B 1 51 ? 22.922 -8.758 -19.844 1 56.22 51 THR B CA 1
ATOM 2634 C C . THR B 1 51 ? 23.922 -7.789 -20.469 1 56.22 51 THR B C 1
ATOM 2636 O O . THR B 1 51 ? 24.875 -7.352 -19.812 1 56.22 51 THR B O 1
ATOM 2639 N N . GLY B 1 52 ? 23.453 -7.113 -21.453 1 55.84 52 GLY B N 1
ATOM 2640 C CA . GLY B 1 52 ? 24.5 -6.227 -21.938 1 55.84 52 GLY B CA 1
ATOM 2641 C C . GLY B 1 52 ? 24.484 -4.867 -21.266 1 55.84 52 GLY B C 1
ATOM 2642 O O . GLY B 1 52 ? 23.453 -4.441 -20.734 1 55.84 52 GLY B O 1
ATOM 2643 N N . THR B 1 53 ? 25.594 -4.465 -20.688 1 55.94 53 THR B N 1
ATOM 2644 C CA . THR B 1 53 ? 25.875 -3.232 -19.969 1 55.94 53 THR B CA 1
ATOM 2645 C C . THR B 1 53 ? 25.484 -2.014 -20.797 1 55.94 53 THR B C 1
ATOM 2647 O O . THR B 1 53 ? 25.5 -0.885 -20.297 1 55.94 53 THR B O 1
ATOM 2650 N N . ASP B 1 54 ? 25.047 -2.281 -21.922 1 63.34 54 ASP B N 1
ATOM 2651 C CA . ASP B 1 54 ? 24.781 -1.082 -22.719 1 63.34 54 ASP B CA 1
ATOM 2652 C C . ASP B 1 54 ? 23.391 -0.521 -22.438 1 63.34 54 ASP B C 1
ATOM 2654 O O . ASP B 1 54 ? 22.406 -1.254 -22.484 1 63.34 54 ASP B O 1
ATOM 2658 N N . LEU B 1 55 ? 23.297 0.543 -21.953 1 68.94 55 LEU B N 1
ATOM 2659 C CA . LEU B 1 55 ? 22.062 1.252 -21.656 1 68.94 55 LEU B CA 1
ATOM 2660 C C . LEU B 1 55 ? 21.234 1.467 -22.906 1 68.94 55 LEU B C 1
ATOM 2662 O O . LEU B 1 55 ? 20.016 1.296 -22.891 1 68.94 55 LEU B O 1
ATOM 2666 N N . VAL B 1 56 ? 21.875 1.756 -24.031 1 72.81 56 VAL B N 1
ATOM 2667 C CA . VAL B 1 56 ? 21.172 1.958 -25.297 1 72.81 56 VAL B CA 1
ATOM 2668 C C . VAL B 1 56 ? 21.797 1.085 -26.375 1 72.81 56 VAL B C 1
ATOM 2670 O O . VAL B 1 56 ? 22.984 1.201 -26.672 1 72.81 56 VAL B O 1
ATOM 2673 N N . PRO B 1 57 ? 20.938 0.211 -26.875 1 76.62 57 PRO B N 1
ATOM 2674 C CA . PRO B 1 57 ? 21.5 -0.646 -27.922 1 76.62 57 PRO B CA 1
ATOM 2675 C C . PRO B 1 57 ? 21.797 0.115 -29.219 1 76.62 57 PRO B C 1
ATOM 2677 O O . PRO B 1 57 ? 21.141 1.132 -29.5 1 76.62 57 PRO B O 1
ATOM 2680 N N . ASP B 1 58 ? 22.719 -0.264 -29.953 1 79 58 ASP B N 1
ATOM 2681 C CA . ASP B 1 58 ? 23.109 0.325 -31.234 1 79 58 ASP B CA 1
ATOM 2682 C C . ASP B 1 58 ? 21.984 0.195 -32.25 1 79 58 ASP B C 1
ATOM 2684 O O . ASP B 1 58 ? 21.766 1.101 -33.062 1 79 58 ASP B O 1
ATOM 2688 N N . ASP B 1 59 ? 21.203 -0.897 -32.188 1 86.5 59 ASP B N 1
ATOM 2689 C CA . ASP B 1 59 ? 20.078 -1.138 -33.094 1 86.5 59 ASP B CA 1
ATOM 2690 C C . ASP B 1 59 ? 18.781 -1.324 -32.312 1 86.5 59 ASP B C 1
ATOM 2692 O O . ASP B 1 59 ? 18.375 -2.453 -32.031 1 86.5 59 ASP B O 1
ATOM 2696 N N . PRO B 1 60 ? 18.203 -0.225 -31.984 1 90.44 60 PRO B N 1
ATOM 2697 C CA . PRO B 1 60 ? 16.969 -0.32 -31.203 1 90.44 60 PRO B CA 1
ATOM 2698 C C . PRO B 1 60 ? 15.875 -1.119 -31.922 1 90.44 60 PRO B C 1
ATOM 2700 O O . PRO B 1 60 ? 15.57 -0.846 -33.094 1 90.44 60 PRO B O 1
ATOM 2703 N N . GLN B 1 61 ? 15.344 -2.119 -31.25 1 92.81 61 GLN B N 1
ATOM 2704 C CA . GLN B 1 61 ? 14.305 -2.99 -31.797 1 92.81 61 GLN B CA 1
ATOM 2705 C C . GLN B 1 61 ? 12.914 -2.51 -31.391 1 92.81 61 GLN B C 1
ATOM 2707 O O . GLN B 1 61 ? 12.297 -3.08 -30.484 1 92.81 61 GLN B O 1
ATOM 2712 N N . TRP B 1 62 ? 12.344 -1.596 -32.219 1 94.19 62 TRP B N 1
ATOM 2713 C CA . TRP B 1 62 ? 11.008 -1.082 -31.953 1 94.19 62 TRP B CA 1
ATOM 2714 C C . TRP B 1 62 ? 9.953 -2.162 -32.188 1 94.19 62 TRP B C 1
ATOM 2716 O O . TRP B 1 62 ? 8.812 -2.031 -31.719 1 94.19 62 TRP B O 1
ATOM 2726 N N . SER B 1 63 ? 10.383 -3.195 -32.812 1 95.06 63 SER B N 1
ATOM 2727 C CA . SER B 1 63 ? 9.469 -4.293 -33.125 1 95.06 63 SER B CA 1
ATOM 2728 C C . SER B 1 63 ? 9.023 -4.992 -31.844 1 95.06 63 SER B C 1
ATOM 2730 O O . SER B 1 63 ? 7.977 -5.648 -31.812 1 95.06 63 SER B O 1
ATOM 2732 N N . ASN B 1 64 ? 9.828 -4.844 -30.75 1 93.62 64 ASN B N 1
ATOM 2733 C CA . ASN B 1 64 ? 9.469 -5.453 -29.469 1 93.62 64 ASN B CA 1
ATOM 2734 C C . ASN B 1 64 ? 8.117 -4.945 -28.969 1 93.62 64 ASN B C 1
ATOM 2736 O O . ASN B 1 64 ? 7.355 -5.691 -28.359 1 93.62 64 ASN B O 1
ATOM 2740 N N . TYR B 1 65 ? 7.82 -3.725 -29.312 1 95.75 65 TYR B N 1
ATOM 2741 C CA . TYR B 1 65 ? 6.559 -3.141 -28.875 1 95.75 65 TYR B CA 1
ATOM 2742 C C . TYR B 1 65 ? 5.391 -3.703 -29.672 1 95.75 65 TYR B C 1
ATOM 2744 O O . TYR B 1 65 ? 4.297 -3.896 -29.141 1 95.75 65 TYR B O 1
ATOM 2752 N N . ARG B 1 66 ? 5.613 -4.02 -30.859 1 95.44 66 ARG B N 1
ATOM 2753 C CA . ARG B 1 66 ? 4.582 -4.641 -31.688 1 95.44 66 ARG B CA 1
ATOM 2754 C C . ARG B 1 66 ? 4.352 -6.09 -31.281 1 95.44 66 ARG B C 1
ATOM 2756 O O . ARG B 1 66 ? 3.217 -6.57 -31.281 1 95.44 66 ARG B O 1
ATOM 2763 N N . LEU B 1 67 ? 5.395 -6.754 -30.922 1 93 67 LEU B N 1
ATOM 2764 C CA . LEU B 1 67 ? 5.344 -8.172 -30.578 1 93 67 LEU B CA 1
ATOM 2765 C C . LEU B 1 67 ? 4.535 -8.383 -29.297 1 93 67 LEU B C 1
ATOM 2767 O O . LEU B 1 67 ? 3.988 -9.469 -29.078 1 93 67 LEU B O 1
ATOM 2771 N N . VAL B 1 68 ? 4.469 -7.363 -28.469 1 92.81 68 VAL B N 1
ATOM 2772 C CA . VAL B 1 68 ? 3.678 -7.473 -27.25 1 92.81 68 VAL B CA 1
ATOM 2773 C C . VAL B 1 68 ? 2.242 -7.863 -27.594 1 92.81 68 VAL B C 1
ATOM 2775 O O . VAL B 1 68 ? 1.663 -8.742 -26.953 1 92.81 68 VAL B O 1
ATOM 2778 N N . PHE B 1 69 ? 1.692 -7.285 -28.688 1 93.75 69 PHE B N 1
ATOM 2779 C CA . PHE B 1 69 ? 0.298 -7.488 -29.062 1 93.75 69 PHE B CA 1
ATOM 2780 C C . PHE B 1 69 ? 0.1 -8.867 -29.672 1 93.75 69 PHE B C 1
ATOM 2782 O O . PHE B 1 69 ? -1.03 -9.344 -29.797 1 93.75 69 PHE B O 1
ATOM 2789 N N . GLU B 1 70 ? 1.184 -9.5 -30.031 1 90.81 70 GLU B N 1
ATOM 2790 C CA . GLU B 1 70 ? 1.117 -10.852 -30.578 1 90.81 70 GLU B CA 1
ATOM 2791 C C . GLU B 1 70 ? 1.174 -11.898 -29.469 1 90.81 70 GLU B C 1
ATOM 2793 O O . GLU B 1 70 ? 0.623 -12.992 -29.609 1 90.81 70 GLU B O 1
ATOM 2798 N N . PHE B 1 71 ? 1.793 -11.516 -28.406 1 88.06 71 PHE B N 1
ATOM 2799 C CA . PHE B 1 71 ? 1.994 -12.469 -27.328 1 88.06 71 PHE B CA 1
ATOM 2800 C C . PHE B 1 71 ? 0.778 -12.508 -26.406 1 88.06 71 PHE B C 1
ATOM 2802 O O . PHE B 1 71 ? 0.44 -13.562 -25.859 1 88.06 71 PHE B O 1
ATOM 2809 N N . VAL B 1 72 ? 0.189 -11.383 -26.203 1 89.69 72 VAL B N 1
ATOM 2810 C CA . VAL B 1 72 ? -0.969 -11.312 -25.312 1 89.69 72 VAL B CA 1
ATOM 2811 C C . VAL B 1 72 ? -1.991 -10.328 -25.891 1 89.69 72 VAL B C 1
ATOM 2813 O O . VAL B 1 72 ? -1.636 -9.414 -26.641 1 89.69 72 VAL B O 1
ATOM 2816 N N . PRO B 1 73 ? -3.26 -10.539 -25.578 1 93.69 73 PRO B N 1
ATOM 2817 C CA . PRO B 1 73 ? -4.254 -9.523 -25.938 1 93.69 73 PRO B CA 1
ATOM 2818 C C . PRO B 1 73 ? -4.148 -8.258 -25.078 1 93.69 73 PRO B C 1
ATOM 2820 O O . PRO B 1 73 ? -5.055 -7.961 -24.297 1 93.69 73 PRO B O 1
ATOM 2823 N N . PHE B 1 74 ? -3.178 -7.488 -25.312 1 94.81 74 PHE B N 1
ATOM 2824 C CA . PHE B 1 74 ? -2.764 -6.383 -24.469 1 94.81 74 PHE B CA 1
ATOM 2825 C C . PHE B 1 74 ? -3.871 -5.34 -24.359 1 94.81 74 PHE B C 1
ATOM 2827 O O . PHE B 1 74 ? -4.148 -4.828 -23.266 1 94.81 74 PHE B O 1
ATOM 2834 N N . GLU B 1 75 ? -4.531 -5.012 -25.484 1 95.19 75 GLU B N 1
ATOM 2835 C CA . GLU B 1 75 ? -5.551 -3.969 -25.5 1 95.19 75 GLU B CA 1
ATOM 2836 C C . GLU B 1 75 ? -6.723 -4.336 -24.578 1 95.19 75 GLU B C 1
ATOM 2838 O O . GLU B 1 75 ? -7.188 -3.506 -23.797 1 95.19 75 GLU B O 1
ATOM 2843 N N . ARG B 1 76 ? -7.141 -5.551 -24.719 1 96.25 76 ARG B N 1
ATOM 2844 C CA . ARG B 1 76 ? -8.25 -6.008 -23.891 1 96.25 76 ARG B CA 1
ATOM 2845 C C . ARG B 1 76 ? -7.855 -6.051 -22.422 1 96.25 76 ARG B C 1
ATOM 2847 O O . ARG B 1 76 ? -8.617 -5.625 -21.547 1 96.25 76 ARG B O 1
ATOM 2854 N N . MET B 1 77 ? -6.715 -6.535 -22.156 1 96.19 77 MET B N 1
ATOM 2855 C CA . MET B 1 77 ? -6.234 -6.617 -20.781 1 96.19 77 MET B CA 1
ATOM 2856 C C . MET B 1 77 ? -6.078 -5.223 -20.172 1 96.19 77 MET B C 1
ATOM 2858 O O . MET B 1 77 ? -6.363 -5.02 -19 1 96.19 77 MET B O 1
ATOM 2862 N N . PHE B 1 78 ? -5.637 -4.344 -21.016 1 96.75 78 PHE B N 1
ATOM 2863 C CA . PHE B 1 78 ? -5.508 -2.955 -20.578 1 96.75 78 PHE B CA 1
ATOM 2864 C C . PHE B 1 78 ? -6.867 -2.377 -20.203 1 96.75 78 PHE B C 1
ATOM 2866 O O . PHE B 1 78 ? -7.023 -1.788 -19.125 1 96.75 78 PHE B O 1
ATOM 2873 N N . LEU B 1 79 ? -7.824 -2.555 -21.016 1 97.5 79 LEU B N 1
ATOM 2874 C CA . LEU B 1 79 ? -9.164 -2.021 -20.766 1 97.5 79 LEU B CA 1
ATOM 2875 C C . LEU B 1 79 ? -9.781 -2.656 -19.531 1 97.5 79 LEU B C 1
ATOM 2877 O O . LEU B 1 79 ? -10.438 -1.973 -18.734 1 97.5 79 LEU B O 1
ATOM 2881 N N . ASN B 1 80 ? -9.602 -3.953 -19.375 1 97.94 80 ASN B N 1
ATOM 2882 C CA . ASN B 1 80 ? -10.07 -4.621 -18.156 1 97.94 80 ASN B CA 1
ATOM 2883 C C . ASN B 1 80 ? -9.445 -4.004 -16.906 1 97.94 80 ASN B C 1
ATOM 2885 O O . ASN B 1 80 ? -10.148 -3.719 -15.938 1 97.94 80 ASN B O 1
ATOM 2889 N N . THR B 1 81 ? -8.141 -3.787 -16.984 1 97.38 81 THR B N 1
ATOM 2890 C CA . THR B 1 81 ? -7.418 -3.248 -15.836 1 97.38 81 THR B CA 1
ATOM 2891 C C . THR B 1 81 ? -7.91 -1.844 -15.5 1 97.38 81 THR B C 1
ATOM 2893 O O . THR B 1 81 ? -8.141 -1.523 -14.328 1 97.38 81 THR B O 1
ATOM 2896 N N . VAL B 1 82 ? -8.109 -1.046 -16.531 1 97.25 82 VAL B N 1
ATOM 2897 C CA . VAL B 1 82 ? -8.594 0.316 -16.328 1 97.25 82 VAL B CA 1
ATOM 2898 C C . VAL B 1 82 ? -10 0.285 -15.742 1 97.25 82 VAL B C 1
ATOM 2900 O O . VAL B 1 82 ? -10.312 1.055 -14.828 1 97.25 82 VAL B O 1
ATOM 2903 N N . LEU B 1 83 ? -10.766 -0.596 -16.219 1 97.94 83 LEU B N 1
ATOM 2904 C CA . LEU B 1 83 ? -12.141 -0.712 -15.75 1 97.94 83 LEU B CA 1
ATOM 2905 C C . LEU B 1 83 ? -12.172 -1.123 -14.281 1 97.94 83 LEU B C 1
ATOM 2907 O O . LEU B 1 83 ? -12.867 -0.5 -13.477 1 97.94 83 LEU B O 1
ATOM 2911 N N . TYR B 1 84 ? -11.445 -2.164 -13.93 1 97.94 84 TYR B N 1
ATOM 2912 C CA . TYR B 1 84 ? -11.406 -2.627 -12.547 1 97.94 84 TYR B CA 1
ATOM 2913 C C . TYR B 1 84 ? -10.867 -1.545 -11.617 1 97.94 84 TYR B C 1
ATOM 2915 O O . TYR B 1 84 ? -11.461 -1.249 -10.578 1 97.94 84 TYR B O 1
ATOM 2923 N N . ALA B 1 85 ? -9.727 -0.958 -12.031 1 97.31 85 ALA B N 1
ATOM 2924 C CA . ALA B 1 85 ? -9.109 0.085 -11.211 1 97.31 85 ALA B CA 1
ATOM 2925 C C . ALA B 1 85 ? -10.039 1.281 -11.055 1 97.31 85 ALA B C 1
ATOM 2927 O O . ALA B 1 85 ? -10.141 1.856 -9.969 1 97.31 85 ALA B O 1
ATOM 2928 N N . GLY B 1 86 ? -10.695 1.619 -12.148 1 97.62 86 GLY B N 1
ATOM 2929 C CA . GLY B 1 86 ? -11.609 2.744 -12.109 1 97.62 86 GLY B CA 1
ATOM 2930 C C . GLY B 1 86 ? -12.805 2.514 -11.195 1 97.62 86 GLY B C 1
ATOM 2931 O O . GLY B 1 86 ? -13.125 3.361 -10.367 1 97.62 86 GLY B O 1
ATOM 2932 N N . LEU B 1 87 ? -13.422 1.404 -11.32 1 98.25 87 LEU B N 1
ATOM 2933 C CA . LEU B 1 87 ? -14.625 1.114 -10.547 1 98.25 87 LEU B CA 1
ATOM 2934 C C . LEU B 1 87 ? -14.297 0.92 -9.07 1 98.25 87 LEU B C 1
ATOM 2936 O O . LEU B 1 87 ? -15.008 1.423 -8.203 1 98.25 87 LEU B O 1
ATOM 2940 N N . VAL B 1 88 ? -13.234 0.258 -8.789 1 97.62 88 VAL B N 1
ATOM 2941 C CA . VAL B 1 88 ? -12.836 0.054 -7.402 1 97.62 88 VAL B CA 1
ATOM 2942 C C . VAL B 1 88 ? -12.445 1.391 -6.773 1 97.62 88 VAL B C 1
ATOM 2944 O O . VAL B 1 88 ? -12.812 1.678 -5.633 1 97.62 88 VAL B O 1
ATOM 2947 N N . THR B 1 89 ? -11.703 2.197 -7.512 1 97.62 89 THR B N 1
ATOM 2948 C CA . THR B 1 89 ? -11.305 3.508 -7.012 1 97.62 89 THR B CA 1
ATOM 2949 C C . THR B 1 89 ? -12.531 4.371 -6.723 1 97.62 89 THR B C 1
ATOM 2951 O O . THR B 1 89 ? -12.625 4.992 -5.664 1 97.62 89 THR B O 1
ATOM 2954 N N . ALA B 1 90 ? -13.492 4.395 -7.641 1 97.69 90 ALA B N 1
ATOM 2955 C CA . ALA B 1 90 ? -14.711 5.172 -7.449 1 97.69 90 ALA B CA 1
ATOM 2956 C C . ALA B 1 90 ? -15.469 4.699 -6.211 1 97.69 90 ALA B C 1
ATOM 2958 O O . ALA B 1 90 ? -15.93 5.516 -5.406 1 97.69 90 ALA B O 1
ATOM 2959 N N . GLY B 1 91 ? -15.578 3.434 -6.082 1 96.56 91 GLY B N 1
ATOM 2960 C CA . GLY B 1 91 ? -16.25 2.877 -4.922 1 96.56 91 GLY B CA 1
ATOM 2961 C C . GLY B 1 91 ? -15.547 3.189 -3.615 1 96.56 91 GLY B C 1
ATOM 2962 O O . GLY B 1 91 ? -16.188 3.586 -2.639 1 96.56 91 GLY B O 1
ATOM 2963 N N . GLN B 1 92 ? -14.242 3.025 -3.609 1 96.19 92 GLN B N 1
ATOM 2964 C CA . GLN B 1 92 ? -13.469 3.273 -2.4 1 96.19 92 GLN B CA 1
ATOM 2965 C C . GLN B 1 92 ? -13.523 4.746 -2.006 1 96.19 92 GLN B C 1
ATOM 2967 O O . GLN B 1 92 ? -13.648 5.074 -0.823 1 96.19 92 GLN B O 1
ATOM 2972 N N . VAL B 1 93 ? -13.383 5.605 -2.984 1 96.5 93 VAL B N 1
ATOM 2973 C CA . VAL B 1 93 ? -13.461 7.031 -2.682 1 96.5 93 VAL B CA 1
ATOM 2974 C C . VAL B 1 93 ? -14.828 7.355 -2.076 1 96.5 93 VAL B C 1
ATOM 2976 O O . VAL B 1 93 ? -14.914 8.086 -1.084 1 96.5 93 VAL B O 1
ATOM 2979 N N . PHE B 1 94 ? -15.852 6.812 -2.633 1 95.25 94 PHE B N 1
ATOM 2980 C CA . PHE B 1 94 ? -17.203 7.07 -2.152 1 95.25 94 PHE B CA 1
ATOM 2981 C C . PHE B 1 94 ? -17.391 6.527 -0.741 1 95.25 94 PHE B C 1
ATOM 2983 O O . PHE B 1 94 ? -17.766 7.27 0.171 1 95.25 94 PHE B O 1
ATOM 2990 N N . PHE B 1 95 ? -17.047 5.289 -0.505 1 94.56 95 PHE B N 1
ATOM 2991 C CA . PHE B 1 95 ? -17.359 4.645 0.767 1 94.56 95 PHE B CA 1
ATOM 2992 C C . PHE B 1 95 ? -16.391 5.105 1.851 1 94.56 95 PHE B C 1
ATOM 2994 O O . PHE B 1 95 ? -16.781 5.309 3 1 94.56 95 PHE B O 1
ATOM 3001 N N . CYS B 1 96 ? -15.102 5.27 1.511 1 95.12 96 CYS B N 1
ATOM 3002 C CA . CYS B 1 96 ? -14.148 5.727 2.51 1 95.12 96 CYS B CA 1
ATOM 3003 C C . CYS B 1 96 ? -14.438 7.164 2.932 1 95.12 96 CYS B C 1
ATOM 3005 O O . CYS B 1 96 ? -14.297 7.512 4.105 1 95.12 96 CYS B O 1
ATOM 3007 N N . SER B 1 97 ? -14.789 8.008 1.947 1 95.31 97 SER B N 1
ATOM 3008 C CA . SER B 1 97 ? -15.117 9.383 2.309 1 95.31 97 SER B CA 1
ATOM 3009 C C . SER B 1 97 ? -16.375 9.453 3.166 1 95.31 97 SER B C 1
ATOM 3011 O O . SER B 1 97 ? -16.453 10.25 4.105 1 95.31 97 SER B O 1
ATOM 3013 N N . LEU B 1 98 ? -17.344 8.633 2.814 1 92.62 98 LEU B N 1
ATOM 3014 C CA . LEU B 1 98 ? -18.562 8.578 3.615 1 92.62 98 LEU B CA 1
ATOM 3015 C C . LEU B 1 98 ? -18.266 8.117 5.035 1 92.62 98 LEU B C 1
ATOM 3017 O O . LEU B 1 98 ? -18.719 8.734 6.004 1 92.62 98 LEU B O 1
ATOM 3021 N N . ALA B 1 99 ? -17.547 7.043 5.121 1 93 99 ALA B N 1
ATOM 3022 C CA . ALA B 1 99 ? -17.172 6.512 6.434 1 93 99 ALA B CA 1
ATOM 3023 C C . ALA B 1 99 ? -16.297 7.496 7.199 1 93 99 ALA B C 1
ATOM 3025 O O . ALA B 1 99 ? -16.469 7.688 8.406 1 93 99 ALA B O 1
ATOM 3026 N N . GLY B 1 100 ? -15.352 8.07 6.469 1 93.5 100 GLY B N 1
ATOM 3027 C CA . GLY B 1 100 ? -14.516 9.086 7.098 1 93.5 100 GLY B CA 1
ATOM 3028 C C . GLY B 1 100 ? -15.312 10.242 7.676 1 93.5 100 GLY B C 1
ATOM 3029 O O . GLY B 1 100 ? -15.031 10.703 8.781 1 93.5 100 GLY B O 1
ATOM 3030 N N . TYR B 1 101 ? -16.281 10.688 6.941 1 93.06 101 TYR B N 1
ATOM 3031 C CA . TYR B 1 101 ? -17.172 11.75 7.41 1 93.06 101 TYR B CA 1
ATOM 3032 C C . TYR B 1 101 ? -17.922 11.32 8.664 1 93.06 101 TYR B C 1
ATOM 3034 O O . TYR B 1 101 ? -17.984 12.062 9.641 1 93.06 101 TYR B O 1
ATOM 3042 N N . ALA B 1 102 ? -18.438 10.156 8.609 1 91.44 102 ALA B N 1
ATOM 3043 C CA . ALA B 1 102 ? -19.203 9.648 9.742 1 91.44 102 ALA B CA 1
ATOM 3044 C C . ALA B 1 102 ? -18.344 9.555 11 1 91.44 102 ALA B C 1
ATOM 3046 O O . ALA B 1 102 ? -18.734 10.016 12.07 1 91.44 102 ALA B O 1
ATOM 3047 N N . PHE B 1 103 ? -17.172 9.094 10.867 1 91.5 103 PHE B N 1
ATOM 3048 C CA . PHE B 1 103 ? -16.312 8.883 12.023 1 91.5 103 PHE B CA 1
ATOM 3049 C C . PHE B 1 103 ? -15.711 10.195 12.508 1 91.5 103 PHE B C 1
ATOM 3051 O O . PHE B 1 103 ? -15.266 10.305 13.648 1 91.5 103 PHE B O 1
ATOM 3058 N N . ALA B 1 104 ? -15.758 11.172 11.656 1 91.44 104 ALA B N 1
ATOM 3059 C CA . ALA B 1 104 ? -15.172 12.461 12.023 1 91.44 104 ALA B CA 1
ATOM 3060 C C . ALA B 1 104 ? -16.219 13.383 12.641 1 91.44 104 ALA B C 1
ATOM 3062 O O . ALA B 1 104 ? -15.93 14.125 13.578 1 91.44 104 ALA B O 1
ATOM 3063 N N . ARG B 1 105 ? -17.438 13.297 12.094 1 89.31 105 ARG B N 1
ATOM 3064 C CA . ARG B 1 105 ? -18.344 14.414 12.367 1 89.31 105 ARG B CA 1
ATOM 3065 C C . ARG B 1 105 ? -19.625 13.93 13.039 1 89.31 105 ARG B C 1
ATOM 3067 O O . ARG B 1 105 ? -20.328 14.711 13.672 1 89.31 105 ARG B O 1
ATOM 3074 N N . LEU B 1 106 ? -19.953 12.727 12.875 1 87.94 106 LEU B N 1
ATOM 3075 C CA . LEU B 1 106 ? -21.219 12.25 13.422 1 87.94 106 LEU B CA 1
ATOM 3076 C C . LEU B 1 106 ? -21.031 11.656 14.812 1 87.94 106 LEU B C 1
ATOM 3078 O O . LEU B 1 106 ? -20.156 10.805 15.008 1 87.94 106 LEU B O 1
ATOM 3082 N N . PRO B 1 107 ? -21.891 12.172 15.641 1 84.62 107 PRO B N 1
ATOM 3083 C CA . PR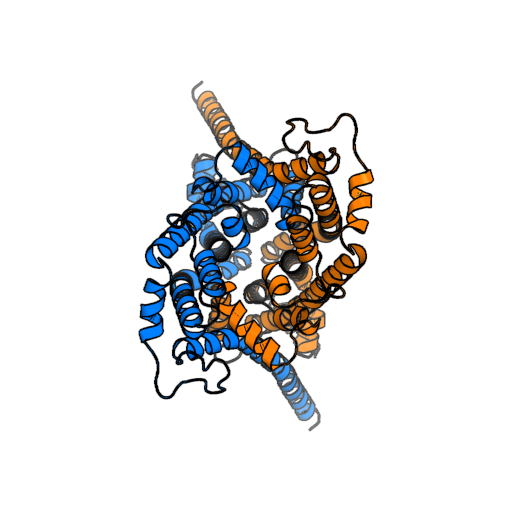O B 1 107 ? -21.812 11.609 16.984 1 84.62 107 PRO B CA 1
ATOM 3084 C C . PRO B 1 107 ? -22.641 10.344 17.156 1 84.62 107 PRO B C 1
ATOM 3086 O O . PRO B 1 107 ? -23.812 10.312 16.766 1 84.62 107 PRO B O 1
ATOM 3089 N N . PHE B 1 108 ? -22.078 9.172 17.375 1 82.81 108 PHE B N 1
ATOM 3090 C CA . PHE B 1 108 ? -22.828 7.953 17.672 1 82.81 108 PHE B CA 1
ATOM 3091 C C . PHE B 1 108 ? -22.078 7.09 18.688 1 82.81 108 PHE B C 1
ATOM 3093 O O . PHE B 1 108 ? -20.859 7.242 18.859 1 82.81 108 PHE B O 1
ATOM 3100 N N . LYS B 1 109 ? -22.844 6.316 19.406 1 84.31 109 LYS B N 1
ATOM 3101 C CA . LYS B 1 109 ? -22.297 5.508 20.484 1 84.31 109 LYS B CA 1
ATOM 3102 C C . LYS B 1 109 ? -21.266 4.512 19.969 1 84.31 109 LYS B C 1
ATOM 3104 O O . LYS B 1 109 ? -21.516 3.812 18.984 1 84.31 109 LYS B O 1
ATOM 3109 N N . GLY B 1 110 ? -20.078 4.477 20.594 1 86.69 110 GLY B N 1
ATOM 3110 C CA . GLY B 1 110 ? -19.031 3.525 20.266 1 86.69 110 GLY B CA 1
ATOM 3111 C C . GLY B 1 110 ? -18.234 3.918 19.031 1 86.69 110 GLY B C 1
ATOM 3112 O O . GLY B 1 110 ? -17.531 3.09 18.453 1 86.69 110 GLY B O 1
ATOM 3113 N N . ARG B 1 111 ? -18.344 5.074 18.562 1 87.62 111 ARG B N 1
ATOM 3114 C CA . ARG B 1 111 ? -17.734 5.574 17.344 1 87.62 111 ARG B CA 1
ATOM 3115 C C . ARG B 1 111 ? -16.234 5.309 17.328 1 87.62 111 ARG B C 1
ATOM 3117 O O . ARG B 1 111 ? -15.703 4.688 16.406 1 87.62 111 ARG B O 1
ATOM 3124 N N . ASP B 1 112 ? -15.555 5.656 18.422 1 86.25 112 ASP B N 1
ATOM 3125 C CA . ASP B 1 112 ? -14.102 5.551 18.469 1 86.25 112 ASP B CA 1
ATOM 3126 C C . ASP B 1 112 ? -13.656 4.09 18.562 1 86.25 112 ASP B C 1
ATOM 3128 O O . ASP B 1 112 ? -12.656 3.701 17.953 1 86.25 112 ASP B O 1
ATOM 3132 N N . VAL B 1 113 ? -14.43 3.332 19.219 1 85.75 113 VAL B N 1
ATOM 3133 C CA . VAL B 1 113 ? -14.109 1.915 19.359 1 85.75 113 VAL B CA 1
ATOM 3134 C C . VAL B 1 113 ? -14.289 1.215 18.016 1 85.75 113 VAL B C 1
ATOM 3136 O O . VAL B 1 113 ? -13.445 0.41 17.609 1 85.75 113 VAL B O 1
ATOM 3139 N N . ILE B 1 114 ? -15.367 1.545 17.328 1 87 114 ILE B N 1
ATOM 3140 C CA . ILE B 1 114 ? -15.633 0.945 16.031 1 87 114 ILE B CA 1
ATOM 3141 C C . ILE B 1 114 ? -14.555 1.38 15.031 1 87 114 ILE B C 1
ATOM 3143 O O . ILE B 1 114 ? -14.078 0.572 14.234 1 87 114 ILE B O 1
ATOM 3147 N N . PHE B 1 115 ? -14.203 2.613 15.109 1 88.88 115 PHE B N 1
ATOM 3148 C CA . PHE B 1 115 ? -13.172 3.123 14.211 1 88.88 115 PHE B CA 1
ATOM 3149 C C . PHE B 1 115 ? -11.844 2.414 14.453 1 88.88 115 PHE B C 1
ATOM 3151 O O . PHE B 1 115 ? -11.18 1.991 13.508 1 88.88 115 PHE B O 1
ATOM 3158 N N . LEU B 1 116 ? -11.5 2.23 15.695 1 86.44 116 LEU B N 1
ATOM 3159 C CA . LEU B 1 116 ? -10.242 1.58 16.047 1 86.44 116 LEU B CA 1
ATOM 3160 C C . LEU B 1 116 ? -10.258 0.115 15.617 1 86.44 116 LEU B C 1
ATOM 3162 O O . LEU B 1 116 ? -9.25 -0.404 15.133 1 86.44 116 LEU B O 1
ATOM 3166 N N . ALA B 1 117 ? -11.367 -0.502 15.781 1 86.38 117 ALA B N 1
ATOM 3167 C CA . ALA B 1 117 ? -11.5 -1.886 15.328 1 86.38 117 ALA B CA 1
ATOM 3168 C C . ALA B 1 117 ? -11.336 -1.989 13.82 1 86.38 117 ALA B C 1
ATOM 3170 O O . ALA B 1 117 ? -10.664 -2.893 13.32 1 86.38 117 ALA B O 1
ATOM 3171 N N . TYR B 1 118 ? -11.945 -1.058 13.188 1 88.38 118 TYR B N 1
ATOM 3172 C CA . TYR B 1 118 ? -11.844 -1.027 11.734 1 88.38 118 TYR B CA 1
ATOM 3173 C C . TYR B 1 118 ? -10.414 -0.762 11.289 1 88.38 118 TYR B C 1
ATOM 3175 O O . TYR B 1 118 ? -9.93 -1.373 10.328 1 88.38 118 TYR B O 1
ATOM 3183 N N . LEU B 1 119 ? -9.75 0.104 11.969 1 88 119 LEU B N 1
ATOM 3184 C CA . LEU B 1 119 ? -8.367 0.428 11.648 1 88 119 LEU B CA 1
ATOM 3185 C C . LEU B 1 119 ? -7.465 -0.789 11.836 1 88 119 LEU B C 1
ATOM 3187 O O . LEU B 1 119 ? -6.48 -0.955 11.117 1 88 119 LEU B O 1
ATOM 3191 N N . GLY B 1 120 ? -7.855 -1.642 12.766 1 88.31 120 GLY B N 1
ATOM 3192 C CA . GLY B 1 120 ? -7.098 -2.859 13.016 1 88.31 120 GLY B CA 1
ATOM 3193 C C . GLY B 1 120 ? -7.035 -3.777 11.805 1 88.31 120 GLY B C 1
ATOM 3194 O O . GLY B 1 120 ? -6.105 -4.574 11.68 1 88.31 120 GLY B O 1
ATOM 3195 N N . THR B 1 121 ? -7.98 -3.652 10.914 1 88.12 121 THR B N 1
ATOM 3196 C CA . THR B 1 121 ? -8.008 -4.52 9.742 1 88.12 121 THR B CA 1
ATOM 3197 C C . THR B 1 121 ? -6.852 -4.195 8.805 1 88.12 121 THR B C 1
ATOM 3199 O O . THR B 1 121 ? -6.535 -4.98 7.906 1 88.12 121 THR B O 1
ATOM 3202 N N . LEU B 1 122 ? -6.219 -3.021 8.977 1 86.75 122 LEU B N 1
ATOM 3203 C CA . LEU B 1 122 ? -5.027 -2.668 8.211 1 86.75 122 LEU B CA 1
ATOM 3204 C C . LEU B 1 122 ? -3.904 -3.674 8.461 1 86.75 122 LEU B C 1
ATOM 3206 O O . LEU B 1 122 ? -3.059 -3.893 7.59 1 86.75 122 LEU B O 1
ATOM 3210 N N . MET B 1 123 ? -3.979 -4.281 9.641 1 86.69 123 MET B N 1
ATOM 3211 C CA . MET B 1 123 ? -2.896 -5.176 10.047 1 86.69 123 MET B CA 1
ATOM 3212 C C . MET B 1 123 ? -3.145 -6.594 9.555 1 86.69 123 MET B C 1
ATOM 3214 O O . MET B 1 123 ? -2.271 -7.457 9.656 1 86.69 123 MET B O 1
ATOM 3218 N N . VAL B 1 124 ? -4.336 -6.855 9.039 1 87.25 124 VAL B N 1
ATOM 3219 C CA . VAL B 1 124 ? -4.66 -8.195 8.562 1 87.25 124 VAL B CA 1
ATOM 3220 C C . VAL B 1 124 ? -3.955 -8.461 7.234 1 87.25 124 VAL B C 1
ATOM 3222 O O . VAL B 1 124 ? -4.203 -7.766 6.246 1 87.25 124 VAL B O 1
ATOM 3225 N N . PRO B 1 125 ? -3.139 -9.438 7.184 1 86.19 125 PRO B N 1
ATOM 3226 C CA . PRO B 1 125 ? -2.422 -9.734 5.941 1 86.19 125 PRO B CA 1
ATOM 3227 C C . PRO B 1 125 ? -3.35 -10.188 4.816 1 86.19 125 PRO B C 1
ATOM 3229 O O . PRO B 1 125 ? -4.32 -10.906 5.062 1 86.19 125 PRO B O 1
ATOM 3232 N N . LEU B 1 126 ? -3.008 -9.805 3.68 1 82.81 126 LEU B N 1
ATOM 3233 C CA . LEU B 1 126 ? -3.789 -10.172 2.506 1 82.81 126 LEU B CA 1
ATOM 3234 C C . LEU B 1 126 ? -3.795 -11.688 2.311 1 82.81 126 LEU B C 1
ATOM 3236 O O . LEU B 1 126 ? -4.816 -12.266 1.931 1 82.81 126 LEU B O 1
ATOM 3240 N N . THR B 1 127 ? -2.699 -12.336 2.566 1 79.25 127 THR B N 1
ATOM 3241 C CA . THR B 1 127 ? -2.566 -13.773 2.352 1 79.25 127 THR B CA 1
ATOM 3242 C C . THR B 1 127 ? -3.504 -14.555 3.273 1 79.25 127 THR B C 1
ATOM 3244 O O . THR B 1 127 ? -3.961 -15.641 2.926 1 79.25 127 THR B O 1
ATOM 3247 N N . VAL B 1 128 ? -3.811 -13.945 4.383 1 80.5 128 VAL B N 1
ATOM 3248 C CA . VAL B 1 128 ? -4.699 -14.578 5.355 1 80.5 128 VAL B CA 1
ATOM 3249 C C . VAL B 1 128 ? -6.129 -14.578 4.82 1 80.5 128 VAL B C 1
ATOM 3251 O O . VAL B 1 128 ? -6.883 -15.531 5.051 1 80.5 128 VAL B O 1
ATOM 3254 N N . THR B 1 129 ? -6.445 -13.562 4.062 1 86 129 THR B N 1
ATOM 3255 C CA . THR B 1 129 ? -7.844 -13.406 3.68 1 86 129 THR B CA 1
ATOM 3256 C C . THR B 1 129 ? -8.078 -13.906 2.258 1 86 129 THR B C 1
ATOM 3258 O O . THR B 1 129 ? -9.219 -14.102 1.839 1 86 129 THR B O 1
ATOM 3261 N N . VAL B 1 130 ? -7.062 -14.148 1.587 1 83.88 130 VAL B N 1
ATOM 3262 C CA . VAL B 1 130 ? -7.188 -14.438 0.161 1 83.88 130 VAL B CA 1
ATOM 3263 C C . VAL B 1 130 ? -7.973 -15.727 -0.038 1 83.88 130 VAL B C 1
ATOM 3265 O O . VAL B 1 130 ? -8.898 -15.781 -0.849 1 83.88 130 VAL B O 1
ATOM 3268 N N . ILE B 1 131 ? -7.676 -16.797 0.645 1 79.38 131 ILE B N 1
ATOM 3269 C CA . ILE B 1 131 ? -8.32 -18.078 0.443 1 79.38 131 ILE B CA 1
ATOM 3270 C C . ILE B 1 131 ? -9.766 -18.016 0.925 1 79.38 131 ILE B C 1
ATOM 3272 O O . ILE B 1 131 ? -10.688 -18.391 0.197 1 79.38 131 ILE B O 1
ATOM 3276 N N . PRO B 1 132 ? -9.961 -17.469 2.145 1 82.25 132 PRO B N 1
ATOM 3277 C CA . PRO B 1 132 ? -11.352 -17.297 2.574 1 82.25 132 PRO B CA 1
ATOM 3278 C C . PRO B 1 132 ? -12.18 -16.469 1.6 1 82.25 132 PRO B C 1
ATOM 3280 O O . PRO B 1 132 ? -13.344 -16.781 1.36 1 82.25 132 PRO B O 1
ATOM 3283 N N . GLN B 1 133 ? -11.617 -15.523 1.083 1 86.44 133 GLN B N 1
ATOM 3284 C CA . GLN B 1 133 ? -12.328 -14.695 0.114 1 86.44 133 GLN B CA 1
ATOM 3285 C C . GLN B 1 133 ? -12.609 -15.469 -1.17 1 86.44 133 GLN B C 1
ATOM 3287 O O . GLN B 1 133 ? -13.648 -15.281 -1.799 1 86.44 133 GLN B O 1
ATOM 3292 N N . PHE B 1 134 ? -11.664 -16.281 -1.562 1 87.25 134 PHE B N 1
ATOM 3293 C CA . PHE B 1 134 ? -11.867 -17.109 -2.738 1 87.25 134 PHE B CA 1
ATOM 3294 C C . PHE B 1 134 ? -13.055 -18.047 -2.537 1 87.25 134 PHE B C 1
ATOM 3296 O O . PHE B 1 134 ? -13.898 -18.188 -3.424 1 87.25 134 PHE B O 1
ATOM 3303 N N . ILE B 1 135 ? -13.047 -18.625 -1.409 1 81.12 135 ILE B N 1
ATOM 3304 C CA . ILE B 1 135 ? -14.125 -19.562 -1.102 1 81.12 135 ILE B CA 1
ATOM 3305 C C . ILE B 1 135 ? -15.461 -18.812 -1.101 1 81.12 135 ILE B C 1
ATOM 3307 O O . ILE B 1 135 ? -16.453 -19.328 -1.621 1 81.12 135 ILE B O 1
ATOM 3311 N N . LEU B 1 136 ? -15.445 -17.656 -0.551 1 83.81 136 LEU B N 1
ATOM 3312 C CA . LEU B 1 136 ? -16.656 -16.844 -0.551 1 83.81 136 LEU B CA 1
ATOM 3313 C C . LEU B 1 136 ? -17.094 -16.516 -1.976 1 83.81 136 LEU B C 1
ATOM 3315 O O . LEU B 1 136 ? -18.281 -16.609 -2.311 1 83.81 136 LEU B O 1
ATOM 3319 N N . MET B 1 137 ? -16.156 -16.141 -2.818 1 90.88 137 MET B N 1
ATOM 3320 C CA . MET B 1 137 ? -16.469 -15.828 -4.211 1 90.88 137 MET B CA 1
ATOM 3321 C C . MET B 1 137 ? -16.984 -17.062 -4.945 1 90.88 137 MET B C 1
ATOM 3323 O O . MET B 1 137 ? -17.859 -16.969 -5.797 1 90.88 137 MET B O 1
ATOM 3327 N N . ARG B 1 138 ? -16.391 -18.141 -4.633 1 89.62 138 ARG B N 1
ATOM 3328 C CA . ARG B 1 138 ? -16.844 -19.391 -5.227 1 89.62 138 ARG B CA 1
ATOM 3329 C C . ARG B 1 138 ? -18.266 -19.719 -4.801 1 89.62 138 ARG B C 1
ATOM 3331 O O . ARG B 1 138 ? -19.078 -20.141 -5.625 1 89.62 138 ARG B O 1
ATOM 3338 N N . THR B 1 139 ? -18.531 -19.469 -3.551 1 84.62 139 THR B N 1
ATOM 3339 C CA . THR B 1 139 ? -19.875 -19.734 -3.027 1 84.62 139 THR B CA 1
ATOM 3340 C C . THR B 1 139 ? -20.906 -18.844 -3.719 1 84.62 139 THR B C 1
ATOM 3342 O O . THR B 1 139 ? -22.016 -19.281 -3.992 1 84.62 139 THR B O 1
ATOM 3345 N N . PHE B 1 140 ? -20.516 -17.656 -4.059 1 91.25 140 PHE B N 1
ATOM 3346 C CA . PHE B 1 140 ? -21.422 -16.719 -4.723 1 91.25 140 PHE B CA 1
ATOM 3347 C C . PHE B 1 140 ? -21.469 -16.984 -6.223 1 91.25 140 PHE B C 1
ATOM 3349 O O . PHE B 1 140 ? -22.297 -16.422 -6.934 1 91.25 140 PHE B O 1
ATOM 3356 N N . GLY B 1 141 ? -20.609 -17.828 -6.715 1 94.5 141 GLY B N 1
ATOM 3357 C CA . GLY B 1 141 ? -20.516 -18.094 -8.141 1 94.5 141 GLY B CA 1
ATOM 3358 C C . GLY B 1 141 ? -19.859 -16.969 -8.914 1 94.5 141 GLY B C 1
ATOM 3359 O O . GLY B 1 141 ? -20.141 -16.766 -10.102 1 94.5 141 GLY B O 1
ATOM 3360 N N . TRP B 1 142 ? -19 -16.219 -8.227 1 96.06 142 TRP B N 1
ATOM 3361 C CA . TRP B 1 142 ? -18.422 -15.031 -8.844 1 96.06 142 TRP B CA 1
ATOM 3362 C C . TRP B 1 142 ? -17 -15.312 -9.344 1 96.06 142 TRP B C 1
ATOM 3364 O O . TRP B 1 142 ? -16.391 -14.453 -9.984 1 96.06 142 TRP B O 1
ATOM 3374 N N . VAL B 1 143 ? -16.531 -16.516 -9.156 1 95.12 143 VAL B N 1
ATOM 3375 C CA . VAL B 1 143 ? -15.195 -16.844 -9.641 1 95.12 143 VAL B CA 1
ATOM 3376 C C . VAL B 1 143 ? -15.164 -16.734 -11.164 1 95.12 143 VAL B C 1
ATOM 3378 O O . VAL B 1 143 ? -16.125 -17.109 -11.844 1 95.12 143 VAL B O 1
ATOM 3381 N N . ASP B 1 144 ? -14.094 -16.172 -11.656 1 96.31 144 ASP B N 1
ATOM 3382 C CA . ASP B 1 144 ? -13.875 -15.969 -13.086 1 96.31 144 ASP B CA 1
ATOM 3383 C C . ASP B 1 144 ? -14.922 -15.023 -13.68 1 96.31 144 ASP B C 1
ATOM 3385 O O . ASP B 1 144 ? -15.531 -15.336 -14.703 1 96.31 144 ASP B O 1
ATOM 3389 N N . SER B 1 145 ? -15.164 -14.031 -12.883 1 96.56 145 SER B N 1
ATOM 3390 C CA . SER B 1 145 ? -16.062 -12.977 -13.336 1 96.56 145 SER B CA 1
ATOM 3391 C C . SER B 1 145 ? -15.578 -11.602 -12.883 1 96.56 145 SER B C 1
ATOM 3393 O O . SER B 1 145 ? -14.82 -11.492 -11.922 1 96.56 145 SER B O 1
ATOM 3395 N N . PRO B 1 146 ? -16.047 -10.539 -13.617 1 96.44 146 PRO B N 1
ATOM 3396 C CA . PRO B 1 146 ? -15.688 -9.18 -13.203 1 96.44 146 PRO B CA 1
ATOM 3397 C C . PRO B 1 146 ? -16.203 -8.828 -11.812 1 96.44 146 PRO B C 1
ATOM 3399 O O . PRO B 1 146 ? -15.633 -7.953 -11.148 1 96.44 146 PRO B O 1
ATOM 3402 N N . LEU B 1 147 ? -17.172 -9.508 -11.352 1 96.31 147 LEU B N 1
ATOM 3403 C CA . LEU B 1 147 ? -17.719 -9.227 -10.031 1 96.31 147 LEU B CA 1
ATOM 3404 C C . LEU B 1 147 ? -16.703 -9.523 -8.938 1 96.31 147 LEU B C 1
ATOM 3406 O O . LEU B 1 147 ? -16.594 -8.781 -7.961 1 96.31 147 LEU B O 1
ATOM 3410 N N . ALA B 1 148 ? -15.969 -10.586 -9.148 1 95.25 148 ALA B N 1
ATOM 3411 C CA . ALA B 1 148 ? -14.945 -10.961 -8.172 1 95.25 148 ALA B CA 1
ATOM 3412 C C . ALA B 1 148 ? -13.812 -9.938 -8.148 1 95.25 148 ALA B C 1
ATOM 3414 O O . ALA B 1 148 ? -13.141 -9.773 -7.129 1 95.25 148 ALA B O 1
ATOM 3415 N N . MET B 1 149 ? -13.656 -9.219 -9.258 1 95.56 149 MET B N 1
ATOM 3416 C CA . MET B 1 149 ? -12.555 -8.266 -9.391 1 95.56 149 MET B CA 1
ATOM 3417 C C . MET B 1 149 ? -12.953 -6.898 -8.844 1 95.56 149 MET B C 1
ATOM 3419 O O . MET B 1 149 ? -12.094 -6.098 -8.484 1 95.56 149 MET B O 1
ATOM 3423 N N . ILE B 1 150 ? -14.242 -6.633 -8.711 1 96.5 150 ILE B N 1
ATOM 3424 C CA . ILE B 1 150 ? -14.68 -5.273 -8.414 1 96.5 150 ILE B CA 1
ATOM 3425 C C . ILE B 1 150 ? -15.297 -5.223 -7.02 1 96.5 150 ILE B C 1
ATOM 3427 O O . ILE B 1 150 ? -14.859 -4.441 -6.172 1 96.5 150 ILE B O 1
ATOM 3431 N N . VAL B 1 151 ? -16.094 -6.117 -6.688 1 93 151 VAL B N 1
ATOM 3432 C CA . VAL B 1 151 ? -17.016 -5.98 -5.555 1 93 151 VAL B CA 1
ATOM 3433 C C . VAL B 1 151 ? -16.219 -6.07 -4.246 1 93 151 VAL B C 1
ATOM 3435 O O . VAL B 1 151 ? -16.422 -5.258 -3.34 1 93 151 VAL B O 1
ATOM 3438 N N . PRO B 1 152 ? -15.273 -6.969 -4.105 1 89.44 152 PRO B N 1
ATOM 3439 C CA . PRO B 1 152 ? -14.57 -7.07 -2.824 1 89.44 152 PRO B CA 1
ATOM 3440 C C . PRO B 1 152 ? -13.781 -5.809 -2.479 1 89.44 152 PRO B C 1
ATOM 3442 O O . PRO B 1 152 ? -13.633 -5.477 -1.302 1 89.44 152 PRO B O 1
ATOM 3445 N N . GLY B 1 153 ? -13.312 -5.129 -3.479 1 90.31 153 GLY B N 1
ATOM 3446 C CA . GLY B 1 153 ? -12.5 -3.949 -3.234 1 90.31 153 GLY B CA 1
ATOM 3447 C C . GLY B 1 153 ? -13.297 -2.656 -3.285 1 90.31 153 GLY B C 1
ATOM 3448 O O . GLY B 1 153 ? -12.75 -1.575 -3.062 1 90.31 153 GLY B O 1
ATOM 3449 N N . LEU B 1 154 ? -14.531 -2.779 -3.412 1 92.62 154 LEU B N 1
ATOM 3450 C CA . LEU B 1 154 ? -15.375 -1.623 -3.709 1 92.62 154 LEU B CA 1
ATOM 3451 C C . LEU B 1 154 ? -15.68 -0.836 -2.439 1 92.62 154 LEU B C 1
ATOM 3453 O O . LEU B 1 154 ? -15.742 0.395 -2.467 1 92.62 154 LEU B O 1
ATOM 3457 N N . PHE B 1 155 ? -15.812 -1.514 -1.306 1 87.69 155 PHE B N 1
ATOM 3458 C CA . PHE B 1 155 ? -16.469 -0.93 -0.138 1 87.69 155 PHE B CA 1
ATOM 3459 C C . PHE B 1 155 ? -15.438 -0.292 0.79 1 87.69 155 PHE B C 1
ATOM 3461 O O . PHE B 1 155 ? -15.734 -0.014 1.954 1 87.69 155 PHE B O 1
ATOM 3468 N N . GLY B 1 156 ? -14.32 -0.084 0.34 1 84.38 156 GLY B N 1
ATOM 3469 C CA . GLY B 1 156 ? -13.422 0.771 1.103 1 84.38 156 GLY B CA 1
ATOM 3470 C C . GLY B 1 156 ? -12.281 0.01 1.754 1 84.38 156 GLY B C 1
ATOM 3471 O O . GLY B 1 156 ? -12.188 -1.211 1.614 1 84.38 156 GLY B O 1
ATOM 3472 N N . SER B 1 157 ? -11.445 0.763 2.41 1 89.19 157 SER B N 1
ATOM 3473 C CA . SER B 1 157 ? -10.266 0.282 3.129 1 89.19 157 SER B CA 1
ATOM 3474 C C . SER B 1 157 ? -10.062 1.052 4.43 1 89.19 157 SER B C 1
ATOM 3476 O O . SER B 1 157 ? -10.547 2.176 4.574 1 89.19 157 SER B O 1
ATOM 3478 N N . ALA B 1 158 ? -9.445 0.366 5.316 1 89.75 158 ALA B N 1
ATOM 3479 C CA . ALA B 1 158 ? -9.172 0.997 6.609 1 89.75 158 ALA B CA 1
ATOM 3480 C C . ALA B 1 158 ? -8.305 2.238 6.441 1 89.75 158 ALA B C 1
ATOM 3482 O O . ALA B 1 158 ? -8.578 3.281 7.039 1 89.75 158 ALA B O 1
ATOM 3483 N N . PHE B 1 159 ? -7.375 2.133 5.648 1 89 159 PHE B N 1
ATOM 3484 C CA . PHE B 1 159 ? -6.492 3.275 5.457 1 89 159 PHE B CA 1
ATOM 3485 C C . PHE B 1 159 ? -7.234 4.43 4.793 1 89 159 PHE B C 1
ATOM 3487 O O . PHE B 1 159 ? -7.062 5.59 5.184 1 89 159 PHE B O 1
ATOM 3494 N N . GLY B 1 160 ? -7.934 4.102 3.746 1 92.44 160 GLY B N 1
ATOM 3495 C CA . GLY B 1 160 ? -8.695 5.156 3.094 1 92.44 160 GLY B CA 1
ATOM 3496 C C . GLY B 1 160 ? -9.664 5.859 4.027 1 92.44 160 GLY B C 1
ATOM 3497 O O . GLY B 1 160 ? -9.781 7.086 3.994 1 92.44 160 GLY B O 1
ATOM 3498 N N . THR B 1 161 ? -10.297 5.105 4.836 1 92.69 161 THR B N 1
ATOM 3499 C CA . THR B 1 161 ? -11.227 5.672 5.805 1 92.69 161 THR B CA 1
ATOM 3500 C C . THR B 1 161 ? -10.492 6.543 6.816 1 92.69 161 THR B C 1
ATOM 3502 O O . THR B 1 161 ? -10.945 7.641 7.148 1 92.69 161 THR B O 1
ATOM 3505 N N . TYR B 1 162 ? -9.406 6.012 7.234 1 90.19 162 TYR B N 1
ATOM 3506 C CA . TYR B 1 162 ? -8.57 6.77 8.156 1 90.19 162 TYR B CA 1
ATOM 3507 C C . TYR B 1 162 ? -8.133 8.094 7.539 1 90.19 162 TYR B C 1
ATOM 3509 O O . TYR B 1 162 ? -8.227 9.148 8.18 1 90.19 162 TYR B O 1
ATOM 3517 N N . LEU B 1 163 ? -7.625 8.039 6.363 1 88.69 163 LEU B N 1
ATOM 3518 C CA . LEU B 1 163 ? -7.152 9.234 5.668 1 88.69 163 LEU B CA 1
ATOM 3519 C C . LEU B 1 163 ? -8.266 10.273 5.551 1 88.69 163 LEU B C 1
ATOM 3521 O O . LEU B 1 163 ? -8.062 11.438 5.887 1 88.69 163 LEU B O 1
ATOM 3525 N N . MET B 1 164 ? -9.43 9.859 5.145 1 93.31 164 MET B N 1
ATOM 3526 C CA . MET B 1 164 ? -10.547 10.773 4.961 1 93.31 164 MET B CA 1
ATOM 3527 C C . MET B 1 164 ? -11.016 11.336 6.297 1 93.31 164 MET B C 1
ATOM 3529 O O . MET B 1 164 ? -11.32 12.531 6.402 1 93.31 164 MET B O 1
ATOM 3533 N N . ARG B 1 165 ? -11.109 10.477 7.254 1 92.38 165 ARG B N 1
ATOM 3534 C CA . ARG B 1 165 ? -11.5 10.93 8.586 1 92.38 165 ARG B CA 1
ATOM 3535 C C . ARG B 1 165 ? -10.57 12.039 9.07 1 92.38 165 ARG B C 1
ATOM 3537 O O . ARG B 1 165 ? -11.039 13.07 9.578 1 92.38 165 ARG B O 1
ATOM 3544 N N . GLN B 1 166 ? -9.328 11.758 8.938 1 86.12 166 GLN B N 1
ATOM 3545 C CA . GLN B 1 166 ? -8.336 12.727 9.398 1 86.12 166 GLN B CA 1
ATOM 3546 C C . GLN B 1 166 ? -8.492 14.062 8.688 1 86.12 166 GLN B C 1
ATOM 3548 O O . GLN B 1 166 ? -8.375 15.125 9.305 1 86.12 166 GLN B O 1
ATOM 3553 N N . PHE B 1 167 ? -8.766 14.047 7.453 1 88.62 167 PHE B N 1
ATOM 3554 C CA . PHE B 1 167 ? -8.938 15.281 6.699 1 88.62 167 PHE B CA 1
ATOM 3555 C C . PHE B 1 167 ? -10.219 15.992 7.113 1 88.62 167 PHE B C 1
ATOM 3557 O O . PHE B 1 167 ? -10.227 17.219 7.273 1 88.62 167 PHE B O 1
ATOM 3564 N N . PHE B 1 168 ? -11.281 15.32 7.281 1 92.5 168 PHE B N 1
ATOM 3565 C CA . PHE B 1 168 ? -12.539 15.922 7.707 1 92.5 168 PHE B CA 1
ATOM 3566 C C . PHE B 1 168 ? -12.383 16.594 9.062 1 92.5 168 PHE B C 1
ATOM 3568 O O . PHE B 1 168 ? -13.008 17.625 9.328 1 92.5 168 PHE B O 1
ATOM 3575 N N . LEU B 1 169 ? -11.586 16.047 9.875 1 89.5 169 LEU B N 1
ATOM 3576 C CA . LEU B 1 169 ? -11.375 16.578 11.219 1 89.5 169 LEU B CA 1
ATOM 3577 C C . LEU B 1 169 ? -10.656 17.922 11.156 1 89.5 169 LEU B C 1
ATOM 3579 O O . LEU B 1 169 ? -10.758 18.734 12.086 1 89.5 169 LEU B O 1
ATOM 3583 N N . THR B 1 170 ? -9.953 18.094 10.117 1 84.38 170 THR B N 1
ATOM 3584 C CA . THR B 1 170 ? -9.203 19.328 10.016 1 84.38 170 THR B CA 1
ATOM 3585 C C . THR B 1 170 ? -10.109 20.469 9.562 1 84.38 170 THR B C 1
ATOM 3587 O O . THR B 1 170 ? -9.742 21.641 9.68 1 84.38 170 THR B O 1
ATOM 3590 N N . LEU B 1 171 ? -11.234 20.172 9.055 1 90.19 171 LEU B N 1
ATOM 3591 C CA . LEU B 1 171 ? -12.141 21.219 8.578 1 90.19 171 LEU B CA 1
ATOM 3592 C C . LEU B 1 171 ? -12.797 21.938 9.75 1 90.19 171 LEU B C 1
ATOM 3594 O O . LEU B 1 171 ? -13.164 21.312 10.742 1 90.19 171 LEU B O 1
ATOM 3598 N N . PRO B 1 172 ? -12.922 23.234 9.602 1 91.69 172 PRO B N 1
ATOM 3599 C CA . PRO B 1 172 ? -13.578 24 10.672 1 91.69 172 PRO B CA 1
ATOM 3600 C C . PRO B 1 172 ? -15.023 23.547 10.906 1 91.69 172 PRO B C 1
ATOM 3602 O O . PRO B 1 172 ? -15.75 23.266 9.953 1 91.69 172 PRO B O 1
ATOM 3605 N N . ALA B 1 173 ? -15.344 23.562 12.117 1 89.31 173 ALA B N 1
ATOM 3606 C CA . ALA B 1 173 ? -16.688 23.156 12.5 1 89.31 173 ALA B CA 1
ATOM 3607 C C . ALA B 1 173 ? -17.719 24.156 11.969 1 89.31 173 ALA B C 1
ATOM 3609 O O . ALA B 1 173 ? -18.875 23.797 11.727 1 89.31 173 ALA B O 1
ATOM 3610 N N . GLU B 1 174 ? -17.25 25.312 11.727 1 91.69 174 GLU B N 1
ATOM 3611 C CA . GLU B 1 174 ? -18.125 26.391 11.281 1 91.69 174 GLU B CA 1
ATOM 3612 C C . GLU B 1 174 ? -18.75 26.062 9.93 1 91.69 174 GLU B C 1
ATOM 3614 O O . GLU B 1 174 ? -19.875 26.5 9.641 1 91.69 174 GLU B O 1
ATOM 3619 N N . LEU B 1 175 ? -18.062 25.344 9.164 1 92 175 LEU B N 1
ATOM 3620 C CA . LEU B 1 175 ? -18.594 24.953 7.859 1 92 175 LEU B CA 1
ATOM 3621 C C . LEU B 1 175 ? -19.859 24.109 8.008 1 92 175 LEU B C 1
ATOM 3623 O O . LEU B 1 175 ? -20.844 24.359 7.316 1 92 175 LEU B O 1
ATOM 3627 N N . GLU B 1 176 ? -19.797 23.281 8.859 1 89.56 176 GLU B N 1
ATOM 3628 C CA . GLU B 1 176 ? -20.938 22.391 9.102 1 89.56 176 GLU B CA 1
ATOM 3629 C C . GLU B 1 176 ? -22.062 23.141 9.797 1 89.56 176 GLU B C 1
ATOM 3631 O O . GLU B 1 176 ? -23.25 22.906 9.484 1 89.56 176 GLU B O 1
ATOM 3636 N N . GLU B 1 177 ? -21.734 23.922 10.727 1 90.25 177 GLU B N 1
ATOM 3637 C CA . GLU B 1 177 ? -22.734 24.719 11.438 1 90.25 177 GLU B CA 1
ATOM 3638 C C . GLU B 1 177 ? -23.484 25.625 10.484 1 90.25 177 GLU B C 1
ATOM 3640 O O . GLU B 1 177 ? -24.719 25.766 10.578 1 90.25 177 GLU B O 1
ATOM 3645 N N . ALA B 1 178 ? -22.734 26.203 9.586 1 93.5 178 ALA B N 1
ATOM 3646 C CA . ALA B 1 178 ? -23.359 27.078 8.594 1 93.5 178 ALA B CA 1
ATOM 3647 C C . ALA B 1 178 ? -24.312 26.297 7.688 1 93.5 178 ALA B C 1
ATOM 3649 O O . ALA B 1 178 ? -25.391 26.797 7.336 1 93.5 178 ALA B O 1
ATOM 3650 N N . ALA B 1 179 ? -23.938 25.156 7.344 1 91.75 179 ALA B N 1
ATOM 3651 C CA . ALA B 1 179 ? -24.781 24.312 6.492 1 91.75 179 ALA B CA 1
ATOM 3652 C C . ALA B 1 179 ? -26.062 23.922 7.207 1 91.75 179 ALA B C 1
ATOM 3654 O O . ALA B 1 179 ? -27.141 23.906 6.598 1 91.75 179 ALA B O 1
ATOM 3655 N N . ILE B 1 180 ? -25.891 23.641 8.43 1 86.69 180 ILE B N 1
ATOM 3656 C CA . ILE B 1 180 ? -27.047 23.281 9.242 1 86.69 180 ILE B CA 1
ATOM 3657 C C . ILE B 1 180 ? -28 24.469 9.336 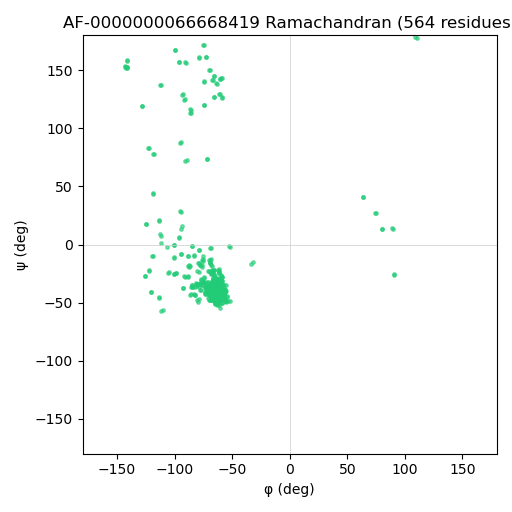1 86.69 180 ILE B C 1
ATOM 3659 O O . ILE B 1 180 ? -29.219 24.328 9.195 1 86.69 180 ILE B O 1
ATOM 3663 N N . LEU B 1 181 ? -27.438 25.578 9.539 1 91.81 181 LEU B N 1
ATOM 3664 C CA . LEU B 1 181 ? -28.234 26.797 9.625 1 91.81 181 LEU B CA 1
ATOM 3665 C C . LEU B 1 181 ? -28.953 27.062 8.305 1 91.81 181 LEU B C 1
ATOM 3667 O O . LEU B 1 181 ? -30.078 27.594 8.305 1 91.81 181 LEU B O 1
ATOM 3671 N N . ASP B 1 182 ? -28.391 26.719 7.164 1 93.44 182 ASP B N 1
ATOM 3672 C CA . ASP B 1 182 ? -28.984 26.875 5.84 1 93.44 182 ASP B CA 1
ATOM 3673 C C . ASP B 1 182 ? -30 25.781 5.559 1 93.44 182 ASP B C 1
ATOM 3675 O O . ASP B 1 182 ? -30.625 25.766 4.492 1 93.44 182 ASP B O 1
ATOM 3679 N N . GLY B 1 183 ? -30.109 24.828 6.477 1 90.88 183 GLY B N 1
ATOM 3680 C CA . GLY B 1 183 ? -31.141 23.797 6.352 1 90.88 183 GLY B CA 1
ATOM 3681 C C . GLY B 1 183 ? -30.656 22.594 5.578 1 90.88 183 GLY B C 1
ATOM 3682 O O . GLY B 1 183 ? -31.484 21.797 5.105 1 90.88 183 GLY B O 1
ATOM 3683 N N . CYS B 1 184 ? -29.406 22.5 5.367 1 89.88 184 CYS B N 1
ATOM 3684 C CA . CYS B 1 184 ? -28.875 21.359 4.641 1 89.88 184 CYS B CA 1
ATOM 3685 C C . CYS B 1 184 ? -29.062 20.062 5.438 1 89.88 184 CYS B C 1
ATOM 3687 O O . CYS B 1 184 ? -28.938 20.062 6.664 1 89.88 184 CYS B O 1
ATOM 3689 N N . SER B 1 185 ? -29.375 19.016 4.691 1 88.06 185 SER B N 1
ATOM 3690 C CA . SER B 1 185 ? -29.391 17.688 5.293 1 88.06 185 SER B CA 1
ATOM 3691 C C . SER B 1 185 ? -27.969 17.172 5.52 1 88.06 185 SER B C 1
ATOM 3693 O O . SER B 1 185 ? -27 17.797 5.082 1 88.06 185 SER B O 1
ATOM 3695 N N . LEU B 1 186 ? -27.844 16.016 6.234 1 85.19 186 LEU B N 1
ATOM 3696 C CA . LEU B 1 186 ? -26.547 15.391 6.484 1 85.19 186 LEU B CA 1
ATOM 3697 C C . LEU B 1 186 ? -25.859 15.031 5.176 1 85.19 186 LEU B C 1
ATOM 3699 O O . LEU B 1 186 ? -24.656 15.25 5.027 1 85.19 186 LEU B O 1
ATOM 3703 N N . TRP B 1 187 ? -26.656 14.531 4.293 1 86.38 187 TRP B N 1
ATOM 3704 C CA . TRP B 1 187 ? -26.125 14.148 2.99 1 86.38 187 TRP B CA 1
ATOM 3705 C C . TRP B 1 187 ? -25.672 15.375 2.203 1 86.38 187 TRP B C 1
ATOM 3707 O O . TRP B 1 187 ? -24.609 15.359 1.577 1 86.38 187 TRP B O 1
ATOM 3717 N N . GLN B 1 188 ? -26.484 16.422 2.225 1 90.06 188 GLN B N 1
ATOM 3718 C CA . GLN B 1 188 ? -26.141 17.641 1.518 1 90.06 188 GLN B CA 1
ATOM 3719 C C . GLN B 1 188 ? -24.891 18.297 2.111 1 90.06 188 GLN B C 1
ATOM 3721 O O . GLN B 1 188 ? -24.047 18.812 1.38 1 90.06 188 GLN B O 1
ATOM 3726 N N . THR B 1 189 ? -24.859 18.234 3.461 1 91.62 189 THR B N 1
ATOM 3727 C CA . THR B 1 189 ? -23.688 18.766 4.141 1 91.62 189 THR B CA 1
ATOM 3728 C C . THR B 1 189 ? -22.422 18 3.744 1 91.62 189 THR B C 1
ATOM 3730 O O . THR B 1 189 ? -21.406 18.594 3.408 1 91.62 189 THR B O 1
ATOM 3733 N N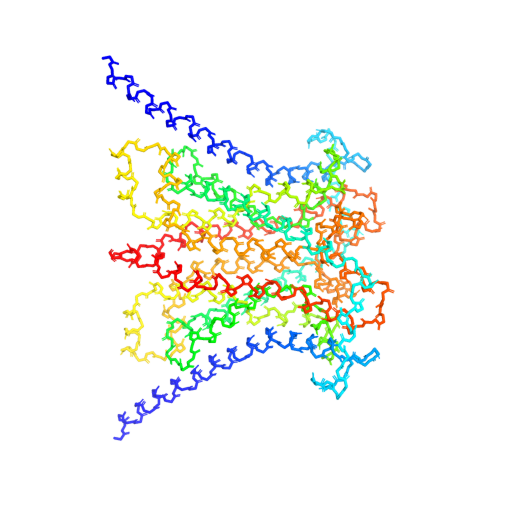 . TYR B 1 190 ? -22.547 16.656 3.744 1 92.31 190 TYR B N 1
ATOM 3734 C CA . TYR B 1 190 ? -21.438 15.805 3.346 1 92.31 190 TYR B CA 1
ATOM 3735 C C . TYR B 1 190 ? -21.062 16.031 1.887 1 92.31 190 TYR B C 1
ATOM 3737 O O . TYR B 1 190 ? -19.906 16.375 1.579 1 92.31 190 TYR B O 1
ATOM 3745 N N . TRP B 1 191 ? -22.016 15.977 1.003 1 92.75 191 TRP B N 1
ATOM 3746 C CA . TRP B 1 191 ? -21.781 15.906 -0.437 1 92.75 191 TRP B CA 1
ATOM 3747 C C . TRP B 1 191 ? -21.484 17.297 -1.004 1 92.75 191 TRP B C 1
ATOM 3749 O O . TRP B 1 191 ? -20.609 17.438 -1.863 1 92.75 191 TRP B O 1
ATOM 3759 N N . ARG B 1 192 ? -22.078 18.375 -0.538 1 93.56 192 ARG B N 1
ATOM 3760 C CA . ARG B 1 192 ? -22 19.688 -1.174 1 93.56 192 ARG B CA 1
ATOM 3761 C C . ARG B 1 192 ? -21.078 20.609 -0.399 1 93.56 192 ARG B C 1
ATOM 3763 O O . ARG B 1 192 ? -20.516 21.562 -0.963 1 93.56 192 ARG B O 1
ATOM 3770 N N . VAL B 1 193 ? -20.906 20.359 0.868 1 94.19 193 VAL B N 1
ATOM 3771 C CA . VAL B 1 193 ? -20.188 21.344 1.681 1 94.19 193 VAL B CA 1
ATOM 3772 C C . VAL B 1 193 ? -18.828 20.797 2.092 1 94.19 193 VAL B C 1
ATOM 3774 O O . VAL B 1 193 ? -17.797 21.375 1.763 1 94.19 193 VAL B O 1
ATOM 3777 N N . LEU B 1 194 ? -18.828 19.656 2.742 1 94.5 194 LEU B N 1
ATOM 3778 C CA . LEU B 1 194 ? -17.578 19.188 3.354 1 94.5 194 LEU B CA 1
ATOM 3779 C C . LEU B 1 194 ? -16.703 18.484 2.33 1 94.5 194 LEU B C 1
ATOM 3781 O O . LEU B 1 194 ? -15.5 18.719 2.256 1 94.5 194 LEU B O 1
ATOM 3785 N N . LEU B 1 195 ? -17.266 17.625 1.491 1 94.69 195 LEU B N 1
ATOM 3786 C CA . LEU B 1 195 ? -16.516 16.797 0.557 1 94.69 195 LEU B CA 1
ATOM 3787 C C . LEU B 1 195 ? -15.711 17.672 -0.405 1 94.69 195 LEU B C 1
ATOM 3789 O O . LEU B 1 195 ? -14.531 17.406 -0.651 1 94.69 195 LEU B O 1
ATOM 3793 N N . PRO B 1 196 ? -16.25 18.734 -0.909 1 94.19 196 PRO B N 1
ATOM 3794 C CA . PRO B 1 196 ? -15.477 19.578 -1.82 1 94.19 196 PRO B CA 1
ATOM 3795 C C . PRO B 1 196 ? -14.234 20.172 -1.16 1 94.19 196 PRO B C 1
ATOM 3797 O O . PRO B 1 196 ? -13.266 20.5 -1.846 1 94.19 196 PRO B O 1
ATOM 3800 N N . HIS B 1 197 ? -14.258 20.297 0.149 1 91.88 197 HIS B N 1
ATOM 3801 C CA . HIS B 1 197 ? -13.117 20.859 0.87 1 91.88 197 HIS B CA 1
ATOM 3802 C C . HIS B 1 197 ? -12.07 19.781 1.163 1 91.88 197 HIS B C 1
ATOM 3804 O O . HIS B 1 197 ? -11.008 20.094 1.711 1 91.88 197 HIS B O 1
ATOM 3810 N N . THR B 1 198 ? -12.352 18.562 0.762 1 91.12 198 THR B N 1
ATOM 3811 C CA . THR B 1 198 ? -11.422 17.469 1.021 1 91.12 198 THR B CA 1
ATOM 3812 C C . THR B 1 198 ? -10.836 16.938 -0.282 1 91.12 198 THR B C 1
ATOM 3814 O O . THR B 1 198 ? -10.359 15.805 -0.335 1 91.12 198 THR B O 1
ATOM 3817 N N . THR B 1 199 ? -10.867 17.688 -1.287 1 90.19 199 THR B N 1
ATOM 3818 C CA . THR B 1 199 ? -10.445 17.266 -2.623 1 90.19 199 THR B CA 1
ATOM 3819 C C . THR B 1 199 ? -9.008 16.75 -2.602 1 90.19 199 THR B C 1
ATOM 3821 O O . THR B 1 199 ? -8.711 15.719 -3.201 1 90.19 199 THR B O 1
ATOM 3824 N N . PRO B 1 200 ? -8.102 17.344 -1.894 1 85.25 200 PRO B N 1
ATOM 3825 C CA . PRO B 1 200 ? -6.734 16.812 -1.859 1 85.25 200 PRO B CA 1
ATOM 3826 C C . PRO B 1 200 ? -6.668 15.398 -1.29 1 85.25 200 PRO B C 1
ATOM 3828 O O . PRO B 1 200 ? -5.977 14.539 -1.84 1 85.25 200 PRO B O 1
ATOM 3831 N N . ALA B 1 201 ? -7.422 15.258 -0.197 1 89 201 ALA B N 1
ATOM 3832 C CA . ALA B 1 201 ? -7.449 13.93 0.408 1 89 201 ALA B CA 1
ATOM 3833 C C . ALA B 1 201 ? -8.102 12.914 -0.523 1 89 201 ALA B C 1
ATOM 3835 O O . ALA B 1 201 ? -7.656 11.773 -0.619 1 89 201 ALA B O 1
ATOM 3836 N N . VAL B 1 202 ? -9.156 13.344 -1.208 1 93.75 202 VAL B N 1
ATOM 3837 C CA . VAL B 1 202 ? -9.867 12.484 -2.156 1 93.75 202 VAL B CA 1
ATOM 3838 C C . VAL B 1 202 ? -8.922 12.078 -3.287 1 93.75 202 VAL B C 1
ATOM 3840 O O . VAL B 1 202 ? -8.898 10.914 -3.689 1 93.75 202 VAL B O 1
ATOM 3843 N N . LEU B 1 203 ? -8.141 12.984 -3.762 1 90.94 203 LEU B N 1
ATOM 3844 C CA . LEU B 1 203 ? -7.223 12.703 -4.859 1 90.94 203 LEU B CA 1
ATOM 3845 C C . LEU B 1 203 ? -6.113 11.758 -4.406 1 90.94 203 LEU B C 1
ATOM 3847 O O . LEU B 1 203 ? -5.734 10.844 -5.145 1 90.94 203 LEU B O 1
ATOM 3851 N N . VAL B 1 204 ? -5.609 12.008 -3.23 1 87.25 204 VAL B N 1
ATOM 3852 C CA . VAL B 1 204 ? -4.582 11.125 -2.688 1 87.25 204 VAL B CA 1
ATOM 3853 C C . VAL B 1 204 ? -5.133 9.703 -2.566 1 87.25 204 VAL B C 1
ATOM 3855 O O . VAL B 1 204 ? -4.492 8.742 -2.998 1 87.25 204 VAL B O 1
ATOM 3858 N N . LEU B 1 205 ? -6.344 9.633 -1.987 1 92.94 205 LEU B N 1
ATOM 3859 C CA . LEU B 1 205 ? -6.988 8.336 -1.842 1 92.94 205 LEU B CA 1
ATOM 3860 C C . LEU B 1 205 ? -7.195 7.676 -3.201 1 92.94 205 LEU B C 1
ATOM 3862 O O . LEU B 1 205 ? -6.918 6.484 -3.365 1 92.94 205 LEU B O 1
ATOM 3866 N N . ALA B 1 206 ? -7.664 8.453 -4.113 1 94.56 206 ALA B N 1
ATOM 3867 C CA . ALA B 1 206 ? -7.93 7.93 -5.453 1 94.56 206 ALA B CA 1
ATOM 3868 C C . ALA B 1 206 ? -6.652 7.395 -6.094 1 94.56 206 ALA B C 1
ATOM 3870 O O . ALA B 1 206 ? -6.648 6.297 -6.664 1 94.56 206 ALA B O 1
ATOM 3871 N N . VAL B 1 207 ? -5.605 8.102 -5.996 1 91.38 207 VAL B N 1
ATOM 3872 C CA . VAL B 1 207 ? -4.348 7.723 -6.629 1 91.38 207 VAL B CA 1
ATOM 3873 C C . VAL B 1 207 ? -3.789 6.469 -5.957 1 91.38 207 VAL B C 1
ATOM 3875 O O . VAL B 1 207 ? -3.387 5.52 -6.633 1 91.38 207 VAL B O 1
ATOM 3878 N N . LEU B 1 208 ? -3.773 6.512 -4.676 1 90 208 LEU B N 1
ATOM 3879 C CA . LEU B 1 208 ? -3.234 5.363 -3.953 1 90 208 LEU B CA 1
ATOM 3880 C C . LEU B 1 208 ? -4.055 4.109 -4.238 1 90 208 LEU B C 1
ATOM 3882 O O . LEU B 1 208 ? -3.496 3.021 -4.395 1 90 208 LEU B O 1
ATOM 3886 N N . THR B 1 209 ? -5.363 4.258 -4.289 1 94.81 209 THR B N 1
ATOM 3887 C CA . THR B 1 209 ? -6.227 3.123 -4.605 1 94.81 209 THR B CA 1
ATOM 3888 C C . THR B 1 209 ? -5.98 2.639 -6.031 1 94.81 209 THR B C 1
ATOM 3890 O O . THR B 1 209 ? -5.859 1.436 -6.273 1 94.81 209 THR B O 1
ATOM 3893 N N . TRP B 1 210 ? -5.91 3.578 -6.926 1 94.88 210 TRP B N 1
ATOM 3894 C CA . TRP B 1 210 ? -5.645 3.25 -8.32 1 94.88 210 TRP B CA 1
ATOM 3895 C C . TRP B 1 210 ? -4.352 2.451 -8.461 1 94.88 210 TRP B C 1
ATOM 3897 O O . TRP B 1 210 ? -4.324 1.41 -9.117 1 94.88 210 TRP B O 1
ATOM 3907 N N . VAL B 1 211 ? -3.338 2.906 -7.855 1 92.38 211 VAL B N 1
ATOM 3908 C CA . VAL B 1 211 ? -2.035 2.252 -7.922 1 92.38 211 VAL B CA 1
ATOM 3909 C C . VAL B 1 211 ? -2.135 0.843 -7.34 1 92.38 211 VAL B C 1
ATOM 3911 O O . VAL B 1 211 ? -1.586 -0.107 -7.906 1 92.38 211 VAL B O 1
ATOM 3914 N N . THR B 1 212 ? -2.848 0.749 -6.246 1 91.38 212 THR B N 1
ATOM 3915 C CA . THR B 1 212 ? -2.984 -0.542 -5.582 1 91.38 212 THR B CA 1
ATOM 3916 C C . THR B 1 212 ? -3.697 -1.544 -6.484 1 91.38 212 THR B C 1
ATOM 3918 O O . THR B 1 212 ? -3.236 -2.676 -6.652 1 91.38 212 THR B O 1
ATOM 3921 N N . VAL B 1 213 ? -4.746 -1.172 -7.113 1 94.06 213 VAL B N 1
ATOM 3922 C CA . VAL B 1 213 ? -5.52 -2.061 -7.973 1 94.06 213 VAL B CA 1
ATOM 3923 C C . VAL B 1 213 ? -4.738 -2.359 -9.25 1 94.06 213 VAL B C 1
ATOM 3925 O O . VAL B 1 213 ? -4.719 -3.498 -9.719 1 94.06 213 VAL B O 1
ATOM 3928 N N . TRP B 1 214 ? -4.102 -1.371 -9.75 1 94.38 214 TRP B N 1
ATOM 3929 C CA . TRP B 1 214 ? -3.297 -1.53 -10.961 1 94.38 214 TRP B CA 1
ATOM 3930 C C . TRP B 1 214 ? -2.193 -2.561 -10.742 1 94.38 214 TRP B C 1
ATOM 3932 O O . TRP B 1 214 ? -1.844 -3.307 -11.664 1 94.38 214 TRP B O 1
ATOM 3942 N N . ASN B 1 215 ? -1.688 -2.67 -9.562 1 90.31 215 ASN B N 1
ATOM 3943 C CA . ASN B 1 215 ? -0.529 -3.498 -9.25 1 90.31 215 ASN B CA 1
ATOM 3944 C C . ASN B 1 215 ? -0.945 -4.887 -8.766 1 90.31 215 ASN B C 1
ATOM 3946 O O . ASN B 1 215 ? -0.098 -5.762 -8.578 1 90.31 215 ASN B O 1
ATOM 3950 N N . ASP B 1 216 ? -2.156 -5.027 -8.57 1 89.31 216 ASP B N 1
ATOM 3951 C CA . ASP B 1 216 ? -2.615 -6.277 -7.973 1 89.31 216 ASP B CA 1
ATOM 3952 C C . ASP B 1 216 ? -2.367 -7.457 -8.914 1 89.31 216 ASP B C 1
ATOM 3954 O O . ASP B 1 216 ? -2.785 -7.434 -10.07 1 89.31 216 ASP B O 1
ATOM 3958 N N . PHE B 1 217 ? -1.708 -8.445 -8.367 1 85.44 217 PHE B N 1
ATOM 3959 C CA . PHE B 1 217 ? -1.368 -9.633 -9.148 1 85.44 217 PHE B CA 1
ATOM 3960 C C . PHE B 1 217 ? -1.982 -10.883 -8.531 1 85.44 217 PHE B C 1
ATOM 3962 O O . PHE B 1 217 ? -2.51 -11.742 -9.242 1 85.44 217 PHE B O 1
ATOM 3969 N N . LEU B 1 218 ? -1.96 -10.984 -7.297 1 82.81 218 LEU B N 1
ATOM 3970 C CA . LEU B 1 218 ? -2.328 -12.219 -6.609 1 82.81 218 LEU B CA 1
ATOM 3971 C C . LEU B 1 218 ? -3.822 -12.492 -6.75 1 82.81 218 LEU B C 1
ATOM 3973 O O . LEU B 1 218 ? -4.227 -13.609 -7.086 1 82.81 218 LEU B O 1
ATOM 3977 N N . TRP B 1 219 ? -4.609 -11.477 -6.582 1 89.69 219 TRP B N 1
ATOM 3978 C CA . TRP B 1 219 ? -6.055 -11.68 -6.613 1 89.69 219 TRP B CA 1
ATOM 3979 C C . TRP B 1 219 ? -6.516 -12.117 -8 1 89.69 219 TRP B C 1
ATOM 3981 O O . TRP B 1 219 ? -7.207 -13.125 -8.141 1 89.69 219 TRP B O 1
ATOM 3991 N N . PRO B 1 220 ? -6.086 -11.422 -9.031 1 92 220 PRO B N 1
ATOM 3992 C CA . PRO B 1 220 ? -6.469 -11.891 -10.367 1 92 220 PRO B CA 1
ATOM 3993 C C . PRO B 1 220 ? -5.934 -13.289 -10.672 1 92 220 PRO B C 1
ATOM 3995 O O . PRO B 1 220 ? -6.59 -14.062 -11.367 1 92 220 PRO B O 1
ATOM 3998 N N . LEU B 1 221 ? -4.789 -13.602 -10.219 1 86.31 221 LEU B N 1
ATOM 3999 C CA . LEU B 1 221 ? -4.199 -14.914 -10.461 1 86.31 221 LEU B CA 1
ATOM 4000 C C . LEU B 1 221 ? -5.094 -16.016 -9.914 1 86.31 221 LEU B C 1
ATOM 4002 O O . LEU B 1 221 ? -5.227 -17.078 -10.531 1 86.31 221 LEU B O 1
ATOM 4006 N N . ILE B 1 222 ? -5.742 -15.742 -8.844 1 85.62 222 ILE B N 1
ATOM 4007 C CA . ILE B 1 222 ? -6.543 -16.766 -8.172 1 85.62 222 ILE B CA 1
ATOM 4008 C C . ILE B 1 222 ? -7.973 -16.719 -8.695 1 85.62 222 ILE B C 1
ATOM 4010 O O . ILE B 1 222 ? -8.633 -17.766 -8.789 1 85.62 222 ILE B O 1
ATOM 4014 N N . MET B 1 223 ? -8.438 -15.625 -9.148 1 92.88 223 MET B N 1
ATOM 4015 C CA . MET B 1 223 ? -9.859 -15.445 -9.414 1 92.88 223 MET B CA 1
ATOM 4016 C C . MET B 1 223 ? -10.164 -15.602 -10.898 1 92.88 223 MET B C 1
ATOM 4018 O O . MET B 1 223 ? -11.297 -15.891 -11.281 1 92.88 223 MET B O 1
ATOM 4022 N N . ILE B 1 224 ? -9.172 -15.359 -11.742 1 94.25 224 ILE B N 1
ATOM 4023 C CA . ILE B 1 224 ? -9.445 -15.25 -13.172 1 94.25 224 ILE B CA 1
ATOM 4024 C C . ILE B 1 224 ? -8.812 -16.438 -13.906 1 94.25 224 ILE B C 1
ATOM 4026 O O . ILE B 1 224 ? -7.66 -16.781 -13.664 1 94.25 224 ILE B O 1
ATOM 4030 N N . GLN B 1 225 ? -9.586 -16.969 -14.844 1 88.69 225 GLN B N 1
ATOM 4031 C CA . GLN B 1 225 ? -9.102 -18.094 -15.633 1 88.69 225 GLN B CA 1
ATOM 4032 C C . GLN B 1 225 ? -9.195 -17.812 -17.125 1 88.69 225 GLN B C 1
ATOM 4034 O O . GLN B 1 225 ? -8.383 -18.297 -17.906 1 88.69 225 GLN B O 1
ATOM 4039 N N . ARG B 1 226 ? -10.102 -17 -17.438 1 90.75 226 ARG B N 1
ATOM 4040 C CA . ARG B 1 226 ? -10.273 -16.781 -18.875 1 90.75 226 ARG B CA 1
ATOM 4041 C C . ARG B 1 226 ? -9.523 -15.531 -19.344 1 90.75 226 ARG B C 1
ATOM 4043 O O . ARG B 1 226 ? -9.391 -14.562 -18.578 1 90.75 226 ARG B O 1
ATOM 4050 N N . ASP B 1 227 ? -9.227 -15.461 -20.516 1 88.56 227 ASP B N 1
ATOM 4051 C CA . ASP B 1 227 ? -8.398 -14.422 -21.109 1 88.56 227 ASP B CA 1
ATOM 4052 C C . ASP B 1 227 ? -9.203 -13.133 -21.312 1 88.56 227 ASP B C 1
ATOM 4054 O O . ASP B 1 227 ? -8.672 -12.031 -21.156 1 88.56 227 ASP B O 1
ATOM 4058 N N . SER B 1 228 ? -10.422 -13.242 -21.594 1 94.69 228 SER B N 1
ATOM 4059 C CA . SER B 1 228 ? -11.234 -12.109 -22.031 1 94.69 228 SER B CA 1
ATOM 4060 C C . SER B 1 228 ? -11.43 -11.109 -20.891 1 94.69 228 SER B C 1
ATOM 4062 O O . SER B 1 228 ? -11.734 -9.945 -21.141 1 94.69 228 SER B O 1
ATOM 4064 N N . ILE B 1 229 ? -11.172 -11.555 -19.609 1 96.75 229 ILE B N 1
ATOM 4065 C CA . ILE B 1 229 ? -11.406 -10.633 -18.5 1 96.75 229 ILE B CA 1
ATOM 4066 C C . ILE B 1 229 ? -10.133 -10.5 -17.656 1 96.75 229 ILE B C 1
ATOM 4068 O O . ILE B 1 229 ? -10.18 -10.031 -16.516 1 96.75 229 ILE B O 1
ATOM 4072 N N . SER B 1 230 ? -9.023 -10.914 -18.266 1 95.75 230 SER B N 1
ATOM 4073 C CA . SER B 1 230 ? -7.758 -10.914 -17.531 1 95.75 230 SER B CA 1
ATOM 4074 C C . SER B 1 230 ? -7.16 -9.508 -17.453 1 95.75 230 SER B C 1
ATOM 4076 O O . SER B 1 230 ? -7.52 -8.633 -18.25 1 95.75 230 SER B O 1
ATOM 4078 N N . THR B 1 231 ? -6.25 -9.344 -16.484 1 95.69 231 THR B N 1
ATOM 4079 C CA . THR B 1 231 ? -5.602 -8.062 -16.25 1 95.69 231 THR B CA 1
ATOM 4080 C C . THR B 1 231 ? -4.219 -8.031 -16.891 1 95.69 231 THR B C 1
ATOM 4082 O O . THR B 1 231 ? -3.684 -9.078 -17.281 1 95.69 231 THR B O 1
ATOM 4085 N N . LEU B 1 232 ? -3.645 -6.883 -16.984 1 93.94 232 LEU B N 1
ATOM 4086 C CA . LEU B 1 232 ? -2.32 -6.668 -17.562 1 93.94 232 LEU B CA 1
ATOM 4087 C C . LEU B 1 232 ? -1.26 -7.434 -16.781 1 93.94 232 LEU B C 1
ATOM 4089 O O . LEU B 1 232 ? -0.38 -8.062 -17.375 1 93.94 232 LEU B O 1
ATOM 4093 N N . ASN B 1 233 ? -1.353 -7.418 -15.484 1 90.31 233 ASN B N 1
ATOM 4094 C CA . ASN B 1 233 ? -0.35 -8.086 -14.664 1 90.31 233 ASN B CA 1
ATOM 4095 C C . ASN B 1 233 ? -0.357 -9.594 -14.875 1 90.31 233 ASN B C 1
ATOM 4097 O O . ASN B 1 233 ? 0.699 -10.227 -14.891 1 90.31 233 ASN B O 1
ATOM 4101 N N . LEU B 1 234 ? -1.508 -10.156 -15.062 1 87.31 234 LEU B N 1
ATOM 4102 C CA . LEU B 1 234 ? -1.594 -11.578 -15.391 1 87.31 234 LEU B CA 1
ATOM 4103 C C . LEU B 1 234 ? -0.975 -11.859 -16.75 1 87.31 234 LEU B C 1
ATOM 4105 O O . LEU B 1 234 ? -0.295 -12.875 -16.938 1 87.31 234 LEU B O 1
ATOM 4109 N N . GLY B 1 235 ? -1.288 -10.984 -17.656 1 85.31 235 GLY B N 1
ATOM 4110 C CA . GLY B 1 235 ? -0.705 -11.141 -18.984 1 85.31 235 GLY B CA 1
ATOM 4111 C C . GLY B 1 235 ? 0.812 -11.148 -18.969 1 85.31 235 GLY B C 1
ATOM 4112 O O . GLY B 1 235 ? 1.438 -11.938 -19.672 1 85.31 235 GLY B O 1
ATOM 4113 N N . LEU B 1 236 ? 1.406 -10.328 -18.203 1 82.94 236 LEU B N 1
ATOM 4114 C CA . LEU B 1 236 ? 2.859 -10.273 -18.094 1 82.94 236 LEU B CA 1
ATOM 4115 C C . LEU B 1 236 ? 3.408 -11.586 -17.531 1 82.94 236 LEU B C 1
ATOM 4117 O O . LEU B 1 236 ? 4.426 -12.094 -18.016 1 82.94 236 LEU B O 1
ATOM 4121 N N . VAL B 1 237 ? 2.756 -12.172 -16.625 1 74 237 VAL B N 1
ATOM 4122 C CA . VAL B 1 237 ? 3.205 -13.414 -16.016 1 74 237 VAL B CA 1
ATOM 4123 C C . VAL B 1 237 ? 3.07 -14.562 -17.016 1 74 237 VAL B C 1
ATOM 4125 O O . VAL B 1 237 ? 3.93 -15.445 -17.078 1 74 237 VAL B O 1
ATOM 4128 N N . TRP B 1 238 ? 2.02 -14.469 -17.75 1 75.81 238 TRP B N 1
ATOM 4129 C CA . TRP B 1 238 ? 1.82 -15.492 -18.766 1 75.81 238 TRP B CA 1
ATOM 4130 C C . TRP B 1 238 ? 2.928 -15.438 -19.812 1 75.81 238 TRP B C 1
ATOM 4132 O O . TRP B 1 238 ? 3.365 -16.484 -20.328 1 75.81 238 TRP B O 1
ATOM 4142 N N . MET B 1 239 ? 3.352 -14.266 -20.047 1 77.06 239 MET B N 1
ATOM 4143 C CA . MET B 1 239 ? 4.426 -14.094 -21.031 1 77.06 239 MET B CA 1
ATOM 4144 C C . MET B 1 239 ? 5.73 -14.703 -20.516 1 77.06 239 MET B C 1
ATOM 4146 O O . MET B 1 239 ? 6.516 -15.25 -21.297 1 77.06 239 MET B O 1
ATOM 4150 N N . GLN B 1 240 ? 5.977 -14.594 -19.312 1 68 240 GLN B N 1
ATOM 4151 C CA . GLN B 1 240 ? 7.191 -15.156 -18.719 1 68 240 GLN B CA 1
ATOM 4152 C C . GLN B 1 240 ? 7.184 -16.672 -18.797 1 68 240 GLN B C 1
ATOM 4154 O O . GLN B 1 240 ? 8.219 -17.297 -19.047 1 68 240 GLN B O 1
ATOM 4159 N N . GLY B 1 241 ? 6.141 -17.266 -18.531 1 59.03 241 GLY B N 1
ATOM 4160 C CA . GLY B 1 241 ? 6.055 -18.719 -18.578 1 59.03 241 GLY B CA 1
ATOM 4161 C C . GLY B 1 241 ? 6.176 -19.281 -19.984 1 59.03 241 GLY B C 1
ATOM 4162 O O . GLY B 1 241 ? 6.879 -20.266 -20.219 1 59.03 241 GLY B O 1
ATOM 4163 N N . GLN B 1 242 ? 5.5 -18.656 -20.812 1 53.84 242 GLN B N 1
ATOM 4164 C CA . GLN B 1 242 ? 5.422 -19.219 -22.156 1 53.84 242 GLN B CA 1
ATOM 4165 C C . GLN B 1 242 ? 6.645 -18.844 -22.984 1 53.84 242 GLN B C 1
ATOM 4167 O O . GLN B 1 242 ? 7.086 -19.609 -23.844 1 53.84 242 GLN B O 1
ATOM 4172 N N . TYR B 1 243 ? 7.086 -17.562 -22.703 1 50.09 243 TYR B N 1
ATOM 4173 C CA . TYR B 1 243 ? 8.148 -17.094 -23.594 1 50.09 243 TYR B CA 1
ATOM 4174 C C . TYR B 1 243 ? 9.422 -16.797 -22.812 1 50.09 243 TYR B C 1
ATOM 4176 O O . TYR B 1 243 ? 9.789 -15.641 -22.625 1 50.09 243 TYR B O 1
ATOM 4184 N N . THR B 1 244 ? 9.844 -17.688 -21.859 1 55.06 244 THR B N 1
ATOM 4185 C CA . THR B 1 244 ? 11 -17.625 -20.969 1 55.06 244 THR B CA 1
ATOM 4186 C C . THR B 1 244 ? 12.156 -16.891 -21.656 1 55.06 244 THR B C 1
ATOM 4188 O O . THR B 1 244 ? 12.953 -16.219 -21 1 55.06 244 THR B O 1
ATOM 4191 N N . ALA B 1 245 ? 11.922 -16.781 -23.094 1 58.62 245 ALA B N 1
ATOM 4192 C CA . ALA B 1 245 ? 13.156 -16.406 -23.781 1 58.62 245 ALA B CA 1
ATOM 4193 C C . ALA B 1 245 ? 13.062 -15 -24.344 1 58.62 245 ALA B C 1
ATOM 4195 O O . ALA B 1 245 ? 14.055 -14.461 -24.844 1 58.62 245 ALA B O 1
ATOM 4196 N N . ASN B 1 246 ? 11.898 -14.32 -24.109 1 79.69 246 ASN B N 1
ATOM 4197 C CA . ASN B 1 246 ? 11.945 -13.047 -24.797 1 79.69 246 ASN B CA 1
ATOM 4198 C C . ASN B 1 246 ? 11.844 -11.875 -23.828 1 79.69 246 ASN B C 1
ATOM 4200 O O . ASN B 1 246 ? 10.836 -11.156 -23.812 1 79.69 246 ASN B O 1
ATOM 4204 N N . TRP B 1 247 ? 12.891 -11.586 -23.188 1 80.94 247 TRP B N 1
ATOM 4205 C CA . TRP B 1 247 ? 12.984 -10.578 -22.141 1 80.94 247 TRP B CA 1
ATOM 4206 C C . TRP B 1 247 ? 12.742 -9.18 -22.688 1 80.94 247 TRP B C 1
ATOM 4208 O O . TRP B 1 247 ? 12.07 -8.359 -22.062 1 80.94 247 TRP B O 1
ATOM 4218 N N . PRO B 1 248 ? 13.203 -8.938 -23.859 1 87.44 248 PRO B N 1
ATOM 4219 C CA . PRO B 1 248 ? 12.984 -7.594 -24.391 1 87.44 248 PRO B CA 1
ATOM 4220 C C . PRO B 1 248 ? 11.5 -7.285 -24.609 1 87.44 248 PRO B C 1
ATOM 4222 O O . PRO B 1 248 ? 11.055 -6.164 -24.359 1 87.44 248 PRO B O 1
ATOM 4225 N N . VAL B 1 249 ? 10.75 -8.336 -25.062 1 89.25 249 VAL B N 1
ATOM 4226 C CA . VAL B 1 249 ? 9.328 -8.125 -25.281 1 89.25 249 VAL B CA 1
ATOM 4227 C C . VAL B 1 249 ? 8.617 -7.93 -23.938 1 89.25 249 VAL B C 1
ATOM 4229 O O . VAL B 1 249 ? 7.699 -7.117 -23.828 1 89.25 249 VAL B O 1
ATOM 4232 N N . PHE B 1 250 ? 9.109 -8.617 -22.969 1 87.12 250 PHE B N 1
ATOM 4233 C CA . PHE B 1 250 ? 8.594 -8.43 -21.625 1 87.12 250 PHE B CA 1
ATOM 4234 C C . PHE B 1 250 ? 8.852 -7.004 -21.141 1 87.12 250 PHE B C 1
ATOM 4236 O O . PHE B 1 250 ? 7.965 -6.367 -20.562 1 87.12 250 PHE B O 1
ATOM 4243 N N . MET B 1 251 ? 10.055 -6.496 -21.391 1 87.88 251 MET B N 1
ATOM 4244 C CA . MET B 1 251 ? 10.414 -5.145 -20.984 1 87.88 251 MET B CA 1
ATOM 4245 C C . MET B 1 251 ? 9.594 -4.105 -21.75 1 87.88 251 MET B C 1
ATOM 4247 O O . MET B 1 251 ? 9.211 -3.082 -21.188 1 87.88 251 MET B O 1
ATOM 4251 N N . ALA B 1 252 ? 9.367 -4.426 -22.953 1 92.56 252 ALA B N 1
ATOM 4252 C CA . ALA B 1 252 ? 8.516 -3.535 -23.75 1 92.56 252 ALA B CA 1
ATOM 4253 C C . ALA B 1 252 ? 7.102 -3.482 -23.172 1 92.56 252 ALA B C 1
ATOM 4255 O O . ALA B 1 252 ? 6.516 -2.404 -23.062 1 92.56 252 ALA B O 1
ATOM 4256 N N . ALA B 1 253 ? 6.551 -4.645 -22.859 1 92.31 253 ALA B N 1
ATOM 4257 C CA . ALA B 1 253 ? 5.227 -4.703 -22.25 1 92.31 253 ALA B CA 1
ATOM 4258 C C . ALA B 1 253 ? 5.188 -3.92 -20.953 1 92.31 253 ALA B C 1
ATOM 4260 O O . ALA B 1 253 ? 4.223 -3.199 -20.672 1 92.31 253 ALA B O 1
ATOM 4261 N N . SER B 1 254 ? 6.219 -3.998 -20.172 1 91.06 254 SER B N 1
ATOM 4262 C CA . SER B 1 254 ? 6.328 -3.283 -18.906 1 91.06 254 SER B CA 1
ATOM 4263 C C . SER B 1 254 ? 6.312 -1.772 -19.125 1 91.06 254 SER B C 1
ATOM 4265 O O . SER B 1 254 ? 5.664 -1.041 -18.375 1 91.06 254 SER B O 1
ATOM 4267 N N . MET B 1 255 ? 6.988 -1.322 -20.141 1 93.44 255 MET B N 1
ATOM 4268 C CA . MET B 1 255 ? 7.008 0.105 -20.453 1 93.44 255 MET B CA 1
ATOM 4269 C C . MET B 1 255 ? 5.625 0.585 -20.891 1 93.44 255 MET B C 1
ATOM 4271 O O . MET B 1 255 ? 5.211 1.693 -20.547 1 93.44 255 MET B O 1
ATOM 4275 N N . MET B 1 256 ? 4.98 -0.28 -21.609 1 95.44 256 MET B N 1
ATOM 4276 C CA . MET B 1 256 ? 3.635 0.072 -22.062 1 95.44 256 MET B CA 1
ATOM 4277 C C . MET B 1 256 ? 2.672 0.147 -20.875 1 95.44 256 MET B C 1
ATOM 4279 O O . MET B 1 256 ? 1.729 0.94 -20.891 1 95.44 256 MET B O 1
ATOM 4283 N N . MET B 1 257 ? 2.908 -0.638 -19.906 1 93.69 257 MET B N 1
ATOM 4284 C CA . MET B 1 257 ? 2.076 -0.632 -18.703 1 93.69 257 MET B CA 1
ATOM 4285 C C . MET B 1 257 ? 2.371 0.59 -17.844 1 93.69 257 MET B C 1
ATOM 4287 O O . MET B 1 257 ? 1.512 1.043 -17.078 1 93.69 257 MET B O 1
ATOM 4291 N N . LEU B 1 258 ? 3.537 1.09 -17.906 1 93.75 258 LEU B N 1
ATOM 4292 C CA . LEU B 1 258 ? 3.977 2.242 -17.125 1 93.75 258 LEU B CA 1
ATOM 4293 C C . LEU B 1 258 ? 3.406 3.535 -17.703 1 93.75 258 LEU B C 1
ATOM 4295 O O . LEU B 1 258 ? 3.057 4.449 -16.953 1 93.75 258 LEU B O 1
ATOM 4299 N N . ALA B 1 259 ? 3.199 3.633 -18.984 1 94 259 ALA B N 1
ATOM 4300 C CA . ALA B 1 259 ? 2.82 4.863 -19.672 1 94 259 ALA B CA 1
ATOM 4301 C C . ALA B 1 259 ? 1.499 5.406 -19.141 1 94 259 ALA B C 1
ATOM 4303 O O . ALA B 1 259 ? 1.413 6.574 -18.75 1 94 259 ALA B O 1
ATOM 4304 N N . PRO B 1 260 ? 0.46 4.594 -18.984 1 93.94 260 PRO B N 1
ATOM 4305 C CA . PRO B 1 260 ? -0.801 5.125 -18.453 1 93.94 260 PRO B CA 1
ATOM 4306 C C . PRO B 1 260 ? -0.679 5.625 -17.016 1 93.94 260 PRO B C 1
ATOM 4308 O O . PRO B 1 260 ? -1.351 6.586 -16.641 1 93.94 260 PRO B O 1
ATOM 4311 N N . MET B 1 261 ? 0.166 5.043 -16.312 1 94.56 261 MET B N 1
ATOM 4312 C CA . MET B 1 261 ? 0.36 5.449 -14.922 1 94.56 261 MET B CA 1
ATOM 4313 C C . MET B 1 261 ? 1.044 6.812 -14.852 1 94.56 261 MET B C 1
ATOM 4315 O O . MET B 1 261 ? 0.723 7.625 -13.977 1 94.56 261 MET B O 1
ATOM 4319 N N . LEU B 1 262 ? 1.941 7.059 -15.766 1 92.56 262 LEU B N 1
ATOM 4320 C CA . LEU B 1 262 ? 2.604 8.359 -15.82 1 92.56 262 LEU B CA 1
ATOM 4321 C C . LEU B 1 262 ? 1.623 9.453 -16.219 1 92.56 262 LEU B C 1
ATOM 4323 O O . LEU B 1 262 ? 1.731 10.594 -15.766 1 92.56 262 LEU B O 1
ATOM 4327 N N . VAL B 1 263 ? 0.686 9.094 -17.047 1 92.56 263 VAL B N 1
ATOM 4328 C CA . VAL B 1 263 ? -0.346 10.047 -17.438 1 92.56 263 VAL B CA 1
ATOM 4329 C C . VAL B 1 263 ? -1.22 10.391 -16.234 1 92.56 263 VAL B C 1
ATOM 4331 O O . VAL B 1 263 ? -1.486 11.57 -15.977 1 92.56 263 VAL B O 1
ATOM 4334 N N . VAL B 1 264 ? -1.603 9.367 -15.508 1 91.81 264 VAL B N 1
ATOM 4335 C CA . VAL B 1 264 ? -2.389 9.602 -14.297 1 91.81 264 VAL B CA 1
ATOM 4336 C C . VAL B 1 264 ? -1.606 10.484 -13.336 1 91.81 264 VAL B C 1
ATOM 4338 O O . VAL B 1 264 ? -2.162 11.422 -12.75 1 91.81 264 VAL B O 1
ATOM 4341 N N . TYR B 1 265 ? -0.392 10.242 -13.211 1 90.5 265 TYR B N 1
ATOM 4342 C CA . TYR B 1 265 ? 0.458 11.031 -12.328 1 90.5 265 TYR B CA 1
ATOM 4343 C C . TYR B 1 265 ? 0.503 12.484 -12.781 1 90.5 265 TYR B C 1
ATOM 4345 O O . TYR B 1 265 ? 0.365 13.398 -11.961 1 90.5 265 TYR B O 1
ATOM 4353 N N . ALA B 1 266 ? 0.719 12.711 -14.062 1 90.5 266 ALA B N 1
ATOM 4354 C CA . ALA B 1 266 ? 0.827 14.062 -14.602 1 90.5 266 ALA B CA 1
ATOM 4355 C C . ALA B 1 266 ? -0.451 14.859 -14.352 1 90.5 266 ALA B C 1
ATOM 4357 O O . ALA B 1 266 ? -0.399 16.062 -14.102 1 90.5 266 ALA B O 1
ATOM 4358 N N . LEU B 1 267 ? -1.53 14.164 -14.281 1 89 267 LEU B N 1
ATOM 4359 C CA . LEU B 1 267 ? -2.82 14.82 -14.117 1 89 267 LEU B CA 1
ATOM 4360 C C . LEU B 1 267 ? -3.119 15.07 -12.641 1 89 267 LEU B C 1
ATOM 4362 O O . LEU B 1 267 ? -3.951 15.922 -12.305 1 89 267 LEU B O 1
ATOM 4366 N N . THR B 1 268 ? -2.412 14.359 -11.766 1 86.81 268 THR B N 1
ATOM 4367 C CA . THR B 1 268 ? -2.846 14.398 -10.367 1 86.81 268 THR B CA 1
ATOM 4368 C C . THR B 1 268 ? -1.745 14.961 -9.477 1 86.81 268 THR B C 1
ATOM 4370 O O . THR B 1 268 ? -1.968 15.211 -8.289 1 86.81 268 THR B O 1
ATOM 4373 N N . GLN B 1 269 ? -0.597 15.125 -9.969 1 84.69 269 GLN B N 1
ATOM 4374 C CA . GLN B 1 269 ? 0.567 15.438 -9.148 1 84.69 269 GLN B CA 1
ATOM 4375 C C . GLN B 1 269 ? 0.355 16.734 -8.367 1 84.69 269 GLN B C 1
ATOM 4377 O O . GLN B 1 269 ? 0.916 16.906 -7.285 1 84.69 269 GLN B O 1
ATOM 4382 N N . ARG B 1 270 ? -0.437 17.656 -8.844 1 78.88 270 ARG B N 1
ATOM 4383 C CA . ARG B 1 270 ? -0.67 18.906 -8.148 1 78.88 270 ARG B CA 1
ATOM 4384 C C . ARG B 1 270 ? -1.428 18.688 -6.844 1 78.88 270 ARG B C 1
ATOM 4386 O O . ARG B 1 270 ? -1.303 19.469 -5.898 1 78.88 270 ARG B O 1
ATOM 4393 N N . ALA B 1 271 ? -2.191 17.656 -6.879 1 71.81 271 ALA B N 1
ATOM 4394 C CA . ALA B 1 271 ? -2.957 17.328 -5.676 1 71.81 271 ALA B CA 1
ATOM 4395 C C . ALA B 1 271 ? -2.029 16.984 -4.512 1 71.81 271 ALA B C 1
ATOM 4397 O O . ALA B 1 271 ? -2.369 17.234 -3.35 1 71.81 271 ALA B O 1
ATOM 4398 N N . PHE B 1 272 ? -0.846 16.453 -4.852 1 72.31 272 PHE B N 1
ATOM 4399 C CA . PHE B 1 272 ? 0.108 16.062 -3.824 1 72.31 272 PHE B CA 1
ATOM 4400 C C . PHE B 1 272 ? 0.878 17.266 -3.301 1 72.31 272 PHE B C 1
ATOM 4402 O O . PHE B 1 272 ? 1.423 17.234 -2.195 1 72.31 272 PHE B O 1
ATOM 4409 N N . VAL B 1 273 ? 0.939 18.266 -4.078 1 67.44 273 VAL B N 1
ATOM 4410 C CA . VAL B 1 273 ? 1.661 19.469 -3.658 1 67.44 273 VAL B CA 1
ATOM 4411 C C . VAL B 1 273 ? 0.734 20.375 -2.852 1 67.44 273 VAL B C 1
ATOM 4413 O O . VAL B 1 273 ? 1.146 20.953 -1.845 1 67.44 273 VAL B O 1
ATOM 4416 N N . HIS B 1 274 ? -0.482 20.531 -3.316 1 57.47 274 HIS B N 1
ATOM 4417 C CA . HIS B 1 274 ? -1.393 21.469 -2.672 1 57.47 274 HIS B CA 1
ATOM 4418 C C . HIS B 1 274 ? -2.104 20.828 -1.487 1 57.47 274 HIS B C 1
ATOM 4420 O O . HIS B 1 274 ? -2.553 21.516 -0.573 1 57.47 274 HIS B O 1
ATOM 4426 N N . GLY B 1 275 ? -2.373 19.672 -1.599 1 50.16 275 GLY B N 1
ATOM 4427 C CA . GLY B 1 275 ? -3.275 19.062 -0.637 1 50.16 275 GLY B CA 1
ATOM 4428 C C . GLY B 1 275 ? -2.801 19.203 0.798 1 50.16 275 GLY B C 1
ATOM 4429 O O . GLY B 1 275 ? -3.607 19.422 1.706 1 50.16 275 GLY B O 1
ATOM 4430 N N . ILE B 1 276 ? -1.483 18.984 1.066 1 44.34 276 ILE B N 1
ATOM 4431 C CA . ILE B 1 276 ? -1.05 18.984 2.459 1 44.34 276 ILE B CA 1
ATOM 4432 C C . ILE B 1 276 ? -0.957 20.422 2.969 1 44.34 276 ILE B C 1
ATOM 4434 O O . ILE B 1 276 ? -1.135 20.672 4.16 1 44.34 276 ILE B O 1
ATOM 4438 N N . ALA B 1 277 ? -0.665 21.344 2.123 1 43.28 277 ALA B N 1
ATOM 4439 C CA . ALA B 1 277 ? -0.555 22.719 2.596 1 43.28 277 ALA B CA 1
ATOM 4440 C C . ALA B 1 277 ? -1.823 23.156 3.326 1 43.28 277 ALA B C 1
ATOM 4442 O O . ALA B 1 277 ? -1.757 23.891 4.316 1 43.28 277 ALA B O 1
ATOM 4443 N N . THR B 1 278 ? -2.914 22.859 2.76 1 41.22 278 THR B N 1
ATOM 4444 C CA . THR B 1 278 ? -4.137 23.359 3.383 1 41.22 278 THR B CA 1
ATOM 4445 C C . THR B 1 278 ? -4.441 22.594 4.668 1 41.22 278 THR B C 1
ATOM 4447 O O . THR B 1 278 ? -5.09 23.109 5.57 1 41.22 278 THR B O 1
ATOM 4450 N N . ALA B 1 279 ? -4.148 21.422 4.727 1 40.25 279 ALA B N 1
ATOM 4451 C CA . ALA B 1 279 ? -4.426 20.75 5.992 1 40.25 279 ALA B CA 1
ATOM 4452 C C . ALA B 1 279 ? -3.662 21.406 7.141 1 40.25 279 ALA B C 1
ATOM 4454 O O . ALA B 1 279 ? -4.141 21.438 8.273 1 40.25 279 ALA B O 1
ATOM 4455 N N . GLY B 1 280 ? -2.48 21.859 6.988 1 36.88 280 GLY B N 1
ATOM 4456 C CA . GLY B 1 280 ? -1.732 22.656 7.953 1 36.88 280 GLY B CA 1
ATOM 4457 C C . GLY B 1 280 ? -2.273 24.062 8.117 1 36.88 280 GLY B C 1
ATOM 4458 O O . GLY B 1 280 ? -2.127 24.672 9.18 1 36.88 280 GLY B O 1
ATOM 4459 N N . LEU B 1 281 ? -2.566 24.828 7.07 1 34.69 281 LEU B N 1
ATOM 4460 C CA . LEU B 1 281 ? -2.828 26.25 7.18 1 34.69 281 LEU B CA 1
ATOM 4461 C C . LEU B 1 281 ? -4.219 26.516 7.75 1 34.69 281 LEU B C 1
ATOM 4463 O O . LEU B 1 281 ? -4.566 27.656 8.062 1 34.69 281 LEU B O 1
ATOM 4467 N N . ALA B 1 282 ? -5.156 25.672 7.766 1 34.88 282 ALA B N 1
ATOM 4468 C CA . ALA B 1 282 ? -6.453 26.203 8.195 1 34.88 282 ALA B CA 1
ATOM 4469 C C . ALA B 1 282 ? -6.441 26.547 9.68 1 34.88 282 ALA B C 1
ATOM 4471 O O . ALA B 1 282 ? -7.473 26.922 10.242 1 34.88 282 ALA B O 1
ATOM 4472 N N . GLY B 1 283 ? -5.367 26.281 10.344 1 29.06 283 GLY B N 1
ATOM 4473 C CA . GLY B 1 283 ? -5.426 26.797 11.695 1 29.06 283 GLY B CA 1
ATOM 4474 C C . GLY B 1 283 ? -5.219 28.312 11.758 1 29.06 283 GLY B C 1
ATOM 4475 O O . GLY B 1 283 ? -5.121 28.875 12.844 1 29.06 283 GLY B O 1
ATOM 4476 N N . ARG B 1 284 ? -4.777 29.047 10.75 1 28.47 284 ARG B N 1
ATOM 4477 C CA . ARG B 1 284 ? -4.824 30.453 11.148 1 28.47 284 ARG B CA 1
ATOM 4478 C C . ARG B 1 284 ? -6.246 31 11.039 1 28.47 284 ARG B C 1
ATOM 4480 O O . ARG B 1 284 ? -7.012 30.594 10.172 1 28.47 284 ARG B O 1
#